Protein 9F2K (pdb70)

Secondary structure (DSSP, 8-state):
------TTB---SSB--EEEEEEEEEEEE-TTS-EEEEEEEEEEEEEEB-PPP-EEEEEETTTSHHHHHHHHHHHHHHHT-EEEETTEEEE---TT-HHHH-EEEEEE-TTT--EEEEEGGGSS----GGG-EEEEE-SS---HHHHHHHHT-S-HHHHHHHHHHHTS--PBPB---TTTS-GGGTTT--SB-S-SS--HHHHHHHHHHHHHHHHHHT-SEEEEEE-S---PPPP--TTTSSSHHHHHHHHHHT-S---HHHHHHHHHHHHT--EEE-SSS--S-TTHHHHHHHHT--B--BS---SHHHHHHHHHHHHHTTT-EEEEEEEEEEE-SHHHHHTTSHHHHHHHHHHHHTSSHHHHHH-TTTS-TT---EEEEEEEE-TTTTTEEEEEEEEEEEEGGGEEEEEEEEEEEEHHHHHHHHHHHHHHHHHHHTTEEEEE--TT--GGG-EEPPSB-GGGGGG-SB---STT------HHHHHHHHHHHHHHTTTPPPP-----TTT--

Sequence (513 aa):
IFKVNSPNVVYTDDEIRSKYVYRTTEVTTAEDGSLIATPRETVYDFKVDRKLPKLGVMLVGWGGNNGSTITAGIIANRRGLVWETRNGKQEANYYGSVIMGSTIKLGTDAKTHKDINIPFHSVLPMVHHPNDIVIGGWDISGLNLADAMDRAQVLEPSLKALVRKEMASMKPLPSIYYPDFIAANQEDRADNILPGNKKCWEHVEEIRKNIRDFKAANGLDKVIVLWTANTERYASIIEGVNDTADNLLNAIKNGHEEVSPSTVFAVSSILEGVPFINGSPQNTFVPGCIELAERHGAFIGGDDFKSGQTKMKSALVDFLINAGIKLTSIASYNHLGNNDGKNLSSQRQFRSKEISKSNVVDDMVEANTVLYKPGEHPDHIVVIKYVPAVGDSKRAMDEYHGEIFLGGHQTISIANVCEEDSLLASPLIIDLVIVAELMTRIQWRLHKEDATEADWKYFHSVLSILSYMLKAPMTPPGTPVVNALAKQRAAMANIFRACLGLDPENDMTLEHKLF

Radius of gyration: 23.85 Å; Cα contacts (8 Å, |Δi|>4): 1037; chains: 1; bounding box: 68×67×66 Å

Structure (mmCIF, N/CA/C/O backbone):
data_9F2K
#
_entry.id   9F2K
#
_cell.length_a   1.00
_cell.length_b   1.00
_cell.length_c   1.00
_cell.angle_alpha   90.00
_cell.angle_beta   90.00
_cell.angle_gamma   90.00
#
_symmetry.space_group_name_H-M   'P 1'
#
loop_
_entity.id
_entity.type
_entity.pdbx_description
1 polymer 'inositol-3-phosphate synthase'
2 non-polymer NICOTINAMIDE-ADENINE-DINUCLEOTIDE
#
loop_
_atom_site.group_PDB
_atom_site.id
_atom_site.type_symbol
_atom_site.label_atom_id
_atom_site.label_alt_id
_atom_site.label_comp_id
_atom_site.label_asym_id
_atom_site.label_entity_id
_atom_site.label_seq_id
_atom_site.pdbx_PDB_ins_code
_atom_site.Cartn_x
_atom_site.Cartn_y
_atom_site.Cartn_z
_atom_site.occupancy
_atom_site.B_iso_or_equiv
_atom_site.auth_seq_id
_atom_site.auth_comp_id
_atom_site.auth_asym_id
_atom_site.auth_atom_id
_atom_site.pdbx_PDB_model_num
ATOM 1 N N . ILE A 1 1 ? 143.643 114.371 173.848 1.00 57.37 40 ILE A N 1
ATOM 2 C CA . ILE A 1 1 ? 144.508 113.226 173.600 1.00 54.97 40 ILE A CA 1
ATOM 3 C C . ILE A 1 1 ? 143.875 112.301 172.567 1.00 54.74 40 ILE A C 1
ATOM 4 O O . ILE A 1 1 ? 142.668 112.347 172.330 1.00 58.77 40 ILE A O 1
ATOM 9 N N . PHE A 1 2 ? 144.707 111.466 171.948 1.00 45.16 41 PHE A N 1
ATOM 10 C CA . PHE A 1 2 ? 144.242 110.500 170.966 1.00 41.25 41 PHE A CA 1
ATOM 11 C C . PHE A 1 2 ? 145.221 109.338 170.924 1.00 42.37 41 PHE A C 1
ATOM 12 O O . PHE A 1 2 ? 146.365 109.446 171.373 1.00 46.50 41 PHE A O 1
ATOM 20 N N . LYS A 1 3 ? 144.757 108.219 170.376 1.00 43.89 42 LYS A N 1
ATOM 21 C CA . LYS A 1 3 ? 145.592 107.045 170.181 1.00 41.58 42 LYS A CA 1
ATOM 22 C C . LYS A 1 3 ? 145.357 106.489 168.785 1.00 37.13 42 LYS A C 1
ATOM 23 O O . LYS A 1 3 ? 144.318 106.726 168.163 1.00 42.93 42 LYS A O 1
ATOM 29 N N . VAL A 1 4 ? 146.344 105.747 168.296 1.00 39.92 43 VAL A N 1
ATOM 30 C CA . VAL A 1 4 ? 146.309 105.171 166.958 1.00 39.48 43 VAL A CA 1
ATOM 31 C C . VAL A 1 4 ? 145.976 103.692 167.081 1.00 39.55 43 VAL A C 1
ATOM 32 O O . VAL A 1 4 ? 146.659 102.949 167.797 1.00 42.64 43 VAL A O 1
ATOM 36 N N . ASN A 1 5 ? 144.926 103.262 166.385 1.00 42.11 44 ASN A N 1
ATOM 37 C CA . ASN A 1 5 ? 144.507 101.863 166.366 1.00 41.55 44 ASN A CA 1
ATOM 38 C C . ASN A 1 5 ? 145.066 101.227 165.099 1.00 41.75 44 ASN A C 1
ATOM 39 O O . ASN A 1 5 ? 144.473 101.334 164.023 1.00 46.00 44 ASN A O 1
ATOM 44 N N . SER A 1 6 ? 146.216 100.563 165.228 1.00 42.35 45 SER A N 1
ATOM 45 C CA . SER A 1 6 ? 146.853 99.944 164.077 1.00 40.78 45 SER A CA 1
ATOM 46 C C . SER A 1 6 ? 147.790 98.855 164.559 1.00 42.93 45 SER A C 1
ATOM 47 O O . SER A 1 6 ? 148.463 99.049 165.580 1.00 44.82 45 SER A O 1
ATOM 50 N N . PRO A 1 7 ? 147.864 97.715 163.868 1.00 45.53 46 PRO A N 1
ATOM 51 C CA . PRO A 1 7 ? 148.861 96.699 164.239 1.00 42.81 46 PRO A CA 1
ATOM 52 C C . PRO A 1 7 ? 150.291 97.196 164.126 1.00 45.19 46 PRO A C 1
ATOM 53 O O . PRO A 1 7 ? 151.177 96.659 164.804 1.00 43.59 46 PRO A O 1
ATOM 57 N N . ASN A 1 8 ? 150.543 98.203 163.287 1.00 43.95 47 ASN A N 1
ATOM 58 C CA . ASN A 1 8 ? 151.887 98.726 163.079 1.00 39.30 47 ASN A CA 1
ATOM 59 C C . ASN A 1 8 ? 152.363 99.618 164.218 1.00 37.68 47 ASN A C 1
ATOM 60 O O . ASN A 1 8 ? 153.573 99.832 164.353 1.00 45.61 47 ASN A O 1
ATOM 65 N N . VAL A 1 9 ? 151.453 100.143 165.033 1.00 36.25 48 VAL A N 1
ATOM 66 C CA . VAL A 1 9 ? 151.795 101.053 166.121 1.00 39.02 48 VAL A CA 1
ATOM 67 C C . VAL A 1 9 ? 151.608 100.310 167.435 1.00 40.67 48 VAL A C 1
ATOM 68 O O . VAL A 1 9 ? 150.514 99.809 167.727 1.00 43.95 48 VAL A O 1
ATOM 72 N N . VAL A 1 10 ? 152.675 100.239 168.226 1.00 32.67 49 VAL A N 1
ATOM 73 C CA . VAL A 1 10 ? 152.663 99.580 169.525 1.00 36.87 49 VAL A CA 1
ATOM 74 C C . VAL A 1 10 ? 152.956 100.633 170.579 1.00 36.70 49 VAL A C 1
ATOM 75 O O . VAL A 1 10 ? 153.994 101.306 170.522 1.00 37.67 49 VAL A O 1
ATOM 79 N N . TYR A 1 11 ? 152.046 100.777 171.535 1.00 38.83 50 TYR A N 1
ATOM 80 C CA . TYR A 1 11 ? 152.189 101.756 172.599 1.00 40.36 50 TYR A CA 1
ATOM 81 C C . TYR A 1 11 ? 152.687 101.082 173.864 1.00 42.49 50 TYR A C 1
ATOM 82 O O . TYR A 1 11 ? 152.088 100.112 174.343 1.00 42.39 50 TYR A O 1
ATOM 91 N N . THR A 1 12 ? 153.777 101.605 174.398 1.00 44.77 51 THR A N 1
ATOM 92 C CA . THR A 1 12 ? 154.267 101.234 175.707 1.00 43.87 51 THR A CA 1
ATOM 93 C C . THR A 1 12 ? 154.347 102.519 176.531 1.00 51.10 51 THR A C 1
ATOM 94 O O . THR A 1 12 ? 154.359 103.626 175.983 1.00 52.24 51 THR A O 1
ATOM 98 N N . ASP A 1 13 ? 154.331 102.381 177.861 1.00 53.91 52 ASP A N 1
ATOM 99 C CA . ASP A 1 13 ? 154.410 103.552 178.732 1.00 53.76 52 ASP A CA 1
ATOM 100 C C . ASP A 1 13 ? 155.715 104.334 178.567 1.00 55.89 52 ASP A C 1
ATOM 101 O O . ASP A 1 13 ? 155.770 105.503 178.964 1.00 58.47 52 ASP A O 1
ATOM 106 N N . ASP A 1 14 ? 156.770 103.729 178.003 1.00 54.06 53 ASP A N 1
ATOM 107 C CA . ASP A 1 14 ? 158.008 104.462 177.736 1.00 48.58 53 ASP A CA 1
ATOM 108 C C . ASP A 1 14 ? 158.302 104.704 176.262 1.00 50.46 53 ASP A C 1
ATOM 109 O O . ASP A 1 14 ? 159.154 105.546 175.961 1.00 54.81 53 ASP A O 1
ATOM 114 N N . GLU A 1 15 ? 157.657 103.987 175.343 1.00 46.50 54 GLU A N 1
ATOM 115 C CA . GLU A 1 15 ? 158.020 104.067 173.935 1.00 46.32 54 GLU A CA 1
ATOM 116 C C . GLU A 1 15 ? 156.775 103.966 173.062 1.00 46.68 54 GLU A C 1
ATOM 117 O O . GLU A 1 15 ? 155.739 103.440 173.474 1.00 48.51 54 GLU A O 1
ATOM 123 N N . ILE A 1 16 ? 156.898 104.488 171.840 1.00 42.25 55 ILE A N 1
ATOM 124 C CA . ILE A 1 16 ? 155.812 104.528 170.863 1.00 40.13 55 ILE A CA 1
ATOM 125 C C . ILE A 1 16 ? 156.268 103.798 169.599 1.00 41.96 55 ILE A C 1
ATOM 126 O O . ILE A 1 16 ? 156.013 104.255 168.479 1.00 54.11 55 ILE A O 1
ATOM 131 N N . ARG A 1 17 ? 157.015 102.706 169.773 1.00 39.77 56 ARG A N 1
ATOM 132 C CA . ARG A 1 17 ? 157.518 101.901 168.663 1.00 34.61 56 ARG A CA 1
ATOM 133 C C . ARG A 1 17 ? 156.474 101.739 167.566 1.00 33.13 56 ARG A C 1
ATOM 134 O O . ARG A 1 17 ? 155.372 101.238 167.808 1.00 35.77 56 ARG A O 1
ATOM 142 N N . SER A 1 18 ? 156.823 102.170 166.355 1.00 31.64 57 SER A N 1
ATOM 143 C CA . SER A 1 18 ? 155.883 102.189 165.246 1.00 29.27 57 SER A CA 1
ATOM 144 C C . SER A 1 18 ? 156.591 101.773 163.967 1.00 26.55 57 SER A C 1
ATOM 145 O O . SER A 1 18 ? 157.813 101.880 163.838 1.00 32.68 57 SER A O 1
ATOM 148 N N . LYS A 1 19 ? 155.794 101.292 163.017 1.00 32.53 58 LYS A N 1
ATOM 149 C CA . LYS A 1 19 ? 156.270 100.853 161.714 1.00 26.67 58 LYS A CA 1
ATOM 150 C C . LYS A 1 19 ? 155.659 101.749 160.649 1.00 30.09 58 LYS A C 1
ATOM 151 O O . LYS A 1 19 ? 154.448 101.996 160.662 1.00 40.96 58 LYS A O 1
ATOM 157 N N . TYR A 1 20 ? 156.494 102.234 159.734 1.00 21.00 59 TYR A N 1
ATOM 158 C CA . TYR A 1 20 ? 156.082 103.194 158.724 1.00 23.26 59 TYR A CA 1
ATOM 159 C C . TYR A 1 20 ? 156.621 102.769 157.366 1.00 18.53 59 TYR A C 1
ATOM 160 O O . TYR A 1 20 ? 157.696 102.172 157.267 1.00 21.57 59 TYR A O 1
ATOM 169 N N . VAL A 1 21 ? 155.859 103.071 156.318 1.00 28.21 60 VAL A N 1
ATOM 170 C CA . VAL A 1 21 ? 156.268 102.795 154.946 1.00 21.07 60 VAL A CA 1
ATOM 171 C C . VAL A 1 21 ? 156.440 104.132 154.240 1.00 20.38 60 VAL A C 1
ATOM 172 O O . VAL A 1 21 ? 155.456 104.806 153.908 1.00 27.12 60 VAL A O 1
ATOM 176 N N . TYR A 1 22 ? 157.693 104.513 154.009 1.00 23.68 61 TYR A N 1
ATOM 177 C CA . TYR A 1 22 ? 158.019 105.736 153.286 1.00 23.50 61 TYR A CA 1
ATOM 178 C C . TYR A 1 22 ? 157.867 105.470 151.793 1.00 28.83 61 TYR A C 1
ATOM 179 O O . TYR A 1 22 ? 158.636 104.696 151.213 1.00 30.85 61 TYR A O 1
ATOM 188 N N . ARG A 1 23 ? 156.876 106.102 151.170 1.00 29.15 62 ARG A N 1
ATOM 189 C CA . ARG A 1 23 ? 156.582 105.918 149.754 1.00 32.04 62 ARG A CA 1
ATOM 190 C C . ARG A 1 23 ? 157.002 107.169 148.995 1.00 30.45 62 ARG A C 1
ATOM 191 O O . ARG A 1 23 ? 156.526 108.270 149.294 1.00 35.01 62 ARG A O 1
ATOM 199 N N . THR A 1 24 ? 157.889 106.999 148.015 1.00 30.35 63 THR A N 1
ATOM 200 C CA . THR A 1 24 ? 158.386 108.107 147.214 1.00 31.96 63 THR A CA 1
ATOM 201 C C . THR A 1 24 ? 158.444 107.674 145.755 1.00 35.82 63 THR A C 1
ATOM 202 O O . THR A 1 24 ? 158.059 106.556 145.395 1.00 43.64 63 THR A O 1
ATOM 206 N N . THR A 1 25 ? 158.933 108.577 144.909 1.00 37.41 64 THR A N 1
ATOM 207 C CA . THR A 1 25 ? 159.115 108.324 143.486 1.00 37.94 64 THR A CA 1
ATOM 208 C C . THR A 1 25 ? 160.568 108.582 143.118 1.00 38.80 64 THR A C 1
ATOM 209 O O . THR A 1 25 ? 161.138 109.608 143.503 1.00 41.19 64 THR A O 1
ATOM 213 N N . GLU A 1 26 ? 161.160 107.650 142.378 1.00 38.82 65 GLU A N 1
ATOM 214 C CA . GLU A 1 26 ? 162.532 107.758 141.906 1.00 38.62 65 GLU A CA 1
ATOM 215 C C . GLU A 1 26 ? 162.533 107.949 140.397 1.00 43.63 65 GLU A C 1
ATOM 216 O O . GLU A 1 26 ? 161.806 107.259 139.674 1.00 45.09 65 GLU A O 1
ATOM 222 N N . VAL A 1 27 ? 163.346 108.888 139.923 1.00 38.91 66 VAL A N 1
ATOM 223 C CA . VAL A 1 27 ? 163.405 109.241 138.510 1.00 38.59 66 VAL A CA 1
ATOM 224 C C . VAL A 1 27 ? 164.763 108.836 137.956 1.00 35.32 66 VAL A C 1
ATOM 225 O O . VAL A 1 27 ? 165.806 109.237 138.488 1.00 38.45 66 VAL A O 1
ATOM 229 N N . THR A 1 28 ? 164.742 108.041 136.890 1.00 42.52 67 THR A N 1
ATOM 230 C CA . THR A 1 28 ? 165.936 107.649 136.159 1.00 44.51 67 THR A CA 1
ATOM 231 C C . THR A 1 28 ? 165.743 107.993 134.689 1.00 46.96 67 THR A C 1
ATOM 232 O O . THR A 1 28 ? 164.622 107.974 134.174 1.00 49.82 67 THR A O 1
ATOM 236 N N . THR A 1 29 ? 166.846 108.313 134.017 1.00 58.31 68 THR A N 1
ATOM 237 C CA . THR A 1 29 ? 166.804 108.716 132.618 1.00 63.02 68 THR A CA 1
ATOM 238 C C . THR A 1 29 ? 166.848 107.485 131.723 1.00 61.93 68 THR A C 1
ATOM 239 O O . THR A 1 29 ? 167.700 106.609 131.900 1.00 63.04 68 THR A O 1
ATOM 243 N N . ALA A 1 30 ? 165.928 107.425 130.764 1.00 67.63 69 ALA A N 1
ATOM 244 C CA . ALA A 1 30 ? 165.848 106.304 129.845 1.00 69.18 69 ALA A CA 1
ATOM 245 C C . ALA A 1 30 ? 166.935 106.417 128.778 1.00 70.99 69 ALA A C 1
ATOM 246 O O . ALA A 1 30 ? 167.698 107.386 128.726 1.00 73.01 69 ALA A O 1
ATOM 248 N N . GLU A 1 31 ? 167.010 105.401 127.916 1.00 81.51 70 GLU A N 1
ATOM 249 C CA . GLU A 1 31 ? 168.006 105.411 126.849 1.00 83.28 70 GLU A CA 1
ATOM 250 C C . GLU A 1 31 ? 167.749 106.541 125.860 1.00 83.57 70 GLU A C 1
ATOM 251 O O . GLU A 1 31 ? 168.689 107.208 125.410 1.00 83.21 70 GLU A O 1
ATOM 257 N N . ASP A 1 32 ? 166.484 106.775 125.510 1.00 79.77 71 ASP A N 1
ATOM 258 C CA . ASP A 1 32 ? 166.119 107.827 124.571 1.00 78.95 71 ASP A CA 1
ATOM 259 C C . ASP A 1 32 ? 166.001 109.202 125.225 1.00 78.69 71 ASP A C 1
ATOM 260 O O . ASP A 1 32 ? 165.435 110.117 124.615 1.00 79.08 71 ASP A O 1
ATOM 265 N N . GLY A 1 33 ? 166.505 109.362 126.449 1.00 71.84 72 GLY A N 1
ATOM 266 C CA . GLY A 1 33 ? 166.508 110.640 127.125 1.00 70.47 72 GLY A CA 1
ATOM 267 C C . GLY A 1 33 ? 165.262 110.967 127.922 1.00 71.79 72 GLY A C 1
ATOM 268 O O . GLY A 1 33 ? 165.236 112.005 128.596 1.00 71.84 72 GLY A O 1
ATOM 269 N N . SER A 1 34 ? 164.230 110.128 127.873 1.00 68.26 73 SER A N 1
ATOM 270 C CA . SER A 1 34 ? 163.017 110.393 128.629 1.00 64.75 73 SER A CA 1
ATOM 271 C C . SER A 1 34 ? 163.209 110.013 130.096 1.00 63.41 73 SER A C 1
ATOM 272 O O . SER A 1 34 ? 164.227 109.442 130.495 1.00 63.88 73 SER A O 1
ATOM 275 N N . LEU A 1 35 ? 162.210 110.344 130.908 1.00 50.10 74 LEU A N 1
ATOM 276 C CA . LEU A 1 35 ? 162.250 110.091 132.341 1.00 45.66 74 LEU A CA 1
ATOM 277 C C . LEU A 1 35 ? 161.398 108.877 132.686 1.00 44.61 74 LEU A C 1
ATOM 278 O O . LEU A 1 35 ? 160.330 108.667 132.104 1.00 48.96 74 LEU A O 1
ATOM 283 N N . ILE A 1 36 ? 161.881 108.079 133.634 1.00 39.94 75 ILE A N 1
ATOM 284 C CA . ILE A 1 36 ? 161.163 106.919 134.146 1.00 42.02 75 ILE A CA 1
ATOM 285 C C . ILE A 1 36 ? 160.907 107.141 135.628 1.00 37.90 75 ILE A C 1
ATOM 286 O O . ILE A 1 36 ? 161.845 107.388 136.394 1.00 38.25 75 ILE A O 1
ATOM 291 N N . ALA A 1 37 ? 159.642 107.054 136.029 1.00 39.03 76 ALA A N 1
ATOM 292 C CA . ALA A 1 37 ? 159.239 107.249 137.416 1.00 35.67 76 ALA A CA 1
ATOM 293 C C . ALA A 1 37 ? 158.887 105.897 138.018 1.00 36.02 76 ALA A C 1
ATOM 294 O O . ALA A 1 37 ? 157.984 105.210 137.528 1.00 35.97 76 ALA A O 1
ATOM 296 N N . THR A 1 38 ? 159.597 105.522 139.078 1.00 39.53 77 THR A N 1
ATOM 297 C CA . THR A 1 38 ? 159.391 104.253 139.741 1.00 36.17 77 THR A CA 1
ATOM 298 C C . THR A 1 38 ? 158.946 104.487 141.179 1.00 35.06 77 THR A C 1
ATOM 299 O O . THR A 1 38 ? 159.613 105.229 141.914 1.00 38.61 77 THR A O 1
ATOM 303 N N . PRO A 1 39 ? 157.824 103.909 141.609 1.00 38.70 78 PRO A N 1
ATOM 304 C CA . PRO A 1 39 ? 157.446 103.998 143.026 1.00 35.37 78 PRO A CA 1
ATOM 305 C C . PRO A 1 39 ? 158.413 103.209 143.897 1.00 37.68 78 PRO A C 1
ATOM 306 O O . PRO A 1 39 ? 158.733 102.056 143.603 1.00 38.62 78 PRO A O 1
ATOM 310 N N . ARG A 1 40 ? 158.869 103.834 144.978 1.00 40.31 79 ARG A N 1
ATOM 311 C CA . ARG A 1 40 ? 159.793 103.207 145.912 1.00 39.50 79 ARG A CA 1
ATOM 312 C C . ARG A 1 40 ? 159.185 103.194 147.307 1.00 40.27 79 ARG A C 1
ATOM 313 O O . ARG A 1 40 ? 158.499 104.141 147.707 1.00 40.28 79 ARG A O 1
ATOM 321 N N . GLU A 1 41 ? 159.428 102.106 148.032 1.00 42.11 80 GLU A N 1
ATOM 322 C CA . GLU A 1 41 ? 158.951 101.936 149.396 1.00 41.42 80 GLU A CA 1
ATOM 323 C C . GLU A 1 41 ? 160.123 101.555 150.283 1.00 41.82 80 GLU A C 1
ATOM 324 O O . GLU A 1 41 ? 160.849 100.601 149.983 1.00 42.47 80 GLU A O 1
ATOM 330 N N . THR A 1 42 ? 160.311 102.303 151.366 1.00 31.30 81 THR A N 1
ATOM 331 C CA . THR A 1 42 ? 161.306 101.989 152.382 1.00 27.18 81 THR A CA 1
ATOM 332 C C . THR A 1 42 ? 160.576 101.788 153.699 1.00 30.37 81 THR A C 1
ATOM 333 O O . THR A 1 42 ? 159.855 102.683 154.155 1.00 33.97 81 THR A O 1
ATOM 337 N N . VAL A 1 43 ? 160.755 100.621 154.305 1.00 30.62 82 VAL A N 1
ATOM 338 C CA . VAL A 1 43 ? 160.075 100.290 155.551 1.00 29.16 82 VAL A CA 1
ATOM 339 C C . VAL A 1 43 ? 160.970 100.708 156.710 1.00 29.55 82 VAL A C 1
ATOM 340 O O . VAL A 1 43 ? 162.112 100.250 156.824 1.00 30.88 82 VAL A O 1
ATOM 344 N N . TYR A 1 44 ? 160.444 101.575 157.568 1.00 26.59 83 TYR A N 1
ATOM 345 C CA . TYR A 1 44 ? 161.196 102.191 158.648 1.00 33.28 83 TYR A CA 1
ATOM 346 C C . TYR A 1 44 ? 160.558 101.838 159.983 1.00 29.81 83 TYR A C 1
ATOM 347 O O . TYR A 1 44 ? 159.333 101.727 160.087 1.00 35.11 83 TYR A O 1
ATOM 356 N N . ASP A 1 45 ? 161.395 101.662 160.999 1.00 30.96 84 ASP A N 1
ATOM 357 C CA . ASP A 1 45 ? 160.944 101.471 162.371 1.00 33.37 84 ASP A CA 1
ATOM 358 C C . ASP A 1 45 ? 161.333 102.706 163.172 1.00 34.86 84 ASP A C 1
ATOM 359 O O . ASP A 1 45 ? 162.513 103.070 163.222 1.00 39.57 84 ASP A O 1
ATOM 364 N N . PHE A 1 46 ? 160.346 103.347 163.789 1.00 29.14 85 PHE A N 1
ATOM 365 C CA . PHE A 1 46 ? 160.563 104.560 164.563 1.00 21.42 85 PHE A CA 1
ATOM 366 C C . PHE A 1 46 ? 160.315 104.286 166.038 1.00 24.88 85 PHE A C 1
ATOM 367 O O . PHE A 1 46 ? 159.373 103.573 166.399 1.00 32.35 85 PHE A O 1
ATOM 375 N N . LYS A 1 47 ? 161.170 104.852 166.886 1.00 28.25 86 LYS A N 1
ATOM 376 C CA . LYS A 1 47 ? 161.049 104.725 168.332 1.00 25.44 86 LYS A CA 1
ATOM 377 C C . LYS A 1 47 ? 161.046 106.118 168.939 1.00 30.03 86 LYS A C 1
ATOM 378 O O . LYS A 1 47 ? 161.993 106.886 168.740 1.00 31.76 86 LYS A O 1
ATOM 384 N N . VAL A 1 48 ? 159.987 106.442 169.676 1.00 40.18 87 VAL A N 1
ATOM 385 C CA . VAL A 1 48 ? 159.825 107.751 170.299 1.00 36.72 87 VAL A CA 1
ATOM 386 C C . VAL A 1 48 ? 159.809 107.555 171.808 1.00 35.83 87 VAL A C 1
ATOM 387 O O . VAL A 1 48 ? 159.000 106.776 172.329 1.00 40.14 87 VAL A O 1
ATOM 391 N N . ASP A 1 49 ? 160.695 108.261 172.507 1.00 43.29 88 ASP A N 1
ATOM 392 C CA . ASP A 1 49 ? 160.769 108.180 173.960 1.00 43.05 88 ASP A CA 1
ATOM 393 C C . ASP A 1 49 ? 159.685 109.065 174.568 1.00 45.61 88 ASP A C 1
ATOM 394 O O . ASP A 1 49 ? 159.667 110.280 174.343 1.00 47.05 88 ASP A O 1
ATOM 399 N N . ARG A 1 50 ? 158.779 108.453 175.335 1.00 42.43 89 ARG A N 1
ATOM 400 C CA . ARG A 1 50 ? 157.630 109.179 175.870 1.00 41.13 89 ARG A CA 1
ATOM 401 C C . ARG A 1 50 ? 157.995 110.080 177.042 1.00 45.62 89 ARG A C 1
ATOM 402 O O . ARG A 1 50 ? 157.304 111.075 177.286 1.00 50.73 89 ARG A O 1
ATOM 410 N N . LYS A 1 51 ? 159.051 109.749 177.781 1.00 42.96 90 LYS A N 1
ATOM 411 C CA . LYS A 1 51 ? 159.387 110.511 178.977 1.00 44.07 90 LYS A CA 1
ATOM 412 C C . LYS A 1 51 ? 159.819 111.924 178.608 1.00 45.55 90 LYS A C 1
ATOM 413 O O . LYS A 1 51 ? 160.646 112.121 177.712 1.00 51.01 90 LYS A O 1
ATOM 419 N N . LEU A 1 52 ? 159.250 112.907 179.298 1.00 43.48 91 LEU A N 1
ATOM 420 C CA . LEU A 1 52 ? 159.591 114.307 179.074 1.00 40.05 91 LEU A CA 1
ATOM 421 C C . LEU A 1 52 ? 160.695 114.729 180.035 1.00 39.95 91 LEU A C 1
ATOM 422 O O . LEU A 1 52 ? 160.579 114.490 181.243 1.00 43.51 91 LEU A O 1
ATOM 427 N N . PRO A 1 53 ? 161.771 115.334 179.549 1.00 40.49 92 PRO A N 1
ATOM 428 C CA . PRO A 1 53 ? 162.862 115.752 180.429 1.00 39.06 92 PRO A CA 1
ATOM 429 C C . PRO A 1 53 ? 162.653 117.166 180.961 1.00 39.28 92 PRO A C 1
ATOM 430 O O . PRO A 1 53 ? 161.815 117.929 180.476 1.00 43.28 92 PRO A O 1
ATOM 434 N N . LYS A 1 54 ? 163.442 117.498 181.978 1.00 40.25 93 LYS A N 1
ATOM 435 C CA . LYS A 1 54 ? 163.534 118.870 182.462 1.00 35.54 93 LYS A CA 1
ATOM 436 C C . LYS A 1 54 ? 164.525 119.605 181.569 1.00 36.77 93 LYS A C 1
ATOM 437 O O . LYS A 1 54 ? 165.731 119.338 181.616 1.00 40.02 93 LYS A O 1
ATOM 443 N N . LEU A 1 55 ? 164.019 120.524 180.756 1.00 37.52 94 LEU A N 1
ATOM 444 C CA . LEU A 1 55 ? 164.788 121.128 179.681 1.00 33.64 94 LEU A CA 1
ATOM 445 C C . LEU A 1 55 ? 165.254 122.525 180.070 1.00 33.42 94 LEU A C 1
ATOM 446 O O . LEU A 1 55 ? 164.496 123.314 180.637 1.00 34.49 94 LEU A O 1
ATOM 451 N N . GLY A 1 56 ? 166.511 122.811 179.775 1.00 26.77 95 GLY A N 1
ATOM 452 C CA . GLY A 1 56 ? 167.084 124.130 179.998 1.00 16.64 95 GLY A CA 1
ATOM 453 C C . GLY A 1 56 ? 167.672 124.666 178.708 1.00 25.77 95 GLY A C 1
ATOM 454 O O . GLY A 1 56 ? 168.284 123.921 177.942 1.00 34.44 95 GLY A O 1
ATOM 455 N N . VAL A 1 57 ? 167.465 125.957 178.470 1.00 20.66 96 VAL A N 1
ATOM 456 C CA . VAL A 1 57 ? 168.006 126.643 177.306 1.00 25.55 96 VAL A CA 1
ATOM 457 C C . VAL A 1 57 ? 169.021 127.666 177.786 1.00 23.44 96 VAL A C 1
ATOM 458 O O . VAL A 1 57 ? 168.735 128.460 178.691 1.00 27.79 96 VAL A O 1
ATOM 462 N N . MET A 1 58 ? 170.206 127.637 177.187 1.00 23.13 97 MET A N 1
ATOM 463 C CA . MET A 1 58 ? 171.274 128.583 177.479 1.00 9.93 97 MET A CA 1
ATOM 464 C C . MET A 1 58 ? 171.373 129.554 176.311 1.00 21.16 97 MET A C 1
ATOM 465 O O . MET A 1 58 ? 171.648 129.141 175.179 1.00 22.55 97 MET A O 1
ATOM 470 N N . LEU A 1 59 ? 171.141 130.833 176.587 1.00 16.95 98 LEU A N 1
ATOM 471 C CA . LEU A 1 59 ? 171.092 131.863 175.559 1.00 9.53 98 LEU A CA 1
ATOM 472 C C . LEU A 1 59 ? 172.396 132.649 175.548 1.00 15.10 98 LEU A C 1
ATOM 473 O O . LEU A 1 59 ? 172.839 133.141 176.591 1.00 19.77 98 LEU A O 1
ATOM 478 N N . VAL A 1 60 ? 173.006 132.759 174.373 1.00 18.11 99 VAL A N 1
ATOM 479 C CA . VAL A 1 60 ? 174.168 133.612 174.160 1.00 18.45 99 VAL A CA 1
ATOM 480 C C . VAL A 1 60 ? 173.631 134.931 173.620 1.00 21.32 99 VAL A C 1
ATOM 481 O O . VAL A 1 60 ? 173.299 135.045 172.438 1.00 27.79 99 VAL A O 1
ATOM 485 N N . GLY A 1 61 ? 173.558 135.938 174.484 1.00 20.58 100 GLY A N 1
ATOM 486 C CA . GLY A 1 61 ? 172.828 137.148 174.166 1.00 12.06 100 GLY A CA 1
ATOM 487 C C . GLY A 1 61 ? 171.565 137.229 174.996 1.00 21.50 100 GLY A C 1
ATOM 488 O O . GLY A 1 61 ? 170.511 137.658 174.517 1.00 28.09 100 GLY A O 1
ATOM 489 N N . TRP A 1 62 ? 171.676 136.798 176.254 1.00 18.23 101 TRP A N 1
ATOM 490 C CA . TRP A 1 62 ? 170.521 136.743 177.144 1.00 11.75 101 TRP A CA 1
ATOM 491 C C . TRP A 1 62 ? 169.933 138.127 177.388 1.00 22.64 101 TRP A C 1
ATOM 492 O O . TRP A 1 62 ? 168.707 138.291 177.427 1.00 28.22 101 TRP A O 1
ATOM 503 N N . GLY A 1 63 ? 170.788 139.134 177.557 1.00 20.72 102 GLY A N 1
ATOM 504 C CA . GLY A 1 63 ? 170.359 140.489 177.824 1.00 22.20 102 GLY A CA 1
ATOM 505 C C . GLY A 1 63 ? 169.974 141.286 176.602 1.00 18.15 102 GLY A C 1
ATOM 506 O O . GLY A 1 63 ? 169.812 142.506 176.689 1.00 30.62 102 GLY A O 1
ATOM 507 N N . GLY A 1 64 ? 169.824 140.626 175.459 1.00 3.30 103 GLY A N 1
ATOM 508 C CA . GLY A 1 64 ? 169.414 141.284 174.243 1.00 6.06 103 GLY A CA 1
ATOM 509 C C . GLY A 1 64 ? 167.921 141.549 174.205 1.00 15.46 103 GLY A C 1
ATOM 510 O O . GLY A 1 64 ? 167.200 141.416 175.194 1.00 27.25 103 GLY A O 1
ATOM 511 N N . ASN A 1 65 ? 167.456 141.956 173.022 1.00 23.23 104 ASN A N 1
ATOM 512 C CA . ASN A 1 65 ? 166.032 142.227 172.861 1.00 21.08 104 ASN A CA 1
ATOM 513 C C . ASN A 1 65 ? 165.227 140.926 172.913 1.00 19.77 104 ASN A C 1
ATOM 514 O O . ASN A 1 65 ? 164.288 140.789 173.719 1.00 24.90 104 ASN A O 1
ATOM 519 N N . ASN A 1 66 ? 165.649 139.925 172.133 1.00 22.37 105 ASN A N 1
ATOM 520 C CA . ASN A 1 66 ? 164.917 138.667 172.036 1.00 20.15 105 ASN A CA 1
ATOM 521 C C . ASN A 1 66 ? 165.002 137.855 173.326 1.00 25.06 105 ASN A C 1
ATOM 522 O O . ASN A 1 66 ? 163.999 137.281 173.765 1.00 30.96 105 ASN A O 1
ATOM 527 N N . GLY A 1 67 ? 166.183 137.796 173.947 1.00 19.26 106 GLY A N 1
ATOM 528 C CA . GLY A 1 67 ? 166.336 136.976 175.139 1.00 20.22 106 GLY A CA 1
ATOM 529 C C . GLY A 1 67 ? 165.519 137.482 176.313 1.00 26.70 106 GLY A C 1
ATOM 530 O O . GLY A 1 67 ? 164.845 136.701 176.999 1.00 26.40 106 GLY A O 1
ATOM 531 N N . SER A 1 68 ? 165.564 138.794 176.559 1.00 21.51 107 SER A N 1
ATOM 532 C CA . SER A 1 68 ? 164.744 139.368 177.618 1.00 13.77 107 SER A CA 1
ATOM 533 C C . SER A 1 68 ? 163.265 139.184 177.310 1.00 15.87 107 SER A C 1
ATOM 534 O O . SER A 1 68 ? 162.470 138.862 178.208 1.00 24.27 107 SER A O 1
ATOM 537 N N . THR A 1 69 ? 162.875 139.351 176.040 1.00 16.17 108 THR A N 1
ATOM 538 C CA . THR A 1 69 ? 161.469 139.136 175.718 1.00 20.39 108 THR A CA 1
ATOM 539 C C . THR A 1 69 ? 161.043 137.698 176.016 1.00 22.68 108 THR A C 1
ATOM 540 O O . THR A 1 69 ? 159.946 137.469 176.534 1.00 27.13 108 THR A O 1
ATOM 544 N N . ILE A 1 70 ? 161.911 136.740 175.684 1.00 21.81 109 ILE A N 1
ATOM 545 C CA . ILE A 1 70 ? 161.578 135.302 175.912 1.00 19.21 109 ILE A CA 1
ATOM 546 C C . ILE A 1 70 ? 161.411 135.055 177.414 1.00 20.82 109 ILE A C 1
ATOM 547 O O . ILE A 1 70 ? 160.351 134.523 177.810 1.00 28.37 109 ILE A O 1
ATOM 552 N N . THR A 1 71 ? 162.407 135.439 178.217 1.00 20.10 110 THR A N 1
ATOM 553 C CA . THR A 1 71 ? 162.345 135.089 179.627 1.00 29.17 110 THR A CA 1
ATOM 554 C C . THR A 1 71 ? 161.128 135.744 180.279 1.00 22.83 110 THR A C 1
ATOM 555 O O . THR A 1 71 ? 160.396 135.083 181.043 1.00 28.44 110 THR A O 1
ATOM 559 N N . ALA A 1 72 ? 160.812 136.986 179.880 1.00 24.55 111 ALA A N 1
ATOM 560 C CA . ALA A 1 72 ? 159.600 137.629 180.379 1.00 22.94 111 ALA A CA 1
ATOM 561 C C . ALA A 1 72 ? 158.341 136.891 179.932 1.00 25.03 111 ALA A C 1
ATOM 562 O O . ALA A 1 72 ? 157.420 136.696 180.733 1.00 24.34 111 ALA A O 1
ATOM 564 N N . GLY A 1 73 ? 158.273 136.480 178.663 1.00 23.68 112 GLY A N 1
ATOM 565 C CA . GLY A 1 73 ? 157.072 135.821 178.174 1.00 12.85 112 GLY A CA 1
ATOM 566 C C . GLY A 1 73 ? 156.850 134.456 178.796 1.00 20.55 112 GLY A C 1
ATOM 567 O O . GLY A 1 73 ? 155.710 134.061 179.061 1.00 26.44 112 GLY A O 1
ATOM 568 N N . ILE A 1 74 ? 157.931 133.707 179.024 1.00 24.99 113 ILE A N 1
ATOM 569 C CA . ILE A 1 74 ? 157.792 132.424 179.701 1.00 21.79 113 ILE A CA 1
ATOM 570 C C . ILE A 1 74 ? 157.287 132.636 181.120 1.00 20.51 113 ILE A C 1
ATOM 571 O O . ILE A 1 74 ? 156.401 131.908 181.587 1.00 29.21 113 ILE A O 1
ATOM 576 N N . ILE A 1 75 ? 157.807 133.653 181.823 1.00 23.81 114 ILE A N 1
ATOM 577 C CA . ILE A 1 75 ? 157.259 133.918 183.153 1.00 26.78 114 ILE A CA 1
ATOM 578 C C . ILE A 1 75 ? 155.780 134.289 183.067 1.00 21.94 114 ILE A C 1
ATOM 579 O O . ILE A 1 75 ? 154.959 133.816 183.867 1.00 21.47 114 ILE A O 1
ATOM 584 N N . ALA A 1 76 ? 155.414 135.126 182.090 1.00 22.30 115 ALA A N 1
ATOM 585 C CA . ALA A 1 76 ? 154.030 135.584 181.979 1.00 17.47 115 ALA A CA 1
ATOM 586 C C . ALA A 1 76 ? 153.074 134.428 181.713 1.00 25.66 115 ALA A C 1
ATOM 587 O O . ALA A 1 76 ? 151.993 134.355 182.310 1.00 32.30 115 ALA A O 1
ATOM 589 N N . ASN A 1 77 ?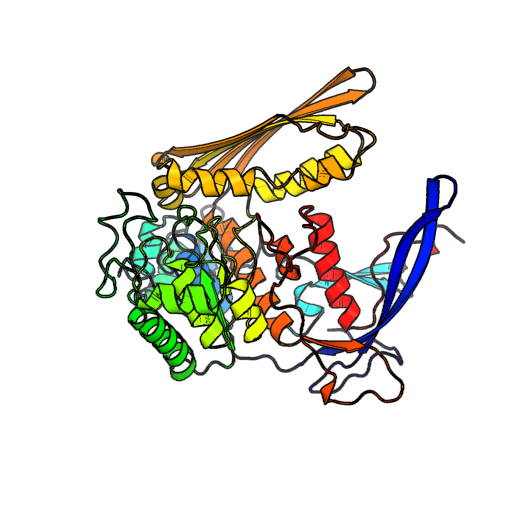 153.448 133.521 180.808 1.00 24.97 116 ASN A N 1
ATOM 590 C CA . ASN A 1 77 ? 152.591 132.378 180.510 1.00 18.23 116 ASN A CA 1
ATOM 591 C C . ASN A 1 77 ? 152.558 131.393 181.671 1.00 26.55 116 ASN A C 1
ATOM 592 O O . ASN A 1 77 ? 151.515 130.789 181.949 1.00 33.70 116 ASN A O 1
ATOM 597 N N . ARG A 1 78 ? 153.690 131.214 182.358 1.00 25.69 117 ARG A N 1
ATOM 598 C CA . ARG A 1 78 ? 153.748 130.279 183.476 1.00 24.84 117 ARG A CA 1
ATOM 599 C C . ARG A 1 78 ? 152.862 130.732 184.629 1.00 32.65 117 ARG A C 1
ATOM 600 O O . ARG A 1 78 ? 152.181 129.913 185.257 1.00 37.62 117 ARG A O 1
ATOM 608 N N . ARG A 1 79 ? 152.865 132.029 184.930 1.00 34.76 118 ARG A N 1
ATOM 609 C CA . ARG A 1 79 ? 152.054 132.549 186.022 1.00 25.95 118 ARG A CA 1
ATOM 610 C C . ARG A 1 79 ? 150.635 132.908 185.600 1.00 28.82 118 ARG A C 1
ATOM 611 O O . ARG A 1 79 ? 149.802 133.187 186.469 1.00 32.91 118 ARG A O 1
ATOM 619 N N . GLY A 1 80 ? 150.335 132.894 184.305 1.00 22.72 119 GLY A N 1
ATOM 620 C CA . GLY A 1 80 ? 149.018 133.315 183.847 1.00 20.40 119 GLY A CA 1
ATOM 621 C C . GLY A 1 80 ? 148.718 134.767 184.149 1.00 23.04 119 GLY A C 1
ATOM 622 O O . GLY A 1 80 ? 147.610 135.092 184.594 1.00 30.59 119 GLY A O 1
ATOM 623 N N . LEU A 1 81 ? 149.684 135.650 183.912 1.00 26.25 120 LEU A N 1
ATOM 624 C CA . LEU A 1 81 ? 149.541 137.046 184.297 1.00 27.82 120 LEU A CA 1
ATOM 625 C C . LEU A 1 81 ? 148.573 137.781 183.376 1.00 32.78 120 LEU A C 1
ATOM 626 O O . LEU A 1 81 ? 148.565 137.574 182.159 1.00 32.97 120 LEU A O 1
ATOM 631 N N . VAL A 1 82 ? 147.756 138.646 183.971 1.00 35.04 121 VAL A N 1
ATOM 632 C CA . VAL A 1 82 ? 146.867 139.542 183.242 1.00 34.40 121 VAL A CA 1
ATOM 633 C C . VAL A 1 82 ? 147.316 140.968 183.527 1.00 34.44 121 VAL A C 1
ATOM 634 O O . VAL A 1 82 ? 147.480 141.348 184.692 1.00 37.08 121 VAL A O 1
ATOM 638 N N . TRP A 1 83 ? 147.526 141.753 182.470 1.00 26.06 122 TRP A N 1
ATOM 639 C CA . TRP A 1 83 ? 147.974 143.134 182.613 1.00 29.16 122 TRP A CA 1
ATOM 640 C C . TRP A 1 83 ? 147.014 144.070 181.882 1.00 30.04 122 TRP A C 1
ATOM 641 O O . TRP A 1 83 ? 146.062 143.629 181.229 1.00 35.38 122 TRP A O 1
ATOM 652 N N . GLU A 1 84 ? 147.280 145.378 181.998 1.00 38.01 123 GLU A N 1
ATOM 653 C CA . GLU A 1 84 ? 146.425 146.437 181.462 1.00 33.89 123 GLU A CA 1
ATOM 654 C C . GLU A 1 84 ? 147.038 147.039 180.210 1.00 31.96 123 GLU A C 1
ATOM 655 O O . GLU A 1 84 ? 148.207 147.438 180.213 1.00 35.30 123 GLU A O 1
ATOM 661 N N . THR A 1 85 ? 146.233 147.128 179.163 1.00 38.54 124 THR A N 1
ATOM 662 C CA . THR A 1 85 ? 146.521 147.873 177.949 1.00 42.67 124 THR A CA 1
ATOM 663 C C . THR A 1 85 ? 145.468 148.980 177.838 1.00 42.97 124 THR A C 1
ATOM 664 O O . THR A 1 85 ? 144.552 149.074 178.660 1.00 42.22 124 THR A O 1
ATOM 668 N N . ARG A 1 86 ? 145.619 149.849 176.837 1.00 36.49 125 ARG A N 1
ATOM 669 C CA . ARG A 1 86 ? 144.598 150.857 176.580 1.00 41.19 125 ARG A CA 1
ATOM 670 C C . ARG A 1 86 ? 143.268 150.205 176.207 1.00 42.07 125 ARG A C 1
ATOM 671 O O . ARG A 1 86 ? 142.200 150.693 176.596 1.00 43.88 125 ARG A O 1
ATOM 679 N N . ASN A 1 87 ? 143.311 149.084 175.479 1.00 39.73 126 ASN A N 1
ATOM 680 C CA . ASN A 1 87 ? 142.092 148.390 175.075 1.00 38.26 126 ASN A CA 1
ATOM 681 C C . ASN A 1 87 ? 141.428 147.643 176.223 1.00 42.77 126 ASN A C 1
ATOM 682 O O . ASN A 1 87 ? 140.264 147.250 176.091 1.00 51.36 126 ASN A O 1
ATOM 687 N N . GLY A 1 88 ? 142.132 147.435 177.334 1.00 41.62 127 GLY A N 1
ATOM 688 C CA . GLY A 1 88 ? 141.551 146.764 178.479 1.00 38.06 127 GLY A CA 1
ATOM 689 C C . GLY A 1 88 ? 142.484 145.768 179.135 1.00 40.37 127 GLY A C 1
ATOM 690 O O . GLY A 1 88 ? 143.597 146.117 179.537 1.00 42.03 127 GLY A O 1
ATOM 691 N N . LYS A 1 89 ? 142.036 144.520 179.246 1.00 39.37 128 LYS A N 1
ATOM 692 C CA . LYS A 1 89 ? 142.792 143.461 179.900 1.00 36.01 128 LYS A CA 1
ATOM 693 C C . LYS A 1 89 ? 143.447 142.561 178.864 1.00 38.38 128 LYS A C 1
ATOM 694 O O . LYS A 1 89 ? 142.839 142.227 177.843 1.00 43.56 128 LYS A O 1
ATOM 700 N N . GLN A 1 90 ? 144.691 142.172 179.132 1.00 32.10 129 GLN A N 1
ATOM 701 C CA . GLN A 1 90 ? 145.447 141.311 178.237 1.00 30.87 129 GLN A CA 1
ATOM 702 C C . GLN A 1 90 ? 145.988 140.120 179.013 1.00 31.38 129 GLN A C 1
ATOM 703 O O . GLN A 1 90 ? 146.618 140.290 180.062 1.00 35.43 129 GLN A O 1
ATOM 709 N N . GLU A 1 91 ? 145.739 138.924 178.494 1.00 31.47 130 GLU A N 1
ATOM 710 C CA . GLU A 1 91 ? 146.245 137.689 179.070 1.00 34.41 130 GLU A CA 1
ATOM 711 C C . GLU A 1 91 ? 147.442 137.189 178.271 1.00 35.38 130 GLU A C 1
ATOM 712 O O . GLU A 1 91 ? 147.633 137.540 177.104 1.00 32.69 130 GLU A O 1
ATOM 718 N N . ALA A 1 92 ? 148.255 136.364 178.922 1.00 34.17 131 ALA A N 1
ATOM 719 C CA . ALA A 1 92 ? 149.430 135.795 178.279 1.00 26.61 131 ALA A CA 1
ATOM 720 C C . ALA A 1 92 ? 149.029 134.675 177.328 1.00 24.95 131 ALA A C 1
ATOM 721 O O . ALA A 1 92 ? 148.102 133.908 177.603 1.00 33.38 131 ALA A O 1
ATOM 723 N N . ASN A 1 93 ? 149.736 134.587 176.204 1.00 28.83 132 ASN A N 1
ATOM 724 C CA . ASN A 1 93 ? 149.470 133.569 175.200 1.00 20.26 132 ASN A CA 1
ATOM 725 C C . ASN A 1 93 ? 150.780 133.206 174.514 1.00 24.00 132 ASN A C 1
ATOM 726 O O . ASN A 1 93 ? 151.835 133.783 174.794 1.00 30.47 132 ASN A O 1
ATOM 731 N N . TYR A 1 94 ? 150.706 132.235 173.608 1.00 26.79 133 TYR A N 1
ATOM 732 C CA . TYR A 1 94 ? 151.830 131.839 172.769 1.00 18.01 133 TYR A CA 1
ATOM 733 C C . TYR A 1 94 ? 151.493 132.033 171.296 1.00 24.98 133 TYR A C 1
ATOM 734 O O . TYR A 1 94 ? 151.773 131.174 170.457 1.00 29.65 133 TYR A O 1
ATOM 743 N N . TYR A 1 95 ? 150.872 133.163 170.968 1.00 25.24 134 TYR A N 1
ATOM 744 C CA . TYR A 1 95 ? 150.585 133.470 169.575 1.00 26.02 134 TYR A CA 1
ATOM 745 C C . TYR A 1 95 ? 151.880 133.767 168.828 1.00 27.22 134 TYR A C 1
ATOM 746 O O . TYR A 1 95 ? 152.868 134.229 169.407 1.00 43.08 134 TYR A O 1
ATOM 755 N N . GLY A 1 96 ? 151.871 133.497 167.527 1.00 27.08 135 GLY A N 1
ATOM 756 C CA . GLY A 1 96 ? 153.075 133.588 166.730 1.00 19.61 135 GLY A CA 1
ATOM 757 C C . GLY A 1 96 ? 153.940 132.350 166.747 1.00 28.41 135 GLY A C 1
ATOM 758 O O . GLY A 1 96 ? 155.039 132.374 166.181 1.00 40.60 135 GLY A O 1
ATOM 759 N N . SER A 1 97 ? 153.483 131.274 167.381 1.00 26.32 136 SER A N 1
ATOM 760 C CA . SER A 1 97 ? 154.201 130.011 167.451 1.00 23.66 136 SER A CA 1
ATOM 761 C C . SER A 1 97 ? 153.430 128.960 166.665 1.00 25.94 136 SER A C 1
ATOM 762 O O . SER A 1 97 ? 152.229 128.775 166.886 1.00 40.80 136 SER A O 1
ATOM 765 N N . VAL A 1 98 ? 154.115 128.283 165.740 1.00 24.69 137 VAL A N 1
ATOM 766 C CA . VAL A 1 98 ? 153.438 127.276 164.929 1.00 26.95 137 VAL A CA 1
ATOM 767 C C . VAL A 1 98 ? 153.115 126.038 165.759 1.00 24.83 137 VAL A C 1
ATOM 768 O O . VAL A 1 98 ? 152.093 125.379 165.532 1.00 31.75 137 VAL A O 1
ATOM 772 N N . ILE A 1 99 ? 153.969 125.695 166.724 1.00 24.91 138 ILE A N 1
ATOM 773 C CA . ILE A 1 99 ? 153.711 124.525 167.556 1.00 30.55 138 ILE A CA 1
ATOM 774 C C . ILE A 1 99 ? 152.628 124.817 168.587 1.00 25.21 138 ILE A C 1
ATOM 775 O O . ILE A 1 99 ? 151.728 123.999 168.806 1.00 33.65 138 ILE A O 1
ATOM 780 N N . MET A 1 100 ? 152.693 125.978 169.234 1.00 29.21 139 MET A N 1
ATOM 781 C CA . MET A 1 100 ? 151.790 126.310 170.328 1.00 34.28 139 MET A CA 1
ATOM 782 C C . MET A 1 100 ? 150.555 127.083 169.884 1.00 34.23 139 MET A C 1
ATOM 783 O O . MET A 1 100 ? 149.685 127.356 170.718 1.00 38.58 139 MET A O 1
ATOM 788 N N . GLY A 1 101 ? 150.446 127.438 168.607 1.00 24.40 140 GLY A N 1
ATOM 789 C CA . GLY A 1 101 ? 149.328 128.252 168.168 1.00 22.11 140 GLY A CA 1
ATOM 790 C C . GLY A 1 101 ? 148.664 127.795 166.886 1.00 25.40 140 GLY A C 1
ATOM 791 O O . GLY A 1 101 ? 147.887 128.545 166.289 1.00 30.95 140 GLY A O 1
ATOM 792 N N . SER A 1 102 ? 148.951 126.570 166.450 1.00 29.27 141 SER A N 1
ATOM 793 C CA . SER A 1 102 ? 148.392 126.053 165.210 1.00 22.12 141 SER A CA 1
ATOM 794 C C . SER A 1 102 ? 147.940 124.614 165.408 1.00 27.13 141 SER A C 1
ATOM 795 O O . SER A 1 102 ? 148.358 123.929 166.345 1.00 30.77 141 SER A O 1
ATOM 798 N N . THR A 1 103 ? 147.070 124.166 164.507 1.00 32.48 142 THR A N 1
ATOM 799 C CA . THR A 1 103 ? 146.532 122.816 164.520 1.00 30.99 142 THR A CA 1
ATOM 800 C C . THR A 1 103 ? 146.896 122.095 163.229 1.00 29.59 142 THR A C 1
ATOM 801 O O . THR A 1 103 ? 147.217 122.716 162.211 1.00 33.55 142 THR A O 1
ATOM 805 N N . ILE A 1 104 ? 146.853 120.764 163.291 1.00 24.54 143 ILE A N 1
ATOM 806 C CA . ILE A 1 104 ? 147.045 119.909 162.129 1.00 28.34 143 ILE A CA 1
ATOM 807 C C . ILE A 1 104 ? 145.886 118.921 162.073 1.00 24.56 143 ILE A C 1
ATOM 808 O O . ILE A 1 104 ? 145.225 118.641 163.076 1.00 29.13 143 ILE A O 1
ATOM 813 N N . LYS A 1 105 ? 145.639 118.397 160.876 1.00 27.90 144 LYS A N 1
ATOM 814 C CA . LYS A 1 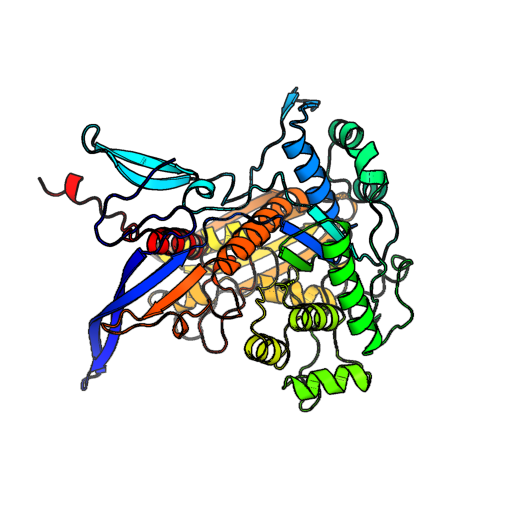105 ? 144.508 117.509 160.638 1.00 31.04 144 LYS A CA 1
ATOM 815 C C . LYS A 1 105 ? 144.901 116.079 160.988 1.00 32.69 144 LYS A C 1
ATOM 816 O O . LYS A 1 105 ? 145.878 115.548 160.452 1.00 29.77 144 LYS A O 1
ATOM 822 N N . LEU A 1 106 ? 144.136 115.463 161.888 1.00 27.72 145 LEU A N 1
ATOM 823 C CA . LEU A 1 106 ? 144.362 114.079 162.286 1.00 28.75 145 LEU A CA 1
ATOM 824 C C . LEU A 1 106 ? 143.651 113.107 161.353 1.00 29.22 145 LEU A C 1
ATOM 825 O O . LEU A 1 106 ? 144.253 112.138 160.881 1.00 35.14 145 LEU A O 1
ATOM 830 N N . GLY A 1 107 ? 142.378 113.357 161.079 1.00 32.97 146 GLY A N 1
ATOM 831 C CA . GLY A 1 107 ? 141.629 112.505 160.181 1.00 28.27 146 GLY A CA 1
ATOM 832 C C . GLY A 1 107 ? 140.237 113.050 159.962 1.00 33.75 146 GLY A C 1
ATOM 833 O O . GLY A 1 107 ? 139.915 114.168 160.368 1.00 35.63 146 GLY A O 1
ATOM 834 N N . THR A 1 108 ? 139.412 112.239 159.310 1.00 51.27 147 THR A N 1
ATOM 835 C CA . THR A 1 108 ? 138.029 112.590 159.027 1.00 44.27 147 THR A CA 1
ATOM 836 C C . THR A 1 108 ? 137.100 111.822 159.958 1.00 48.59 147 THR A C 1
ATOM 837 O O . THR A 1 108 ? 137.364 110.665 160.299 1.00 52.69 147 THR A O 1
ATOM 841 N N . ASP A 1 109 ? 136.018 112.475 160.372 1.00 66.49 148 ASP A N 1
ATOM 842 C CA . ASP A 1 109 ? 135.046 111.830 161.243 1.00 67.00 148 ASP A CA 1
ATOM 843 C C . ASP A 1 109 ? 134.263 110.772 160.476 1.00 68.76 148 ASP A C 1
ATOM 844 O O . ASP A 1 109 ? 133.849 110.986 159.332 1.00 69.09 148 ASP A O 1
ATOM 849 N N . ALA A 1 110 ? 134.069 109.617 161.116 1.00 73.11 149 ALA A N 1
ATOM 850 C CA . ALA A 1 110 ? 133.317 108.534 160.492 1.00 74.05 149 ALA A CA 1
ATOM 851 C C . ALA A 1 110 ? 131.863 108.924 160.267 1.00 75.25 149 ALA A C 1
ATOM 852 O O . ALA A 1 110 ? 131.286 108.615 159.218 1.00 75.22 149 ALA A O 1
ATOM 854 N N . LYS A 1 111 ? 131.251 109.593 161.243 1.00 76.57 150 LYS A N 1
ATOM 855 C CA . LYS A 1 111 ? 129.827 109.899 161.168 1.00 75.72 150 LYS A CA 1
ATOM 856 C C . LYS A 1 111 ? 129.569 111.264 160.537 1.00 77.73 150 LYS A C 1
ATOM 857 O O . LYS A 1 111 ? 128.813 111.376 159.567 1.00 79.24 150 LYS A O 1
ATOM 863 N N . THR A 1 112 ? 130.187 112.311 161.086 1.00 74.63 151 THR A N 1
ATOM 864 C CA . THR A 1 112 ? 129.896 113.671 160.649 1.00 73.86 151 THR A CA 1
ATOM 865 C C . THR A 1 112 ? 130.445 113.974 159.260 1.00 73.17 151 THR A C 1
ATOM 866 O O . THR A 1 112 ? 129.939 114.888 158.598 1.00 73.27 151 THR A O 1
ATOM 870 N N . HIS A 1 113 ? 131.454 113.226 158.807 1.00 73.20 152 HIS A N 1
ATOM 871 C CA . HIS A 1 113 ? 132.172 113.465 157.555 1.00 71.78 152 HIS A CA 1
ATOM 872 C C . HIS A 1 113 ? 132.951 114.773 157.567 1.00 73.31 152 HIS A C 1
ATOM 873 O O . HIS A 1 113 ? 133.310 115.293 156.506 1.00 73.53 152 HIS A O 1
ATOM 880 N N . LYS A 1 114 ? 133.227 115.317 158.747 1.00 63.82 153 LYS A N 1
ATOM 881 C CA . LYS A 1 114 ? 133.975 116.555 158.887 1.00 60.25 153 LYS A CA 1
ATOM 882 C C . LYS A 1 114 ? 135.380 116.265 159.395 1.00 61.66 153 LYS A C 1
ATOM 883 O O . LYS A 1 114 ? 135.671 115.181 159.907 1.00 64.36 153 LYS A O 1
ATOM 889 N N . ASP A 1 115 ? 136.253 117.256 159.245 1.00 53.49 154 ASP A N 1
ATOM 890 C CA . ASP A 1 115 ? 137.660 117.083 159.573 1.00 47.85 154 ASP A CA 1
ATOM 891 C C . ASP A 1 115 ? 137.895 117.209 161.072 1.00 49.18 154 ASP A C 1
ATOM 892 O O . ASP A 1 115 ? 137.277 118.038 161.748 1.00 54.31 154 ASP A O 1
ATOM 897 N N . ILE A 1 116 ? 138.796 116.379 161.588 1.00 38.91 155 ILE A N 1
ATOM 898 C CA . ILE A 1 116 ? 139.238 116.456 162.974 1.00 35.59 155 ILE A CA 1
ATOM 899 C C . ILE A 1 116 ? 140.593 117.148 162.992 1.00 39.30 155 ILE A C 1
ATOM 900 O O . ILE A 1 116 ? 141.547 116.683 162.355 1.00 42.51 155 ILE A O 1
ATOM 905 N N . ASN A 1 117 ? 140.681 118.260 163.715 1.00 38.69 156 ASN A N 1
ATOM 906 C CA . ASN A 1 117 ? 141.911 119.029 163.832 1.00 30.71 156 ASN A CA 1
ATOM 907 C C . ASN A 1 117 ? 142.373 119.005 165.280 1.00 33.90 156 ASN A C 1
ATOM 908 O O . ASN A 1 117 ? 141.591 119.295 166.191 1.00 38.56 156 ASN A O 1
ATOM 913 N N . ILE A 1 118 ? 143.640 118.664 165.488 1.00 35.32 157 ILE A N 1
ATOM 914 C CA . ILE A 1 118 ? 144.202 118.582 166.833 1.00 34.55 157 ILE A CA 1
ATOM 915 C C . ILE A 1 118 ? 145.386 119.537 166.923 1.00 32.16 157 ILE A C 1
ATOM 916 O O . ILE A 1 118 ? 146.018 119.834 165.898 1.00 34.98 157 ILE A O 1
ATOM 921 N N . PRO A 1 119 ? 145.712 120.050 168.110 1.00 28.28 158 PRO A N 1
ATOM 922 C CA . PRO A 1 119 ? 146.832 120.991 168.219 1.00 18.51 158 PRO A CA 1
ATOM 923 C C . PRO A 1 119 ? 148.145 120.358 167.781 1.00 23.65 158 PRO A C 1
ATOM 924 O O . PRO A 1 119 ? 148.380 119.162 167.968 1.00 28.24 158 PRO A O 1
ATOM 928 N N . PHE A 1 120 ? 149.002 121.188 167.180 1.00 31.99 159 PHE A N 1
ATOM 929 C CA . PHE A 1 120 ? 150.315 120.725 166.739 1.00 26.93 159 PHE A CA 1
ATOM 930 C C . PHE A 1 120 ? 151.150 120.225 167.911 1.00 30.34 159 PHE A C 1
ATOM 931 O O . PHE A 1 120 ? 151.935 119.282 167.761 1.00 30.21 159 PHE A O 1
ATOM 939 N N . HIS A 1 121 ? 150.984 120.837 169.084 1.00 30.86 160 HIS A N 1
ATOM 940 C CA . HIS A 1 121 ? 151.743 120.451 170.268 1.00 24.37 160 HIS A CA 1
ATOM 941 C C . HIS A 1 121 ? 151.344 119.078 170.801 1.00 30.93 160 HIS A C 1
ATOM 942 O O . HIS A 1 121 ? 152.124 118.463 171.536 1.00 32.62 160 HIS A O 1
ATOM 949 N N . SER A 1 122 ? 150.159 118.583 170.447 1.00 32.49 161 SER A N 1
ATOM 950 C CA . SER A 1 122 ? 149.634 117.337 170.991 1.00 33.60 161 SER A CA 1
ATOM 951 C C . SER A 1 122 ? 149.864 116.133 170.087 1.00 36.47 161 SER A C 1
ATOM 952 O O . SER A 1 122 ? 149.425 115.030 170.427 1.00 36.04 161 SER A O 1
ATOM 955 N N . VAL A 1 123 ? 150.537 116.309 168.948 1.00 31.08 162 VAL A N 1
ATOM 956 C CA . VAL A 1 123 ? 150.738 115.193 168.027 1.00 28.78 162 VAL A CA 1
ATOM 957 C C . VAL A 1 123 ? 151.685 114.162 168.630 1.00 34.29 162 VAL A C 1
ATOM 958 O O . VAL A 1 123 ? 151.421 112.955 168.594 1.00 37.60 162 VAL A O 1
ATOM 962 N N . LEU A 1 124 ? 152.795 114.619 169.189 1.00 34.56 163 LEU A N 1
ATOM 963 C CA . LEU A 1 124 ? 153.823 113.767 169.763 1.00 30.56 163 LEU A CA 1
ATOM 964 C C . LEU A 1 124 ? 154.132 114.244 171.172 1.00 31.69 163 LEU A C 1
ATOM 965 O O . LEU A 1 124 ? 153.898 115.411 171.502 1.00 38.51 163 LEU A O 1
ATOM 970 N N . PRO A 1 125 ? 154.647 113.356 172.039 1.00 37.18 164 PRO A N 1
ATOM 971 C CA . PRO A 1 125 ? 155.040 113.795 173.385 1.00 37.11 164 PRO A CA 1
ATOM 972 C C . PRO A 1 125 ? 156.105 114.879 173.331 1.00 35.49 164 PRO A C 1
ATOM 973 O O . PRO A 1 125 ? 157.243 114.626 172.924 1.00 42.12 164 PRO A O 1
ATOM 977 N N . MET A 1 126 ? 155.741 116.087 173.754 1.00 34.29 165 MET A N 1
ATOM 978 C CA . MET A 1 126 ? 156.584 117.262 173.605 1.00 35.07 165 MET A CA 1
ATOM 979 C C . MET A 1 126 ? 156.645 118.019 174.923 1.00 34.82 165 MET A C 1
ATOM 980 O O . MET A 1 126 ? 155.718 117.962 175.736 1.00 39.84 165 MET A O 1
ATOM 985 N N . VAL A 1 127 ? 157.749 118.728 175.127 1.00 33.46 166 VAL A N 1
ATOM 986 C CA . VAL A 1 127 ? 157.956 119.487 176.355 1.00 29.51 166 VAL A CA 1
ATOM 987 C C . VAL A 1 127 ? 157.134 120.766 176.306 1.00 32.65 166 VAL A C 1
ATOM 988 O O . VAL A 1 127 ? 157.104 121.470 175.288 1.00 36.94 166 VAL A O 1
ATOM 992 N N A HIS A 1 128 ? 156.452 121.062 177.407 0.75 36.49 167 HIS A N 1
ATOM 993 N N B HIS A 1 128 ? 156.450 121.061 177.403 0.25 36.49 167 HIS A N 1
ATOM 994 C CA A HIS A 1 128 ? 155.634 122.266 177.504 0.75 37.02 167 HIS A CA 1
ATOM 995 C CA B HIS A 1 128 ? 155.632 122.264 177.481 0.25 37.06 167 HIS A CA 1
ATOM 996 C C A HIS A 1 128 ? 156.519 123.486 177.735 0.75 36.75 167 HIS A C 1
ATOM 997 C C B HIS A 1 128 ? 156.512 123.484 177.732 0.25 36.75 167 HIS A C 1
ATOM 998 O O A HIS A 1 128 ? 157.386 123.456 178.613 0.75 35.95 167 HIS A O 1
ATOM 999 O O B HIS A 1 128 ? 157.366 123.453 178.623 0.25 35.98 167 HIS A O 1
ATOM 1012 N N . PRO A 1 129 ? 156.326 124.573 176.981 1.00 24.33 168 PRO A N 1
ATOM 1013 C CA . PRO A 1 129 ? 157.204 125.749 177.144 1.00 22.78 168 PRO A CA 1
ATOM 1014 C C . PRO A 1 129 ? 157.132 126.408 178.513 1.00 20.07 168 PRO A C 1
ATOM 1015 O O . PRO A 1 129 ? 158.050 127.158 178.865 1.00 26.31 168 PRO A O 1
ATOM 1019 N N . ASN A 1 130 ? 156.071 126.172 179.288 1.00 26.42 169 ASN A N 1
ATOM 1020 C CA . ASN A 1 130 ? 155.965 126.786 180.607 1.00 28.41 169 ASN A CA 1
ATOM 1021 C C . ASN A 1 130 ? 157.049 126.309 181.566 1.00 31.94 169 ASN A C 1
ATOM 1022 O O . ASN A 1 130 ? 157.317 126.988 182.562 1.00 35.73 169 ASN A O 1
ATOM 1027 N N . ASP A 1 131 ? 157.682 125.167 181.288 1.00 33.25 170 ASP A N 1
ATOM 1028 C CA . ASP A 1 131 ? 158.634 124.547 182.202 1.00 36.27 170 ASP A CA 1
ATOM 1029 C C . ASP A 1 131 ? 160.079 124.688 181.732 1.00 39.83 170 ASP A C 1
ATOM 1030 O O . ASP A 1 131 ? 160.948 123.930 182.177 1.00 41.96 170 ASP A O 1
ATOM 1035 N N . ILE A 1 132 ? 160.357 125.642 180.849 1.00 32.01 171 ILE A N 1
ATOM 1036 C CA . ILE A 1 132 ? 161.687 125.812 180.274 1.00 28.69 171 ILE A CA 1
ATOM 1037 C C . ILE A 1 132 ? 162.499 126.757 181.152 1.00 30.98 171 ILE A C 1
ATOM 1038 O O . ILE A 1 132 ? 162.030 127.845 181.508 1.00 40.83 171 ILE A O 1
ATOM 1043 N N . VAL A 1 133 ? 163.715 126.341 181.502 1.00 27.08 172 VAL A N 1
ATOM 1044 C CA . VAL A 1 133 ? 164.631 127.152 182.296 1.00 24.18 172 VAL A CA 1
ATOM 1045 C C . VAL A 1 133 ? 165.550 127.919 181.355 1.00 17.88 172 VAL A C 1
ATOM 1046 O O . VAL A 1 133 ? 165.995 127.388 180.330 1.00 31.51 172 VAL A O 1
ATOM 1050 N N . ILE A 1 134 ? 165.833 129.176 181.696 1.00 18.65 173 ILE A N 1
ATOM 1051 C CA . ILE A 1 134 ? 166.618 130.065 180.850 1.00 22.64 173 ILE A CA 1
ATOM 1052 C C . ILE A 1 134 ? 167.872 130.505 181.594 1.00 25.02 173 ILE A C 1
ATOM 1053 O O . ILE A 1 134 ? 167.878 130.651 182.821 1.00 25.92 173 ILE A O 1
ATOM 1058 N N . GLY A 1 135 ? 168.940 130.714 180.829 1.00 18.99 174 GLY A N 1
ATOM 1059 C CA . GLY A 1 135 ? 170.198 131.224 181.344 1.00 18.00 174 GLY A CA 1
ATOM 1060 C C . GLY A 1 135 ? 171.130 131.480 180.181 1.00 12.94 174 GLY A C 1
ATOM 1061 O O . GLY A 1 135 ? 170.752 131.340 179.014 1.00 27.74 174 GLY A O 1
ATOM 1062 N N . GLY A 1 136 ? 172.358 131.873 180.502 1.00 13.83 175 GLY A N 1
ATOM 1063 C CA . GLY A 1 136 ? 173.369 131.967 179.476 1.00 15.01 175 GLY A CA 1
ATOM 1064 C C . GLY A 1 136 ? 174.314 133.123 179.714 1.00 21.13 175 GLY A C 1
ATOM 1065 O O . GLY A 1 136 ? 174.453 133.620 180.830 1.00 34.36 175 GLY A O 1
ATOM 1066 N N . TRP A 1 137 ? 174.953 133.547 178.625 1.00 25.20 176 TRP A N 1
ATOM 1067 C CA . TRP A 1 137 ? 176.048 134.505 178.640 1.00 23.62 176 TRP A CA 1
ATOM 1068 C C . TRP A 1 137 ? 175.641 135.812 177.971 1.00 22.08 176 TRP A C 1
ATOM 1069 O O . TRP A 1 137 ? 174.743 135.855 177.125 1.00 25.37 176 TRP A O 1
ATOM 1080 N N . ASP A 1 138 ? 176.330 136.883 178.361 1.00 29.14 177 ASP A N 1
ATOM 1081 C CA . ASP A 1 138 ? 176.216 138.165 177.680 1.00 22.87 177 ASP A CA 1
ATOM 1082 C C . ASP A 1 138 ? 177.437 139.010 178.014 1.00 18.77 177 ASP A C 1
ATOM 1083 O O . ASP A 1 138 ? 177.980 138.929 179.119 1.00 26.52 177 ASP A O 1
ATOM 1088 N N . ILE A 1 139 ? 177.867 139.816 177.039 1.00 26.44 178 ILE A N 1
ATOM 1089 C CA . ILE A 1 139 ? 178.982 140.729 177.259 1.00 29.51 178 ILE A CA 1
ATOM 1090 C C . ILE A 1 139 ? 178.592 141.922 178.112 1.00 34.45 178 ILE A C 1
ATOM 1091 O O . ILE A 1 139 ? 179.473 142.640 178.598 1.00 35.31 178 ILE A O 1
ATOM 1096 N N . SER A 1 140 ? 177.297 142.152 178.305 1.00 34.54 179 SER A N 1
ATOM 1097 C CA . SER A 1 140 ? 176.799 143.209 179.172 1.00 29.85 179 SER A CA 1
ATOM 1098 C C . SER A 1 140 ? 176.239 142.582 180.441 1.00 26.44 179 SER A C 1
ATOM 1099 O O . SER A 1 140 ? 175.404 141.674 180.374 1.00 29.14 179 SER A O 1
ATOM 1102 N N . GLY A 1 141 ? 176.695 143.074 181.588 1.00 42.12 180 GLY A N 1
ATOM 1103 C CA . GLY A 1 141 ? 176.312 142.541 182.873 1.00 38.91 180 GLY A CA 1
ATOM 1104 C C . GLY A 1 141 ? 175.002 143.039 183.429 1.00 40.80 180 GLY A C 1
ATOM 1105 O O . GLY A 1 141 ? 174.670 142.741 184.578 1.00 44.04 180 GLY A O 1
ATOM 1106 N N . LEU A 1 142 ? 174.245 143.810 182.657 1.00 39.02 181 LEU A N 1
ATOM 1107 C CA . LEU A 1 142 ? 172.979 144.332 183.148 1.00 36.23 181 LEU A CA 1
ATOM 1108 C C . LEU A 1 142 ? 172.002 143.193 183.417 1.00 36.61 181 LEU A C 1
ATOM 1109 O O . LEU A 1 142 ? 171.873 142.261 182.618 1.00 38.80 181 LEU A O 1
ATOM 1114 N N . ASN A 1 143 ? 171.311 143.271 184.553 1.00 33.82 182 ASN A N 1
ATOM 1115 C CA . ASN A 1 143 ? 170.285 142.287 184.854 1.00 27.13 182 ASN A CA 1
ATOM 1116 C C . ASN A 1 143 ? 169.139 142.409 183.852 1.00 30.73 182 ASN A C 1
ATOM 1117 O O . ASN A 1 143 ? 169.008 143.401 183.128 1.00 38.85 182 ASN A O 1
ATOM 1122 N N . LEU A 1 144 ? 168.295 141.382 183.815 1.00 25.56 183 LEU A N 1
ATOM 1123 C CA . LEU A 1 144 ? 167.325 141.279 182.736 1.00 28.19 183 LEU A CA 1
ATOM 1124 C C . LEU A 1 144 ? 166.091 142.151 182.937 1.00 26.47 183 LEU A C 1
ATOM 1125 O O . LEU A 1 144 ? 165.346 142.352 181.974 1.00 30.38 183 LEU A O 1
ATOM 1130 N N . ALA A 1 145 ? 165.857 142.686 184.138 1.00 32.94 184 ALA A N 1
ATOM 1131 C CA . ALA A 1 145 ? 164.846 143.730 184.288 1.00 30.47 184 ALA A CA 1
ATOM 1132 C C . ALA A 1 145 ? 165.327 145.041 183.675 1.00 26.81 184 ALA A C 1
ATOM 1133 O O . ALA A 1 145 ? 164.604 145.693 182.907 1.00 32.15 184 ALA A O 1
ATOM 1135 N N . ASP A 1 146 ? 166.564 145.434 183.988 1.00 21.68 185 ASP A N 1
ATOM 1136 C CA . ASP A 1 146 ? 167.145 146.605 183.347 1.00 27.50 185 ASP A CA 1
ATOM 1137 C C . ASP A 1 146 ? 167.373 146.366 181.859 1.00 31.74 185 ASP A C 1
ATOM 1138 O O . ASP A 1 146 ? 167.240 147.295 181.058 1.00 35.72 185 ASP A O 1
ATOM 1143 N N . ALA A 1 147 ? 167.700 145.130 181.471 1.00 31.36 186 ALA A N 1
ATOM 1144 C CA . ALA A 1 147 ? 167.775 144.799 180.051 1.00 19.57 186 ALA A CA 1
ATOM 1145 C C . ALA A 1 147 ? 166.408 144.906 179.386 1.00 25.84 186 ALA A C 1
ATOM 1146 O O . ALA A 1 147 ? 166.303 145.331 178.230 1.00 27.13 186 ALA A O 1
ATOM 1148 N N . MET A 1 148 ? 165.350 144.514 180.100 1.00 25.26 187 MET A N 1
ATOM 1149 C CA . MET A 1 148 ? 163.993 144.677 179.590 1.00 22.61 187 MET A CA 1
ATOM 1150 C C . MET A 1 148 ? 163.670 146.146 179.360 1.00 26.82 187 MET A C 1
ATOM 1151 O O . MET A 1 148 ? 163.067 146.508 178.342 1.00 23.34 187 MET A O 1
ATOM 1156 N N . ASP A 1 149 ? 164.059 147.007 180.302 1.00 28.27 188 ASP A N 1
ATOM 1157 C CA . ASP A 1 149 ? 163.848 148.440 180.114 1.00 18.95 188 ASP A CA 1
ATOM 1158 C C . ASP A 1 149 ? 164.710 148.996 178.985 1.00 27.98 188 ASP A C 1
ATOM 1159 O O . ASP A 1 149 ? 164.298 149.937 178.297 1.00 30.71 188 ASP A O 1
ATOM 1164 N N . ARG A 1 150 ? 165.903 148.432 178.782 1.00 28.88 189 ARG A N 1
ATOM 1165 C CA . ARG A 1 150 ? 166.749 148.843 177.666 1.00 22.32 189 ARG A CA 1
ATOM 1166 C C . ARG A 1 150 ? 166.152 148.429 176.323 1.00 23.28 189 ARG A C 1
ATOM 1167 O O . ARG A 1 150 ? 166.321 149.141 175.326 1.00 26.23 189 ARG A O 1
ATOM 1175 N N . ALA A 1 151 ? 165.444 147.297 176.283 1.00 23.67 190 ALA A N 1
ATOM 1176 C CA . ALA A 1 151 ? 164.952 146.761 175.015 1.00 17.71 190 ALA A CA 1
ATOM 1177 C C . ALA A 1 151 ? 163.792 147.581 174.456 1.00 24.80 190 ALA A C 1
ATOM 1178 O O . ALA A 1 151 ? 163.683 147.750 173.236 1.00 31.28 190 ALA A O 1
ATOM 1180 N N . GLN A 1 152 ? 162.913 148.083 175.329 1.00 17.92 191 GLN A N 1
ATOM 1181 C CA . GLN A 1 152 ? 161.732 148.862 174.929 1.00 17.01 191 GLN A CA 1
ATOM 1182 C C . GLN A 1 152 ? 160.785 148.039 174.055 1.00 26.70 191 GLN A C 1
ATOM 1183 O O . GLN A 1 152 ? 160.387 148.459 172.967 1.00 29.93 191 GLN A O 1
ATOM 1189 N N . VAL A 1 153 ? 160.416 146.853 174.542 1.00 25.64 192 VAL A N 1
ATOM 1190 C CA . VAL A 1 153 ? 159.522 145.958 173.823 1.00 23.27 192 VAL A CA 1
ATOM 1191 C C . VAL A 1 153 ? 158.205 145.744 174.559 1.00 25.46 192 VAL A C 1
ATOM 1192 O O . VAL A 1 153 ? 157.143 145.688 173.928 1.00 27.76 192 VAL A O 1
ATOM 1196 N N . LEU A 1 154 ? 158.239 145.632 175.883 1.00 25.92 193 LEU A N 1
ATOM 1197 C CA . LEU A 1 154 ? 157.075 145.225 176.657 1.00 19.63 193 LEU A CA 1
ATOM 1198 C C . LEU A 1 154 ? 156.387 146.413 177.326 1.00 23.95 193 LEU A C 1
ATOM 1199 O O . LEU A 1 154 ? 157.007 147.444 177.597 1.00 31.54 193 LEU A O 1
ATOM 1204 N N . GLU A 1 155 ? 155.091 146.248 177.593 1.00 31.26 194 GLU A N 1
ATOM 1205 C CA . GLU A 1 155 ? 154.304 147.296 178.223 1.00 29.86 194 GLU A CA 1
ATOM 1206 C C . GLU A 1 155 ? 154.722 147.470 179.684 1.00 29.17 194 GLU A C 1
ATOM 1207 O O . GLU A 1 155 ? 155.172 146.518 180.328 1.00 35.09 194 GLU A O 1
ATOM 1213 N N . PRO A 1 156 ? 154.591 148.685 180.227 1.00 26.52 195 PRO A N 1
ATOM 1214 C CA . PRO A 1 156 ? 154.968 148.900 181.637 1.00 26.83 195 PRO A CA 1
ATOM 1215 C C . PRO A 1 156 ? 154.210 148.022 182.621 1.00 32.62 195 PRO A C 1
ATOM 1216 O O . PRO A 1 156 ? 154.785 147.600 183.632 1.00 35.37 195 PRO A O 1
ATOM 1220 N N . SER A 1 157 ? 152.931 147.738 182.358 1.00 29.68 196 SER A N 1
ATOM 1221 C CA . SER A 1 157 ? 152.137 146.947 183.296 1.00 25.99 196 SER A CA 1
ATOM 1222 C C . SER A 1 157 ? 152.654 145.516 183.405 1.00 30.31 196 SER A C 1
ATOM 1223 O O . SER A 1 157 ? 152.674 144.940 184.499 1.00 35.51 196 SER A O 1
ATOM 1226 N N . LEU A 1 158 ? 153.062 144.921 182.282 1.00 25.52 197 LEU A N 1
ATOM 1227 C CA . LEU A 1 158 ? 153.650 143.585 182.318 1.00 30.14 197 LEU A CA 1
ATOM 1228 C C . LEU A 1 158 ? 155.033 143.606 182.961 1.00 30.56 197 LEU A C 1
ATOM 1229 O O . LEU A 1 158 ? 155.377 142.714 183.756 1.00 31.83 197 LEU A O 1
ATOM 1234 N N . LYS A 1 159 ? 155.840 144.615 182.618 1.00 25.50 198 LYS A N 1
ATOM 1235 C CA . LYS A 1 159 ? 157.179 144.731 183.182 1.00 18.77 198 LYS A CA 1
ATOM 1236 C C . LYS A 1 159 ? 157.126 144.864 184.697 1.00 30.17 198 LYS A C 1
ATOM 1237 O O . LYS A 1 159 ? 157.992 144.338 185.402 1.00 35.35 198 LYS A O 1
ATOM 1243 N N . ALA A 1 160 ? 156.113 145.562 185.216 1.00 31.65 199 ALA A N 1
ATOM 1244 C CA . ALA A 1 160 ? 155.976 145.691 186.663 1.00 30.91 199 ALA A CA 1
ATOM 1245 C C . ALA A 1 160 ? 155.795 144.329 187.321 1.00 34.54 199 ALA A C 1
ATOM 1246 O O . ALA A 1 160 ? 156.358 144.068 188.390 1.00 37.99 199 ALA A O 1
ATOM 1248 N N . LEU A 1 161 ? 155.017 143.446 186.693 1.00 32.74 200 LEU A N 1
ATOM 1249 C CA . LEU A 1 161 ? 154.791 142.123 187.267 1.00 28.81 200 LEU A CA 1
ATOM 1250 C C . LEU A 1 161 ? 156.033 141.239 187.163 1.00 30.40 200 LEU A C 1
ATOM 1251 O O . LEU A 1 161 ? 156.325 140.469 188.086 1.00 42.67 200 LEU A O 1
ATOM 1256 N N . VAL A 1 162 ? 156.779 141.325 186.051 1.00 35.15 201 VAL A N 1
ATOM 1257 C CA . VAL A 1 162 ? 157.899 140.398 185.838 1.00 32.22 201 VAL A CA 1
ATOM 1258 C C . VAL A 1 162 ? 159.240 140.937 186.348 1.00 31.25 201 VAL A C 1
ATOM 1259 O O . VAL A 1 162 ? 160.242 140.198 186.353 1.00 36.44 201 VAL A O 1
ATOM 1263 N N . ARG A 1 163 ? 159.281 142.189 186.815 1.00 33.80 202 ARG A N 1
ATOM 1264 C CA . ARG A 1 163 ? 160.550 142.826 187.153 1.00 34.85 202 ARG A CA 1
ATOM 1265 C C . ARG A 1 163 ? 161.200 142.199 188.381 1.00 36.61 202 ARG A C 1
ATOM 1266 O O . ARG A 1 163 ? 162.430 142.080 188.441 1.00 38.76 202 ARG A O 1
ATOM 1274 N N . LYS A 1 164 ? 160.400 141.801 189.375 1.00 47.65 203 LYS A N 1
ATOM 1275 C CA . LYS A 1 164 ? 160.973 141.291 190.618 1.00 46.09 203 LYS A CA 1
ATOM 1276 C C . LYS A 1 164 ? 161.795 140.033 190.375 1.00 49.82 203 LYS A C 1
ATOM 1277 O O . LYS A 1 164 ? 162.912 139.901 190.891 1.00 52.12 203 LYS A O 1
ATOM 1283 N N . GLU A 1 165 ? 161.262 139.100 189.585 1.00 46.76 204 GLU A N 1
ATOM 1284 C CA . GLU A 1 165 ? 161.960 137.854 189.304 1.00 41.91 204 GLU A CA 1
ATOM 1285 C C . GLU A 1 165 ? 163.001 138.010 188.203 1.00 43.85 204 GLU A C 1
ATOM 1286 O O . GLU A 1 165 ? 163.991 137.267 188.196 1.00 46.94 204 GLU A O 1
ATOM 1292 N N . MET A 1 166 ? 162.840 138.984 187.305 1.00 37.71 205 MET A N 1
ATOM 1293 C CA . MET A 1 166 ? 163.846 139.160 186.268 1.00 32.04 205 MET A CA 1
ATOM 1294 C C . MET A 1 166 ? 165.031 140.018 186.702 1.00 36.71 205 MET A C 1
ATOM 1295 O O . MET A 1 166 ? 165.988 140.149 185.929 1.00 38.18 205 MET A O 1
ATOM 1300 N N . ALA A 1 167 ? 165.001 140.602 187.905 1.00 46.37 206 ALA A N 1
ATOM 1301 C CA . ALA A 1 167 ? 166.133 141.360 188.430 1.00 41.58 206 ALA A CA 1
ATOM 1302 C C . ALA A 1 167 ? 167.153 140.490 189.153 1.00 43.60 206 ALA A C 1
ATOM 1303 O O . ALA A 1 167 ? 168.244 140.974 189.475 1.00 42.32 206 ALA A O 1
ATOM 1305 N N . SER A 1 168 ? 166.825 139.229 189.417 1.00 45.79 207 SER A N 1
ATOM 1306 C CA . SER A 1 168 ? 167.746 138.288 190.037 1.00 43.09 207 SER A CA 1
ATOM 1307 C C . SER A 1 168 ? 168.545 137.490 189.017 1.00 47.02 207 SER A C 1
ATOM 1308 O O . SER A 1 168 ? 169.394 136.685 189.410 1.00 50.64 207 SER A O 1
ATOM 1311 N N . MET A 1 169 ? 168.295 137.694 187.727 1.00 42.05 208 MET A N 1
ATOM 1312 C CA . MET A 1 169 ? 168.968 136.960 186.664 1.00 35.48 208 MET A CA 1
ATOM 1313 C C . MET A 1 169 ? 170.083 137.824 186.091 1.00 36.34 208 MET A C 1
ATOM 1314 O O . MET A 1 169 ? 169.828 138.930 185.601 1.00 45.20 208 MET A O 1
ATOM 1319 N N . LYS A 1 170 ? 171.313 137.320 186.156 1.00 29.93 209 LYS A N 1
ATOM 1320 C CA . LYS A 1 170 ? 172.477 138.020 185.637 1.00 34.31 209 LYS A CA 1
ATOM 1321 C C . LYS A 1 170 ? 173.240 137.090 184.701 1.00 35.36 209 LYS A C 1
ATOM 1322 O O . LYS A 1 170 ? 173.613 135.974 185.105 1.00 41.39 209 LYS A O 1
ATOM 1328 N N . PRO A 1 171 ? 173.481 137.494 183.456 1.00 27.59 210 PRO A N 1
ATOM 1329 C CA . PRO A 1 171 ? 174.182 136.613 182.515 1.00 32.52 210 PRO A CA 1
ATOM 1330 C C . PRO A 1 171 ? 175.637 136.394 182.901 1.00 30.30 210 PRO A C 1
ATOM 1331 O O . PRO A 1 171 ? 176.290 137.258 183.492 1.00 33.52 210 PRO A O 1
ATOM 1335 N N . LEU A 1 172 ? 176.141 135.214 182.549 1.00 25.59 211 LEU A N 1
ATOM 1336 C CA . LEU A 1 172 ? 177.537 134.886 182.771 1.00 24.40 211 LEU A CA 1
ATOM 1337 C C . LEU A 1 172 ? 178.428 135.667 181.807 1.00 29.58 211 LEU A C 1
ATOM 1338 O O . LEU A 1 172 ? 177.982 136.090 180.737 1.00 31.19 211 LEU A O 1
ATOM 1343 N N . PRO A 1 173 ? 179.694 135.880 182.171 1.00 31.98 212 PRO A N 1
ATOM 1344 C CA . PRO A 1 173 ? 180.621 136.539 181.245 1.00 26.86 212 PRO A CA 1
ATOM 1345 C C . PRO A 1 173 ? 180.785 135.740 179.964 1.00 33.87 212 PRO A C 1
ATOM 1346 O O . PRO A 1 173 ? 180.763 134.507 179.966 1.00 43.97 212 PRO A O 1
ATOM 1350 N N . SER A 1 174 ? 180.956 136.457 178.864 1.00 23.96 213 SER A N 1
ATOM 1351 C CA . SER A 1 174 ? 181.123 135.838 177.562 1.00 23.44 213 SER A CA 1
ATOM 1352 C C . SER A 1 174 ? 182.484 136.212 176.981 1.00 31.80 213 SER A C 1
ATOM 1353 O O . SER A 1 174 ? 183.322 136.823 177.648 1.00 38.33 213 SER A O 1
ATOM 1356 N N . ILE A 1 175 ? 182.702 135.835 175.725 1.00 34.25 214 ILE A N 1
ATOM 1357 C CA . ILE A 1 175 ? 183.960 136.089 175.032 1.00 35.55 214 ILE A CA 1
ATOM 1358 C C . ILE A 1 175 ? 183.720 137.139 173.955 1.00 32.19 214 ILE A C 1
ATOM 1359 O O . ILE A 1 175 ? 182.738 137.064 173.204 1.00 36.31 214 ILE A O 1
ATOM 1364 N N . TYR A 1 176 ? 184.604 138.131 173.899 1.00 33.82 215 TYR A N 1
ATOM 1365 C CA . TYR A 1 176 ? 184.487 139.249 172.968 1.00 34.01 215 TYR A CA 1
ATOM 1366 C C . TYR A 1 176 ? 185.732 139.282 172.093 1.00 40.25 215 TYR A C 1
ATOM 1367 O O . TYR A 1 176 ? 186.823 139.615 172.569 1.00 45.23 215 TYR A O 1
ATOM 1376 N N . TYR A 1 177 ? 185.569 138.934 170.818 1.00 34.79 216 TYR A N 1
ATOM 1377 C CA . TYR A 1 177 ? 186.642 139.096 169.852 1.00 28.07 216 TYR A CA 1
ATOM 1378 C C . TYR A 1 177 ? 186.355 140.357 169.053 1.00 31.08 216 TYR A C 1
ATOM 1379 O O . TYR A 1 177 ? 185.372 140.387 168.297 1.00 38.68 216 TYR A O 1
ATOM 1388 N N . PRO A 1 178 ? 187.159 141.415 169.193 1.00 42.46 217 PRO A N 1
ATOM 1389 C CA . PRO A 1 178 ? 186.771 142.719 168.624 1.00 42.41 217 PRO A CA 1
ATOM 1390 C C . PRO A 1 178 ? 186.596 142.719 167.115 1.00 44.78 217 PRO A C 1
ATOM 1391 O O . PRO A 1 178 ? 185.829 143.538 166.591 1.00 46.14 217 PRO A O 1
ATOM 1395 N N . ASP A 1 179 ? 187.283 141.830 166.397 1.00 50.56 218 ASP A N 1
ATOM 1396 C CA . ASP A 1 179 ? 187.276 141.872 164.940 1.00 53.45 218 ASP A CA 1
ATOM 1397 C C . ASP A 1 179 ? 185.923 141.511 164.335 1.00 54.88 218 ASP A C 1
ATOM 1398 O O . ASP A 1 179 ? 185.636 141.928 163.208 1.00 52.96 218 ASP A O 1
ATOM 1403 N N . PHE A 1 180 ? 185.087 140.759 165.050 1.00 45.44 219 PHE A N 1
ATOM 1404 C CA . PHE A 1 180 ? 183.944 140.114 164.415 1.00 42.58 219 PHE A CA 1
ATOM 1405 C C . PHE A 1 180 ? 182.653 140.920 164.492 1.00 46.10 219 PHE A C 1
ATOM 1406 O O . PHE A 1 180 ? 181.823 140.820 163.581 1.00 46.63 219 PHE A O 1
ATOM 1414 N N . ILE A 1 181 ? 182.451 141.713 165.540 1.00 48.71 220 ILE A N 1
ATOM 1415 C CA . ILE A 1 181 ? 181.280 142.569 165.638 1.00 48.32 220 ILE A CA 1
ATOM 1416 C C . ILE A 1 181 ? 181.713 144.023 165.457 1.00 45.02 220 ILE A C 1
ATOM 1417 O O . ILE A 1 181 ? 182.900 144.348 165.445 1.00 46.72 220 ILE A O 1
ATOM 1422 N N . ALA A 1 182 ? 180.724 144.902 165.312 1.00 48.14 221 ALA A N 1
ATOM 1423 C CA . ALA A 1 182 ? 180.972 146.268 164.876 1.00 46.74 221 ALA A CA 1
ATOM 1424 C C . ALA A 1 182 ? 181.770 147.050 165.916 1.00 48.03 221 ALA A C 1
ATOM 1425 O O . ALA A 1 182 ? 181.806 146.712 167.103 1.00 47.56 221 ALA A O 1
ATOM 1427 N N . ALA A 1 183 ? 182.418 148.118 165.444 1.00 51.64 222 ALA A N 1
ATOM 1428 C CA . ALA A 1 183 ? 183.265 148.935 166.303 1.00 51.95 222 ALA A CA 1
ATOM 1429 C C . ALA A 1 183 ? 182.470 149.745 167.319 1.00 50.59 222 ALA A C 1
ATOM 1430 O O . ALA A 1 183 ? 183.051 150.217 168.302 1.00 55.06 222 ALA A O 1
ATOM 1432 N N . ASN A 1 184 ? 181.166 149.917 167.110 1.00 44.65 223 ASN A N 1
ATOM 1433 C CA . ASN A 1 184 ? 180.328 150.669 168.034 1.00 49.44 223 ASN A CA 1
ATOM 1434 C C . ASN A 1 184 ? 179.806 149.817 169.182 1.00 52.34 223 ASN A C 1
ATOM 1435 O O . ASN A 1 184 ? 179.045 150.320 170.015 1.00 49.09 223 ASN A O 1
ATOM 1440 N N . GLN A 1 185 ? 180.201 148.546 169.249 1.00 52.17 224 GLN A N 1
ATOM 1441 C CA . GLN A 1 185 ? 179.842 147.660 170.347 1.00 47.19 224 GLN A CA 1
ATOM 1442 C C . GLN A 1 185 ? 180.974 147.513 171.361 1.00 52.74 224 GLN A C 1
ATOM 1443 O O . GLN A 1 185 ? 180.981 146.557 172.142 1.00 56.15 224 GLN A O 1
ATOM 1449 N N . GLU A 1 186 ? 181.931 148.444 171.353 1.00 54.79 225 GLU A N 1
ATOM 1450 C CA . GLU A 1 186 ? 183.051 148.395 172.289 1.00 53.98 225 GLU A CA 1
ATOM 1451 C C . GLU A 1 186 ? 182.591 148.711 173.708 1.00 53.35 225 GLU A C 1
ATOM 1452 O O . GLU A 1 186 ? 182.927 147.994 174.659 1.00 53.13 225 GLU A O 1
ATOM 1458 N N . ASP A 1 187 ? 181.803 149.774 173.868 1.00 54.54 226 ASP A N 1
ATOM 1459 C CA . ASP A 1 187 ? 181.381 150.214 175.191 1.00 57.17 226 ASP A CA 1
ATOM 1460 C C . ASP A 1 187 ? 180.351 149.290 175.825 1.00 54.69 226 ASP A C 1
ATOM 1461 O O . ASP A 1 187 ? 180.082 149.425 177.023 1.00 53.76 226 ASP A O 1
ATOM 1466 N N . ARG A 1 188 ? 179.764 148.370 175.058 1.00 44.85 227 ARG A N 1
ATOM 1467 C CA . ARG A 1 188 ? 178.781 147.452 175.620 1.00 42.30 227 ARG A CA 1
ATOM 1468 C C . ARG A 1 188 ? 179.430 146.345 176.439 1.00 43.57 227 ARG A C 1
ATOM 1469 O O . ARG A 1 188 ? 178.814 145.837 177.383 1.00 44.03 227 ARG A O 1
ATOM 1477 N N . ALA A 1 189 ? 180.660 145.966 176.101 1.00 42.97 228 ALA A N 1
ATOM 1478 C CA . ALA A 1 189 ? 181.310 144.802 176.691 1.00 42.31 228 ALA A CA 1
ATOM 1479 C C . ALA A 1 189 ? 181.965 145.197 178.010 1.00 44.93 228 ALA A C 1
ATOM 1480 O O . ALA A 1 189 ? 183.029 145.826 178.021 1.00 53.15 228 ALA A O 1
ATOM 1482 N N . ASP A 1 190 ? 181.331 144.823 179.116 1.00 39.30 229 ASP A N 1
ATOM 1483 C CA . ASP A 1 190 ? 181.933 144.917 180.437 1.00 40.48 229 ASP A CA 1
ATOM 1484 C C . ASP A 1 190 ? 182.026 143.577 181.145 1.00 45.01 229 ASP A C 1
ATOM 1485 O O . ASP A 1 190 ? 182.873 143.415 182.025 1.00 47.76 229 ASP A O 1
ATOM 1490 N N . ASN A 1 191 ? 181.176 142.619 180.782 1.00 42.38 230 ASN A N 1
ATOM 1491 C CA . ASN A 1 191 ? 181.221 141.265 181.322 1.00 39.20 230 ASN A CA 1
ATOM 1492 C C . ASN A 1 191 ? 181.839 140.350 180.270 1.00 37.61 230 ASN A C 1
ATOM 1493 O O . ASN A 1 191 ? 181.148 139.684 179.500 1.00 46.45 230 ASN A O 1
ATOM 1498 N N . ILE A 1 192 ? 183.167 1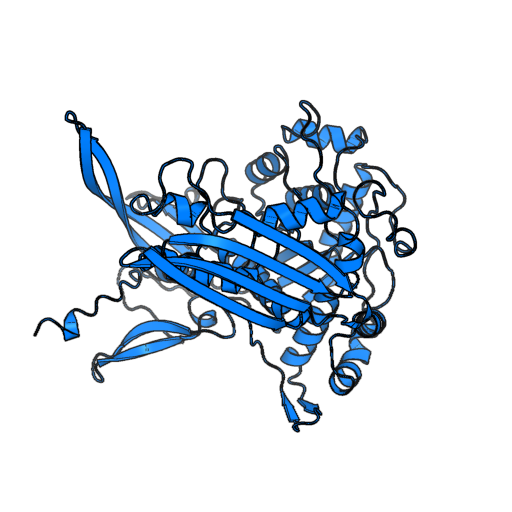40.321 180.244 1.00 33.49 231 ILE A N 1
ATOM 1499 C CA . ILE A 1 192 ? 183.910 139.551 179.256 1.00 32.77 231 ILE A CA 1
ATOM 1500 C C . ILE A 1 192 ? 184.984 138.739 179.963 1.00 30.41 231 ILE A C 1
ATOM 1501 O O . ILE A 1 192 ? 185.573 139.193 180.951 1.00 41.85 231 ILE A O 1
ATOM 1506 N N . LEU A 1 193 ? 185.227 137.533 179.461 1.00 34.14 232 LEU A N 1
ATOM 1507 C CA . LEU A 1 193 ? 186.309 136.715 179.976 1.00 37.70 232 LEU A CA 1
ATOM 1508 C C . LEU A 1 193 ? 187.655 137.322 179.582 1.00 37.38 232 LEU A C 1
ATOM 1509 O O . LEU A 1 193 ? 187.750 138.043 178.585 1.00 46.69 232 LEU A O 1
ATOM 1514 N N . PRO A 1 194 ? 188.713 137.051 180.353 1.00 40.14 233 PRO A N 1
ATOM 1515 C CA . PRO A 1 194 ? 190.038 137.559 179.976 1.00 40.43 233 PRO A CA 1
ATOM 1516 C C . PRO A 1 194 ? 190.518 136.988 178.650 1.00 43.02 233 PRO A C 1
ATOM 1517 O O . PRO A 1 194 ? 190.785 135.788 178.538 1.00 47.16 233 PRO A O 1
ATOM 1521 N N . GLY A 1 195 ? 190.624 137.846 177.639 1.00 48.44 234 GLY A N 1
ATOM 1522 C CA . GLY A 1 195 ? 191.100 137.429 176.336 1.00 44.94 234 GLY A CA 1
ATOM 1523 C C . GLY A 1 195 ? 190.295 137.999 175.187 1.00 49.41 234 GLY A C 1
ATOM 1524 O O . GLY A 1 195 ? 189.073 137.831 175.127 1.00 56.28 234 GLY A O 1
ATOM 1525 N N . ASN A 1 196 ? 190.975 138.682 174.268 1.00 50.70 235 ASN A N 1
ATOM 1526 C CA . ASN A 1 196 ? 190.366 139.174 173.043 1.00 45.19 235 ASN A CA 1
ATOM 1527 C C . ASN A 1 196 ? 190.631 138.261 171.857 1.00 46.11 235 ASN A C 1
ATOM 1528 O O . ASN A 1 196 ? 190.226 138.585 170.736 1.00 48.85 235 ASN A O 1
ATOM 1533 N N . LYS A 1 197 ? 191.301 137.138 172.078 1.00 46.30 236 LYS A N 1
ATOM 1534 C CA . LYS A 1 197 ? 191.673 136.203 171.030 1.00 46.68 236 LYS A CA 1
ATOM 1535 C C . LYS A 1 197 ? 191.099 134.826 171.343 1.00 47.76 236 LYS A C 1
ATOM 1536 O O . LYS A 1 197 ? 190.443 134.610 172.364 1.00 50.66 236 LYS A O 1
ATOM 1542 N N . LYS A 1 198 ? 191.367 133.890 170.442 1.00 49.24 237 LYS A N 1
ATOM 1543 C CA . LYS A 1 198 ? 190.800 132.553 170.500 1.00 43.26 237 LYS A CA 1
ATOM 1544 C C . LYS A 1 198 ? 191.761 131.649 171.262 1.00 47.32 237 LYS A C 1
ATOM 1545 O O . LYS A 1 198 ? 192.955 131.600 170.949 1.00 51.54 237 LYS A O 1
ATOM 1551 N N . CYS A 1 199 ? 191.243 130.953 172.271 1.00 46.81 238 CYS A N 1
ATOM 1552 C CA . CYS A 1 199 ? 192.070 130.129 173.141 1.00 50.38 238 CYS A CA 1
ATOM 1553 C C . CYS A 1 199 ? 191.268 128.914 173.579 1.00 51.15 238 CYS A C 1
ATOM 1554 O O . CYS A 1 199 ? 190.039 128.886 173.475 1.00 58.48 238 CYS A O 1
ATOM 1557 N N . TRP A 1 200 ? 191.980 127.895 174.063 1.00 49.67 239 TRP A N 1
ATOM 1558 C CA . TRP A 1 200 ? 191.318 126.693 174.556 1.00 49.01 239 TRP A CA 1
ATOM 1559 C C . TRP A 1 200 ? 190.722 126.890 175.948 1.00 48.84 239 TRP A C 1
ATOM 1560 O O . TRP A 1 200 ? 189.793 126.160 176.333 1.00 50.55 239 TRP A O 1
ATOM 1571 N N . GLU A 1 201 ? 191.202 127.894 176.687 1.00 46.41 240 GLU A N 1
ATOM 1572 C CA . GLU A 1 201 ? 190.617 128.209 177.985 1.00 48.42 240 GLU A CA 1
ATOM 1573 C C . GLU A 1 201 ? 189.172 128.664 177.849 1.00 51.32 240 GLU A C 1
ATOM 1574 O O . GLU A 1 201 ? 188.355 128.399 178.737 1.00 53.04 240 GLU A O 1
ATOM 1580 N N . HIS A 1 202 ? 188.841 129.351 176.753 1.00 38.73 241 HIS A N 1
ATOM 1581 C CA . HIS A 1 202 ? 187.459 129.759 176.528 1.00 38.44 241 HIS A CA 1
ATOM 1582 C C . HIS A 1 202 ? 186.550 128.548 176.383 1.00 40.39 241 HIS A C 1
ATOM 1583 O O . HIS A 1 202 ? 185.440 128.524 176.928 1.00 43.81 241 HIS A O 1
ATOM 1590 N N . VAL A 1 203 ? 187.005 127.531 175.645 1.00 40.53 242 VAL A N 1
ATOM 1591 C CA . VAL A 1 203 ? 186.229 126.304 175.518 1.00 37.78 242 VAL A CA 1
ATOM 1592 C C . VAL A 1 203 ? 186.057 125.651 176.880 1.00 34.27 242 VAL A C 1
ATOM 1593 O O . VAL A 1 203 ? 184.961 125.188 177.228 1.00 35.97 242 VAL A O 1
ATOM 1597 N N . GLU A 1 204 ? 187.128 125.611 177.682 1.00 41.98 243 GLU A N 1
ATOM 1598 C CA . GLU A 1 204 ? 186.984 125.023 179.012 1.00 42.46 243 GLU A CA 1
ATOM 1599 C C . GLU A 1 204 ? 185.964 125.779 179.851 1.00 42.19 243 GLU A C 1
ATOM 1600 O O . GLU A 1 204 ? 185.130 125.166 180.526 1.00 46.33 243 GLU A O 1
ATOM 1606 N N . GLU A 1 205 ? 186.003 127.110 179.807 1.00 39.50 244 GLU A N 1
ATOM 1607 C CA . GLU A 1 205 ? 185.084 127.897 180.620 1.00 38.93 244 GLU A CA 1
ATOM 1608 C C . GLU A 1 205 ? 183.641 127.726 180.158 1.00 40.72 244 GLU A C 1
ATOM 1609 O O . GLU A 1 205 ? 182.731 127.599 180.985 1.00 43.69 244 GLU A O 1
ATOM 1615 N N . ILE A 1 206 ? 183.409 127.705 178.843 1.00 31.25 245 ILE A N 1
ATOM 1616 C CA . ILE A 1 206 ? 182.048 127.546 178.338 1.00 28.71 245 ILE A CA 1
ATOM 1617 C C . ILE A 1 206 ? 181.504 126.163 178.688 1.00 35.03 245 ILE A C 1
ATOM 1618 O O . ILE A 1 206 ? 180.335 126.019 179.080 1.00 40.48 245 ILE A O 1
ATOM 1623 N N . ARG A 1 207 ? 182.341 125.127 178.567 1.00 36.94 246 ARG A N 1
ATOM 1624 C CA . ARG A 1 207 ? 181.920 123.789 178.974 1.00 31.31 246 ARG A CA 1
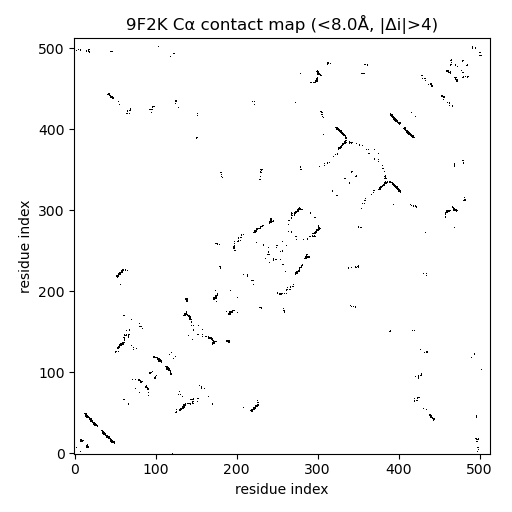ATOM 1625 C C . ARG A 1 207 ? 181.601 123.744 180.462 1.00 32.39 246 ARG A C 1
ATOM 1626 O O . ARG A 1 207 ? 180.625 123.106 180.880 1.00 36.03 246 ARG A O 1
ATOM 1634 N N . LYS A 1 208 ? 182.421 124.412 181.278 1.00 39.71 247 LYS A N 1
ATOM 1635 C CA . LYS A 1 208 ? 182.153 124.481 182.709 1.00 39.21 247 LYS A CA 1
ATOM 1636 C C . LYS A 1 208 ? 180.813 125.149 182.980 1.00 42.42 247 LYS A C 1
ATOM 1637 O O . LYS A 1 208 ? 180.059 124.714 183.857 1.00 44.95 247 LYS A O 1
ATOM 1643 N N . ASN A 1 209 ? 180.505 126.213 182.239 1.00 32.60 248 ASN A N 1
ATOM 1644 C CA . ASN A 1 209 ? 179.239 126.911 182.442 1.00 33.00 248 ASN A CA 1
ATOM 1645 C C . ASN A 1 209 ? 178.053 126.020 182.082 1.00 34.11 248 ASN A C 1
ATOM 1646 O O . ASN A 1 209 ? 177.043 125.999 182.796 1.00 41.15 248 ASN A O 1
ATOM 1651 N N . ILE A 1 210 ? 178.153 125.278 180.976 1.00 32.79 249 ILE A N 1
ATOM 1652 C CA . ILE A 1 210 ? 177.065 124.375 180.594 1.00 30.95 249 ILE A CA 1
ATOM 1653 C C . ILE A 1 210 ? 176.877 123.296 181.664 1.00 30.74 249 ILE A C 1
ATOM 1654 O O . ILE A 1 210 ? 175.746 123.023 182.118 1.00 37.16 249 ILE A O 1
ATOM 1659 N N . ARG A 1 211 ? 177.991 122.712 182.126 1.00 34.59 250 ARG A N 1
ATOM 1660 C CA . ARG A 1 211 ? 177.937 121.709 183.186 1.00 36.21 250 ARG A CA 1
ATOM 1661 C C . ARG A 1 211 ? 177.250 122.264 184.427 1.00 37.66 250 ARG A C 1
ATOM 1662 O O . ARG A 1 211 ? 176.359 121.624 184.996 1.00 39.83 250 ARG A O 1
ATOM 1670 N N . ASP A 1 212 ? 177.660 123.458 184.862 1.00 39.51 251 ASP A N 1
ATOM 1671 C CA . ASP A 1 212 ? 177.141 124.016 186.105 1.00 37.28 251 ASP A CA 1
ATOM 1672 C C . ASP A 1 212 ? 175.674 124.394 185.971 1.00 41.76 251 ASP A C 1
ATOM 1673 O O . ASP A 1 212 ? 174.906 124.245 186.926 1.00 44.45 251 ASP A O 1
ATOM 1678 N N . PHE A 1 213 ? 175.266 124.895 184.802 1.00 31.01 252 PHE A N 1
ATOM 1679 C CA . PHE A 1 213 ? 173.850 125.150 184.568 1.00 31.57 252 PHE A CA 1
ATOM 1680 C C . PHE A 1 213 ? 173.040 123.883 184.800 1.00 38.31 252 PHE A C 1
ATOM 1681 O O . PHE A 1 213 ? 172.097 123.867 185.610 1.00 36.44 252 PHE A O 1
ATOM 1689 N N . LYS A 1 214 ? 173.436 122.791 184.139 1.00 41.13 253 LYS A N 1
ATOM 1690 C CA . LYS A 1 214 ? 172.681 121.550 184.289 1.00 33.69 253 LYS A CA 1
ATOM 1691 C C . LYS A 1 214 ? 172.712 121.046 185.730 1.00 36.61 253 LYS A C 1
ATOM 1692 O O . LYS A 1 214 ? 171.687 120.596 186.257 1.00 42.77 253 LYS A O 1
ATOM 1698 N N . ALA A 1 215 ? 173.873 121.121 186.386 1.00 36.42 254 ALA A N 1
ATOM 1699 C CA . ALA A 1 215 ? 174.007 120.575 187.735 1.00 44.67 254 ALA A CA 1
ATOM 1700 C C . ALA A 1 215 ? 173.189 121.369 188.748 1.00 45.66 254 ALA A C 1
ATOM 1701 O O . ALA A 1 215 ? 172.440 120.792 189.545 1.00 43.12 254 ALA A O 1
ATOM 1703 N N . ALA A 1 216 ? 173.332 122.696 188.742 1.00 45.36 255 ALA A N 1
ATOM 1704 C CA . ALA A 1 216 ? 172.641 123.528 189.720 1.00 41.51 255 ALA A CA 1
ATOM 1705 C C . ALA A 1 216 ? 171.134 123.503 189.511 1.00 40.72 255 ALA A C 1
ATOM 1706 O O . ALA A 1 216 ? 170.372 123.423 190.482 1.00 47.25 255 ALA A O 1
ATOM 1708 N N . ASN A 1 217 ? 170.678 123.574 188.256 1.00 42.99 256 ASN A N 1
ATOM 1709 C CA . ASN A 1 217 ? 169.239 123.665 188.028 1.00 40.15 256 ASN A CA 1
ATOM 1710 C C . ASN A 1 217 ? 168.531 122.329 188.229 1.00 44.15 256 ASN A C 1
ATOM 1711 O O . ASN A 1 217 ? 167.354 122.310 188.609 1.00 47.35 256 ASN A O 1
ATOM 1716 N N . GLY A 1 218 ? 169.218 121.216 187.988 1.00 42.58 257 GLY A N 1
ATOM 1717 C CA . GLY A 1 218 ? 168.603 119.909 188.101 1.00 42.74 257 GLY A CA 1
ATOM 1718 C C . GLY A 1 218 ? 167.927 119.475 186.818 1.00 46.75 257 GLY A C 1
ATOM 1719 O O . GLY A 1 218 ? 166.858 118.858 186.848 1.00 46.87 257 GLY A O 1
ATOM 1720 N N . LEU A 1 219 ? 168.544 119.788 185.683 1.00 41.74 258 LEU A N 1
ATOM 1721 C CA . LEU A 1 219 ? 167.961 119.551 184.372 1.00 35.99 258 LEU A CA 1
ATOM 1722 C C . LEU A 1 219 ? 168.458 118.237 183.784 1.00 38.26 258 LEU A C 1
ATOM 1723 O O . LEU A 1 219 ? 169.545 117.756 184.115 1.00 41.04 258 LEU A O 1
ATOM 1728 N N . ASP A 1 220 ? 167.644 117.661 182.900 1.00 40.93 259 ASP A N 1
ATOM 1729 C CA . ASP A 1 220 ? 168.004 116.432 182.206 1.00 40.94 259 ASP A CA 1
ATOM 1730 C C . ASP A 1 220 ? 168.614 116.687 180.835 1.00 39.35 259 ASP A C 1
ATOM 1731 O O . ASP A 1 220 ? 169.435 115.886 180.372 1.00 41.81 259 ASP A O 1
ATOM 1736 N N . LYS A 1 221 ? 168.235 117.780 180.174 1.00 36.56 260 LYS A N 1
ATOM 1737 C CA . LYS A 1 221 ? 168.771 118.115 178.863 1.00 33.29 260 LYS A CA 1
ATOM 1738 C C . LYS A 1 221 ? 168.997 119.617 178.775 1.00 29.32 260 LYS A C 1
ATOM 1739 O O . LYS A 1 221 ? 168.270 120.409 179.381 1.00 30.74 260 LYS A O 1
ATOM 1745 N N . VAL A 1 222 ? 170.015 120.001 178.008 1.00 29.10 261 VAL A N 1
ATOM 1746 C CA . VAL A 1 222 ? 170.408 121.395 177.841 1.00 22.12 261 VAL A CA 1
ATOM 1747 C C . VAL A 1 222 ? 170.537 121.691 176.354 1.00 24.94 261 VAL A C 1
ATOM 1748 O O . VAL A 1 222 ? 171.019 120.852 175.585 1.00 19.39 261 VAL A O 1
ATOM 1752 N N . ILE A 1 223 ? 170.095 122.879 175.949 1.00 26.08 262 ILE A N 1
ATOM 1753 C CA . ILE A 1 223 ? 170.206 123.345 174.572 1.00 21.59 262 ILE A CA 1
ATOM 1754 C C . ILE A 1 223 ? 170.776 124.757 174.584 1.00 23.17 262 ILE A C 1
ATOM 1755 O O . ILE A 1 223 ? 170.370 125.593 175.399 1.00 24.76 262 ILE A O 1
ATOM 1760 N N . VAL A 1 224 ? 171.723 125.021 173.684 1.00 22.61 263 VAL A N 1
ATOM 1761 C CA . VAL A 1 224 ? 172.382 126.318 173.573 1.00 24.95 263 VAL A CA 1
ATOM 1762 C C . VAL A 1 224 ? 171.897 126.998 172.300 1.00 25.02 263 VAL A C 1
ATOM 1763 O O . VAL A 1 224 ? 171.920 126.396 171.220 1.00 20.15 263 VAL A O 1
ATOM 1767 N N . LEU A 1 225 ? 171.454 128.249 172.427 1.00 21.89 264 LEU A N 1
ATOM 1768 C CA . LEU A 1 225 ? 170.936 129.017 171.301 1.00 20.72 264 LEU A CA 1
ATOM 1769 C C . LEU A 1 225 ? 171.698 130.329 171.196 1.00 24.90 264 LEU A C 1
ATOM 1770 O O . LEU A 1 225 ? 171.775 131.084 172.171 1.00 24.88 264 LEU A O 1
ATOM 1775 N N . TRP A 1 226 ? 172.255 130.595 170.017 1.00 25.94 265 TRP A N 1
ATOM 1776 C CA . TRP A 1 226 ? 172.992 131.828 169.761 1.00 24.38 265 TRP A CA 1
ATOM 1777 C C . TRP A 1 226 ? 172.005 132.927 169.385 1.00 28.90 265 TRP A C 1
ATOM 1778 O O . TRP A 1 226 ? 171.435 132.911 168.289 1.00 32.24 265 TRP A O 1
ATOM 1789 N N . THR A 1 227 ? 171.798 133.879 170.289 1.00 23.64 266 THR A N 1
ATOM 1790 C CA . THR A 1 227 ? 170.946 135.035 170.043 1.00 18.17 266 THR A CA 1
ATOM 1791 C C . THR A 1 227 ? 171.727 136.329 170.242 1.00 20.52 266 THR A C 1
ATOM 1792 O O . THR A 1 227 ? 171.220 137.313 170.784 1.00 31.26 266 THR A O 1
ATOM 1796 N N . ALA A 1 228 ? 172.979 136.336 169.795 1.00 27.41 267 ALA A N 1
ATOM 1797 C CA . ALA A 1 228 ? 173.873 137.467 169.965 1.00 22.48 267 ALA A CA 1
ATOM 1798 C C . ALA A 1 228 ? 173.937 138.285 168.676 1.00 26.96 267 ALA A C 1
ATOM 1799 O O . ALA A 1 228 ? 173.182 138.054 167.726 1.00 33.05 267 ALA A O 1
ATOM 1801 N N . ASN A 1 229 ? 174.844 139.258 168.643 1.00 27.82 268 ASN A N 1
ATOM 1802 C CA . ASN A 1 229 ? 174.972 140.144 167.496 1.00 29.73 268 ASN A CA 1
ATOM 1803 C C . ASN A 1 229 ? 175.421 139.374 166.258 1.00 30.04 268 ASN A C 1
ATOM 1804 O O . ASN A 1 229 ? 176.129 138.367 166.345 1.00 33.63 268 ASN A O 1
ATOM 1809 N N . THR A 1 230 ? 174.992 139.859 165.096 1.00 32.33 269 THR A N 1
ATOM 1810 C CA . THR A 1 230 ? 175.426 139.272 163.836 1.00 33.79 269 THR A CA 1
ATOM 1811 C C . THR A 1 230 ? 176.917 139.511 163.640 1.00 38.87 269 THR A C 1
ATOM 1812 O O . THR A 1 230 ? 177.426 140.608 163.883 1.00 37.71 269 THR A O 1
ATOM 1816 N N . GLU A 1 231 ? 177.617 138.473 163.202 1.00 37.11 270 GLU A N 1
ATOM 1817 C CA . GLU A 1 231 ? 179.064 138.494 163.074 1.00 33.36 270 GLU A CA 1
ATOM 1818 C C . GLU A 1 231 ? 179.462 138.546 161.607 1.00 43.70 270 GLU A C 1
ATOM 1819 O O . GLU A 1 231 ? 178.642 138.359 160.704 1.00 46.49 270 GLU A O 1
ATOM 1825 N N . ARG A 1 232 ? 180.741 138.807 161.375 1.00 47.27 271 ARG A N 1
ATOM 1826 C CA . ARG A 1 232 ? 181.269 138.791 160.023 1.00 47.38 271 ARG A CA 1
ATOM 1827 C C . ARG A 1 232 ? 181.707 137.379 159.653 1.00 48.41 271 ARG A C 1
ATOM 1828 O O . ARG A 1 232 ? 181.953 136.531 160.515 1.00 46.65 271 ARG A O 1
ATOM 1836 N N . TYR A 1 233 ? 181.793 137.131 158.350 1.00 50.78 272 TYR A N 1
ATOM 1837 C CA . TYR A 1 233 ? 182.133 135.800 157.872 1.00 43.32 272 TYR A CA 1
ATOM 1838 C C . TYR A 1 233 ? 183.589 135.480 158.183 1.00 45.84 272 TYR A C 1
ATOM 1839 O O . TYR A 1 233 ? 184.494 136.250 157.846 1.00 50.25 272 TYR A O 1
ATOM 1848 N N . ALA A 1 234 ? 183.814 134.339 158.828 1.00 53.46 273 ALA A N 1
ATOM 1849 C CA . ALA A 1 234 ? 185.166 133.888 159.131 1.00 53.65 273 ALA A CA 1
ATOM 1850 C C . ALA A 1 234 ? 185.745 133.192 157.906 1.00 55.55 273 ALA A C 1
ATOM 1851 O O . ALA A 1 234 ? 185.153 132.237 157.392 1.00 58.18 273 ALA A O 1
ATOM 1853 N N . SER A 1 235 ? 186.896 133.671 157.436 1.00 61.09 274 SER A N 1
ATOM 1854 C CA . SER A 1 235 ? 187.474 133.149 156.205 1.00 59.25 274 SER A CA 1
ATOM 1855 C C . SER A 1 235 ? 187.831 131.677 156.356 1.00 60.42 274 SER A C 1
ATOM 1856 O O . SER A 1 235 ? 188.366 131.248 157.382 1.00 62.04 274 SER A O 1
ATOM 1859 N N . ILE A 1 236 ? 187.529 130.904 155.318 1.00 58.43 275 ILE A N 1
ATOM 1860 C CA . ILE A 1 236 ? 187.842 129.482 155.284 1.00 60.02 275 ILE A CA 1
ATOM 1861 C C . ILE A 1 236 ? 189.269 129.339 154.767 1.00 60.57 275 ILE A C 1
ATOM 1862 O O . ILE A 1 236 ? 189.557 129.657 153.610 1.00 62.16 275 ILE A O 1
ATOM 1867 N N . ILE A 1 237 ? 190.163 128.861 155.628 1.00 60.08 276 ILE A N 1
ATOM 1868 C CA . ILE A 1 237 ? 191.580 128.733 155.317 1.00 59.58 276 ILE A CA 1
ATOM 1869 C C . ILE A 1 237 ? 191.987 127.280 155.506 1.00 61.53 276 ILE A C 1
ATOM 1870 O O . ILE A 1 237 ? 191.618 126.647 156.501 1.00 60.18 276 ILE A O 1
ATOM 1875 N N . GLU A 1 238 ? 192.736 126.750 154.542 1.00 71.66 277 GLU A N 1
ATOM 1876 C CA . GLU A 1 238 ? 193.186 125.366 154.608 1.00 70.08 277 GLU A CA 1
ATOM 1877 C C . GLU A 1 238 ? 194.216 125.211 155.721 1.00 71.93 277 GLU A C 1
ATOM 1878 O O . GLU A 1 238 ? 195.225 125.924 155.748 1.00 72.64 277 GLU A O 1
ATOM 1884 N N . GLY A 1 239 ? 193.964 124.275 156.633 1.00 65.48 278 GLY A N 1
ATOM 1885 C CA . GLY A 1 239 ? 194.803 124.077 157.794 1.00 64.51 278 GLY A CA 1
ATOM 1886 C C . GLY A 1 239 ? 194.321 124.774 159.048 1.00 64.46 278 GLY A C 1
ATOM 1887 O O . GLY A 1 239 ? 194.845 124.490 160.133 1.00 64.85 278 GLY A O 1
ATOM 1888 N N . VAL A 1 240 ? 193.342 125.671 158.937 1.00 63.00 279 VAL A N 1
ATOM 1889 C CA . VAL A 1 240 ? 192.771 126.369 160.087 1.00 64.15 279 VAL A CA 1
ATOM 1890 C C . VAL A 1 240 ? 191.336 125.920 160.346 1.00 63.94 279 VAL A C 1
ATOM 1891 O O . VAL A 1 240 ? 191.035 125.355 161.400 1.00 65.40 279 VAL A O 1
ATOM 1895 N N . ASN A 1 241 ? 190.432 126.161 159.392 1.00 61.08 280 ASN A N 1
ATOM 1896 C CA . ASN A 1 241 ? 189.050 125.684 159.486 1.00 60.13 280 ASN A CA 1
ATOM 1897 C C . ASN A 1 241 ? 188.705 124.968 158.181 1.00 61.92 280 ASN A C 1
ATOM 1898 O O . ASN A 1 241 ? 188.060 125.527 157.292 1.00 64.87 280 ASN A O 1
ATOM 1903 N N . ASP A 1 242 ? 189.136 123.712 158.083 1.00 63.84 281 ASP A N 1
ATOM 1904 C CA . ASP A 1 242 ? 188.658 122.801 157.055 1.00 62.87 281 ASP A CA 1
ATOM 1905 C C . ASP A 1 242 ? 188.523 121.376 157.569 1.00 63.19 281 ASP A C 1
ATOM 1906 O O . ASP A 1 242 ? 188.173 120.484 156.789 1.00 62.47 281 ASP A O 1
ATOM 1911 N N . THR A 1 243 ? 188.783 121.140 158.853 1.00 61.60 282 THR A N 1
ATOM 1912 C CA . THR A 1 243 ? 188.850 119.806 159.426 1.00 60.64 282 THR A CA 1
ATOM 1913 C C . THR A 1 243 ? 188.721 119.947 160.935 1.00 60.12 282 THR A C 1
ATOM 1914 O O . THR A 1 243 ? 189.092 120.976 161.507 1.00 61.14 282 THR A O 1
ATOM 1918 N N . ALA A 1 244 ? 188.154 118.920 161.569 1.00 56.06 283 ALA A N 1
ATOM 1919 C CA . ALA A 1 244 ? 187.886 118.989 163.000 1.00 55.03 283 ALA A CA 1
ATOM 1920 C C . ALA A 1 244 ? 189.177 119.131 163.803 1.00 57.97 283 ALA A C 1
ATOM 1921 O O . ALA A 1 244 ? 189.273 119.979 164.698 1.00 60.88 283 ALA A O 1
ATOM 1923 N N . ASP A 1 245 ? 190.194 118.323 163.485 1.00 58.21 284 ASP A N 1
ATOM 1924 C CA . ASP A 1 245 ? 191.464 118.435 164.200 1.00 55.23 284 ASP A CA 1
ATOM 1925 C C . ASP A 1 245 ? 192.192 119.727 163.853 1.00 55.42 284 ASP A C 1
ATOM 1926 O O . ASP A 1 245 ? 192.845 120.320 164.720 1.00 56.52 284 ASP A O 1
ATOM 1931 N N . ASN A 1 246 ? 192.084 120.182 162.602 1.00 57.80 285 ASN A N 1
ATOM 1932 C CA . ASN A 1 246 ? 192.672 121.464 162.229 1.00 57.68 285 ASN A CA 1
ATOM 1933 C C . ASN A 1 246 ? 192.059 122.601 163.035 1.00 60.93 285 ASN A C 1
ATOM 1934 O O . ASN A 1 246 ? 192.775 123.479 163.526 1.00 61.75 285 ASN A O 1
ATOM 1939 N N . LEU A 1 247 ? 190.735 122.594 163.197 1.00 59.89 286 LEU A N 1
ATOM 1940 C CA . LEU A 1 247 ? 190.085 123.637 163.985 1.00 53.61 286 LEU A CA 1
ATOM 1941 C C . LEU A 1 247 ? 190.438 123.516 165.463 1.00 51.46 286 LEU A C 1
ATOM 1942 O O . LEU A 1 247 ? 190.646 124.529 166.141 1.00 57.63 286 LEU A O 1
ATOM 1947 N N . LEU A 1 248 ? 190.500 122.287 165.984 1.00 51.14 287 LEU A N 1
ATOM 1948 C CA . LEU A 1 248 ? 190.867 122.104 167.385 1.00 55.27 287 LEU A CA 1
ATOM 1949 C C . LEU A 1 248 ? 192.286 122.585 167.650 1.00 56.39 287 LEU A C 1
ATOM 1950 O O . LEU A 1 248 ? 192.582 123.083 168.742 1.00 59.15 287 LEU A O 1
ATOM 1955 N N . ASN A 1 249 ? 193.179 122.437 166.669 1.00 59.01 288 ASN A N 1
ATOM 1956 C CA . ASN A 1 249 ? 194.517 123.001 166.801 1.00 60.18 288 ASN A CA 1
ATOM 1957 C C . ASN A 1 249 ? 194.509 124.513 166.629 1.00 58.81 288 ASN A C 1
ATOM 1958 O O . ASN A 1 249 ? 195.318 125.205 167.252 1.00 61.37 288 ASN A O 1
ATOM 1963 N N . ALA A 1 250 ? 193.627 125.038 165.775 1.00 56.75 289 ALA A N 1
ATOM 1964 C CA . ALA A 1 250 ? 193.563 126.479 165.563 1.00 57.70 289 ALA A CA 1
ATOM 1965 C C . ALA A 1 250 ? 193.067 127.208 166.803 1.00 58.83 289 ALA A C 1
ATOM 1966 O O . ALA A 1 250 ? 193.469 128.352 167.048 1.00 60.40 289 ALA A O 1
ATOM 1968 N N . ILE A 1 251 ? 192.181 126.578 167.579 1.00 55.45 290 ILE A N 1
ATOM 1969 C CA . ILE A 1 251 ? 191.754 127.182 168.841 1.00 52.53 290 ILE A CA 1
ATOM 1970 C C . ILE A 1 251 ? 192.938 127.317 169.791 1.00 55.22 290 ILE A C 1
ATOM 1971 O O . ILE A 1 251 ? 193.099 128.341 170.465 1.00 60.51 290 ILE A O 1
ATOM 1976 N N . LYS A 1 252 ? 193.782 126.285 169.863 1.00 54.51 291 LYS A N 1
ATOM 1977 C CA . LYS A 1 252 ? 194.910 126.313 170.790 1.00 56.56 291 LYS A CA 1
ATOM 1978 C C . LYS A 1 252 ? 196.012 127.248 170.304 1.00 56.37 291 LYS A C 1
ATOM 1979 O O . LYS A 1 252 ? 196.621 127.966 171.106 1.00 59.05 291 LYS A O 1
ATOM 1985 N N . ASN A 1 253 ? 196.285 127.251 168.998 1.00 61.36 292 ASN A N 1
ATOM 1986 C CA . ASN A 1 253 ? 197.295 128.131 168.422 1.00 62.02 292 ASN A CA 1
ATOM 1987 C C . ASN A 1 253 ? 196.856 129.588 168.390 1.00 62.21 292 ASN A C 1
ATOM 1988 O O . ASN A 1 253 ? 197.685 130.460 168.109 1.00 65.35 292 ASN A O 1
ATOM 1993 N N . GLY A 1 254 ? 195.586 129.869 168.670 1.00 59.44 293 GLY A N 1
ATOM 1994 C CA . GLY A 1 254 ? 195.101 131.231 168.705 1.00 59.13 293 GLY A CA 1
ATOM 1995 C C . GLY A 1 254 ? 195.071 131.924 167.360 1.00 60.41 293 GLY A C 1
ATOM 1996 O O . GLY A 1 254 ? 195.531 133.063 167.238 1.00 62.08 293 GLY A O 1
ATOM 1997 N N . HIS A 1 255 ? 194.544 131.250 166.341 1.00 59.87 294 HIS A N 1
ATOM 1998 C CA . HIS A 1 255 ? 194.393 131.881 165.039 1.00 61.76 294 HIS A CA 1
ATOM 1999 C C . HIS A 1 255 ? 193.386 133.021 165.120 1.00 61.75 294 HIS A C 1
ATOM 2000 O O . HIS A 1 255 ? 192.460 133.004 165.933 1.00 63.17 294 HIS A O 1
ATOM 2007 N N . GLU A 1 256 ? 193.571 134.018 164.259 1.00 62.78 295 GLU A N 1
ATOM 2008 C CA . GLU A 1 256 ? 192.792 135.247 164.318 1.00 60.51 295 GLU A CA 1
ATOM 2009 C C . GLU A 1 256 ? 191.547 135.215 163.438 1.00 61.11 295 GLU A C 1
ATOM 2010 O O . GLU A 1 256 ? 190.945 136.269 163.205 1.00 62.84 295 GLU A O 1
ATOM 2016 N N . GLU A 1 257 ? 191.142 134.044 162.949 1.00 56.89 296 GLU A N 1
ATOM 2017 C CA . GLU A 1 257 ? 189.958 133.919 162.101 1.00 58.89 296 GLU A CA 1
ATOM 2018 C C . GLU A 1 257 ? 189.043 132.814 162.620 1.00 59.65 296 GLU A C 1
ATOM 2019 O O . GLU A 1 257 ? 188.555 131.962 161.874 1.00 60.60 296 GLU A O 1
ATOM 2025 N N . VAL A 1 258 ? 188.794 132.818 163.926 1.00 47.73 297 VAL A N 1
ATOM 2026 C CA . VAL A 1 258 ? 187.847 131.899 164.546 1.00 44.99 297 VAL A CA 1
ATOM 2027 C C . VAL A 1 258 ? 186.821 132.729 165.305 1.00 43.76 297 VAL A C 1
ATOM 2028 O O . VAL A 1 258 ? 187.174 133.465 166.234 1.00 46.88 297 VAL A O 1
ATOM 2032 N N . SER A 1 259 ? 185.555 132.604 164.917 1.00 39.57 298 SER A N 1
ATOM 2033 C CA . SER A 1 259 ? 184.504 133.416 165.503 1.00 35.13 298 SER A CA 1
ATOM 2034 C C . SER A 1 259 ? 184.249 133.017 166.957 1.00 33.08 298 SER A C 1
ATOM 2035 O O . SER A 1 259 ? 184.545 131.890 167.364 1.00 33.08 298 SER A O 1
ATOM 2038 N N . PRO A 1 260 ? 183.730 133.943 167.771 1.00 33.40 299 PRO A N 1
ATOM 2039 C CA . PRO A 1 260 ? 183.253 133.553 169.113 1.00 31.87 299 PRO A CA 1
ATOM 2040 C C . PRO A 1 260 ? 182.158 132.497 169.065 1.00 34.92 299 PRO A C 1
ATOM 2041 O O . PRO A 1 260 ? 182.113 131.588 169.917 1.00 39.05 299 PRO A O 1
ATOM 2045 N N . SER A 1 261 ? 181.282 132.582 168.060 1.00 28.77 300 SER A N 1
ATOM 2046 C CA . SER A 1 261 ? 180.222 131.594 167.907 1.00 25.05 300 SER A CA 1
ATOM 2047 C C . SER A 1 261 ? 180.787 130.207 167.647 1.00 28.11 300 SER A C 1
ATOM 2048 O O . SER A 1 261 ? 180.211 129.212 168.099 1.00 35.58 300 SER A O 1
ATOM 2051 N N . THR A 1 262 ? 181.905 130.119 166.924 1.00 34.25 301 THR A N 1
ATOM 2052 C CA . THR A 1 262 ? 182.541 128.826 166.703 1.00 27.61 301 THR A CA 1
ATOM 2053 C C . THR A 1 262 ? 183.040 128.232 168.014 1.00 21.17 301 THR A C 1
ATOM 2054 O O . THR A 1 262 ? 182.956 127.018 168.224 1.00 24.57 301 THR A O 1
ATOM 2058 N N . VAL A 1 263 ? 183.562 129.072 168.911 1.00 26.29 302 VAL A N 1
ATOM 2059 C CA . VAL A 1 263 ? 183.992 128.580 170.217 1.00 30.33 302 VAL A CA 1
ATOM 2060 C C . VAL A 1 263 ? 182.800 128.037 170.996 1.00 25.61 302 VAL A C 1
ATOM 2061 O O . VAL A 1 263 ? 182.875 126.959 171.607 1.00 23.31 302 VAL A O 1
ATOM 2065 N N . PHE A 1 264 ? 181.674 128.760 170.975 1.00 25.69 303 PHE A N 1
ATOM 2066 C CA . PHE A 1 264 ? 180.488 128.248 171.661 1.00 22.96 303 PHE A CA 1
ATOM 2067 C C . PHE A 1 264 ? 180.019 126.926 171.056 1.00 25.81 303 PHE A C 1
ATOM 2068 O O . PHE A 1 264 ? 179.676 125.985 171.785 1.00 26.42 303 PHE A O 1
ATOM 2076 N N . ALA A 1 265 ? 180.002 126.836 169.723 1.00 33.68 304 ALA A N 1
ATOM 2077 C CA . ALA A 1 265 ? 179.542 125.616 169.066 1.00 26.79 304 ALA A CA 1
ATOM 2078 C C . ALA A 1 265 ? 180.460 124.439 169.374 1.00 30.98 304 ALA A C 1
ATOM 2079 O O . ALA A 1 265 ? 179.989 123.320 169.606 1.00 37.19 304 ALA A O 1
ATOM 2081 N N . VAL A 1 266 ? 181.773 124.674 169.373 1.00 26.23 305 VAL A N 1
ATOM 2082 C CA . VAL A 1 266 ? 182.734 123.618 169.680 1.00 30.23 305 VAL A CA 1
ATOM 2083 C C . VAL A 1 266 ? 182.549 123.127 171.111 1.00 33.46 305 VAL A C 1
ATOM 2084 O O . VAL A 1 266 ? 182.557 121.915 171.375 1.00 34.76 305 VAL A O 1
ATOM 2088 N N . SER A 1 267 ? 182.372 124.057 172.055 1.00 30.62 306 SER A N 1
ATOM 2089 C CA . SER A 1 267 ? 182.128 123.660 173.439 1.00 29.66 306 SER A CA 1
ATOM 2090 C C . SER A 1 267 ? 180.852 122.827 173.550 1.00 32.26 306 SER A C 1
ATOM 2091 O O . SER A 1 267 ? 180.819 121.805 174.254 1.00 40.46 306 SER A O 1
ATOM 2094 N N . SER A 1 268 ? 179.800 123.236 172.834 1.00 31.32 307 SER A N 1
ATOM 2095 C CA . SER A 1 268 ? 178.550 122.481 172.849 1.00 28.63 307 SER A CA 1
ATOM 2096 C C . SER A 1 268 ? 178.741 121.074 172.293 1.00 26.54 307 SER A C 1
ATOM 2097 O O . SER A 1 268 ? 178.200 120.104 172.838 1.00 32.31 307 SER A O 1
ATOM 2100 N N . ILE A 1 269 ? 179.503 120.944 171.204 1.00 33.38 308 ILE A N 1
ATOM 2101 C CA . ILE A 1 269 ? 179.715 119.630 170.602 1.00 29.37 308 ILE A CA 1
ATOM 2102 C C . ILE A 1 269 ? 180.532 118.740 171.526 1.00 32.88 308 ILE A C 1
ATOM 2103 O O . ILE A 1 269 ? 180.286 117.529 171.611 1.00 37.31 308 ILE A O 1
ATOM 2108 N N . LEU A 1 270 ? 181.502 119.310 172.242 1.00 35.09 309 LEU A N 1
ATOM 2109 C CA . LEU A 1 270 ? 182.276 118.503 173.177 1.00 35.29 309 LEU A CA 1
ATOM 2110 C C . LEU A 1 270 ? 181.506 118.157 174.444 1.00 34.98 309 LEU A C 1
ATOM 2111 O O . LEU A 1 270 ? 181.894 117.212 175.140 1.00 34.93 309 LEU A O 1
ATOM 2116 N N . GLU A 1 271 ? 180.437 118.891 174.772 1.00 35.02 310 GLU A N 1
ATOM 2117 C CA . GLU A 1 271 ? 179.617 118.525 175.925 1.00 31.18 310 GLU A CA 1
ATOM 2118 C C . GLU A 1 271 ? 178.356 117.745 175.566 1.00 39.91 310 GLU A C 1
ATOM 2119 O O . GLU A 1 271 ? 177.650 117.296 176.475 1.00 39.74 310 GLU A O 1
ATOM 2125 N N . GLY A 1 272 ? 178.058 117.564 174.282 1.00 30.55 311 GLY A N 1
ATOM 2126 C CA . GLY A 1 272 ? 176.899 116.779 173.900 1.00 24.00 311 GLY A CA 1
ATOM 2127 C C . GLY A 1 272 ? 175.564 117.479 174.029 1.00 31.92 311 GLY A C 1
ATOM 2128 O O . GLY A 1 272 ? 174.547 116.815 174.253 1.00 39.29 311 GLY A O 1
ATOM 2129 N N . VAL A 1 273 ? 175.534 118.801 173.894 1.00 20.33 312 VAL A N 1
ATOM 2130 C CA . VAL A 1 273 ? 174.278 119.546 173.911 1.00 18.01 312 VAL A CA 1
ATOM 2131 C C . VAL A 1 273 ? 174.006 120.070 172.505 1.00 20.48 312 VAL A C 1
ATOM 2132 O O . VAL A 1 273 ? 174.954 120.373 171.764 1.00 23.09 312 VAL A O 1
ATOM 2136 N N . PRO A 1 274 ? 172.748 120.156 172.077 1.00 22.97 313 PRO A N 1
ATOM 2137 C CA . PRO A 1 274 ? 172.460 120.759 170.772 1.00 21.80 313 PRO A CA 1
ATOM 2138 C C . PRO A 1 274 ? 172.748 122.252 170.767 1.00 21.61 313 PRO A C 1
ATOM 2139 O O . PRO A 1 274 ? 172.564 122.951 171.767 1.00 20.75 313 PRO A O 1
ATOM 2143 N N . PHE A 1 275 ? 173.196 122.740 169.613 1.00 23.57 314 PHE A N 1
ATOM 2144 C CA . PHE A 1 275 ? 173.482 124.153 169.405 1.00 20.32 314 PHE A CA 1
ATOM 2145 C C . PHE A 1 275 ? 172.697 124.641 168.198 1.00 21.19 314 PHE A C 1
ATOM 2146 O O . PHE A 1 275 ? 172.782 124.050 167.116 1.00 25.69 314 PHE A O 1
ATOM 2154 N N . ILE A 1 276 ? 171.939 125.719 168.382 1.00 15.06 315 ILE A N 1
ATOM 2155 C CA . ILE A 1 276 ? 171.179 126.344 167.308 1.00 14.83 315 ILE A CA 1
ATOM 2156 C C . ILE A 1 276 ? 171.665 127.777 167.153 1.00 20.72 315 ILE A C 1
ATOM 2157 O O . ILE A 1 276 ? 171.699 128.537 168.129 1.00 28.18 315 ILE A O 1
ATOM 2162 N N . ASN A 1 277 ? 172.035 128.144 165.930 1.00 26.71 316 ASN A N 1
ATOM 2163 C CA . ASN A 1 277 ? 172.528 129.478 165.622 1.00 24.71 316 ASN A CA 1
ATOM 2164 C C . ASN A 1 277 ? 171.371 130.329 165.111 1.00 30.04 316 ASN A C 1
ATOM 2165 O O . ASN A 1 277 ? 170.749 129.995 164.098 1.00 32.49 316 ASN A O 1
ATOM 2170 N N . GLY A 1 278 ? 171.088 131.424 165.812 1.00 31.10 317 GLY A N 1
ATOM 2171 C CA . GLY A 1 278 ? 170.014 132.316 165.425 1.00 21.71 317 GLY A CA 1
ATOM 2172 C C . GLY A 1 278 ? 170.498 133.565 164.718 1.00 29.27 317 GLY A C 1
ATOM 2173 O O . GLY A 1 278 ? 169.812 134.592 164.719 1.00 41.98 317 GLY A O 1
ATOM 2174 N N . SER A 1 279 ? 171.679 133.492 164.113 1.00 32.20 318 SER A N 1
ATOM 2175 C CA . SER A 1 279 ? 172.279 134.622 163.425 1.00 30.23 318 SER A CA 1
ATOM 2176 C C . SER A 1 279 ? 172.772 134.197 162.050 1.00 33.06 318 SER A C 1
ATOM 2177 O O . SER A 1 279 ? 173.076 133.020 161.830 1.00 33.99 318 SER A O 1
ATOM 2180 N N . PRO A 1 280 ? 172.854 135.135 161.099 1.00 37.14 319 PRO A N 1
ATOM 2181 C CA . PRO A 1 280 ? 173.244 134.767 159.727 1.00 37.82 319 PRO A CA 1
ATOM 2182 C C . PRO A 1 280 ? 174.710 134.385 159.561 1.00 38.54 319 PRO A C 1
ATOM 2183 O O . PRO A 1 280 ? 175.074 133.894 158.485 1.00 40.00 319 PRO A O 1
ATOM 2187 N N . GLN A 1 281 ? 175.558 134.590 160.566 1.00 37.19 320 GLN A N 1
ATOM 2188 C CA . GLN A 1 281 ? 176.980 134.330 160.388 1.00 39.36 320 GLN A CA 1
ATOM 2189 C C . GLN A 1 281 ? 177.257 132.829 160.321 1.00 38.29 320 GLN A C 1
ATOM 2190 O O . GLN A 1 281 ? 176.483 131.999 160.808 1.00 38.71 320 GLN A O 1
ATOM 2196 N N . ASN A 1 282 ? 178.387 132.487 159.700 1.00 43.72 321 ASN A N 1
ATOM 2197 C CA . ASN A 1 282 ? 178.765 131.093 159.462 1.00 42.44 321 ASN A CA 1
ATOM 2198 C C . ASN A 1 282 ? 179.453 130.543 160.709 1.00 44.33 321 ASN A C 1
ATOM 2199 O O . ASN A 1 282 ? 180.677 130.408 160.783 1.00 49.05 321 ASN A O 1
ATOM 2204 N N . THR A 1 283 ? 178.636 130.217 161.712 1.00 38.64 322 THR A N 1
ATOM 2205 C CA . THR A 1 283 ? 179.169 129.626 162.936 1.00 33.31 322 THR A CA 1
ATOM 2206 C C . THR A 1 283 ? 179.825 128.279 162.652 1.00 40.22 322 THR A C 1
ATOM 2207 O O . THR A 1 283 ? 180.945 128.013 163.104 1.00 42.12 322 THR A O 1
ATOM 2211 N N . PHE A 1 284 ? 179.150 127.422 161.889 1.00 39.80 323 PHE A N 1
ATOM 2212 C CA . PHE A 1 284 ? 179.653 126.082 161.591 1.00 39.12 323 PHE A CA 1
ATOM 2213 C C . PHE A 1 284 ? 180.471 126.140 160.308 1.00 43.23 323 PHE A C 1
ATOM 2214 O O . PHE A 1 284 ? 179.921 126.200 159.206 1.00 45.65 323 PHE A O 1
ATOM 2222 N N . VAL A 1 285 ? 181.791 126.123 160.455 1.00 49.89 324 VAL A N 1
ATOM 2223 C CA . VAL A 1 285 ? 182.706 126.028 159.322 1.00 49.54 324 VAL A CA 1
ATOM 2224 C C . VAL A 1 285 ? 182.960 124.552 159.041 1.00 52.30 324 VAL A C 1
ATOM 2225 O O . VAL A 1 285 ? 182.668 123.705 159.899 1.00 50.19 324 VAL A O 1
ATOM 2229 N N . PRO A 1 286 ? 183.471 124.192 157.857 1.00 57.36 325 PRO A N 1
ATOM 2230 C CA . PRO A 1 286 ? 183.969 122.824 157.660 1.00 54.39 325 PRO A CA 1
ATOM 2231 C C . PRO A 1 286 ? 184.987 122.453 158.726 1.00 56.26 325 PRO A C 1
ATOM 2232 O O . PRO A 1 286 ? 186.055 123.066 158.820 1.00 60.53 325 PRO A O 1
ATOM 2236 N N . GLY A 1 287 ? 184.658 121.458 159.542 1.00 51.20 326 GLY A N 1
ATOM 2237 C CA . GLY A 1 287 ? 185.459 121.131 160.705 1.00 54.37 326 GLY A CA 1
ATOM 2238 C C . GLY A 1 287 ? 184.624 121.181 161.966 1.00 51.63 326 GLY A C 1
ATOM 2239 O O . GLY A 1 287 ? 184.774 120.338 162.855 1.00 53.31 326 GLY A O 1
ATOM 2240 N N . CYS A 1 288 ? 183.738 122.176 162.057 1.00 53.18 327 CYS A N 1
ATOM 2241 C CA . CYS A 1 288 ? 182.718 122.155 163.100 1.00 52.59 327 CYS A CA 1
ATOM 2242 C C . CYS A 1 288 ? 181.633 121.139 162.768 1.00 51.19 327 CYS A C 1
ATOM 2243 O O . CYS A 1 288 ? 181.170 120.402 163.647 1.00 55.36 327 CYS A O 1
ATOM 2246 N N . ILE A 1 289 ? 181.223 121.083 161.499 1.00 45.81 328 ILE A N 1
ATOM 2247 C CA . ILE A 1 289 ? 180.261 120.076 161.062 1.00 50.74 328 ILE A CA 1
ATOM 2248 C C . ILE A 1 289 ? 180.852 118.681 161.205 1.00 53.19 328 ILE A C 1
ATOM 2249 O O . ILE A 1 289 ? 180.183 117.750 161.667 1.00 57.10 328 ILE A O 1
ATOM 2254 N N . GLU A 1 290 ? 182.111 118.509 160.794 1.00 54.89 329 GLU A N 1
ATOM 2255 C CA . GLU A 1 290 ? 182.737 117.195 160.883 1.00 53.79 329 GLU A CA 1
ATOM 2256 C C . GLU A 1 290 ? 182.934 116.781 162.335 1.00 53.21 329 GLU A C 1
ATOM 2257 O O . GLU A 1 290 ? 182.786 115.605 162.674 1.00 55.15 329 GLU A O 1
ATOM 2263 N N . LEU A 1 291 ? 183.248 117.737 163.213 1.00 49.06 330 LEU A N 1
ATOM 2264 C CA . LEU A 1 291 ? 183.332 117.427 164.637 1.00 46.97 330 LEU A CA 1
ATOM 2265 C C . LEU A 1 291 ? 181.966 117.037 165.193 1.00 47.26 330 LEU A C 1
ATOM 2266 O O . LEU A 1 291 ? 181.861 116.129 166.030 1.00 42.89 330 LEU A O 1
ATOM 2271 N N . ALA A 1 292 ? 180.907 117.709 164.731 1.00 47.50 331 ALA A N 1
ATOM 2272 C CA . ALA A 1 292 ? 179.556 117.351 165.152 1.00 44.49 331 ALA A CA 1
ATOM 2273 C C . ALA A 1 292 ? 179.194 115.937 164.713 1.00 45.49 331 ALA A C 1
ATOM 2274 O O . ALA A 1 292 ? 178.585 115.178 165.475 1.00 44.75 331 ALA A O 1
ATOM 2276 N N . GLU A 1 293 ? 179.557 115.567 163.483 1.00 54.80 332 GLU A N 1
ATOM 2277 C CA . GLU A 1 293 ? 179.266 114.217 163.004 1.00 53.95 332 GLU A CA 1
ATOM 2278 C C . GLU A 1 293 ? 180.152 113.177 163.677 1.00 53.66 332 GLU A C 1
ATOM 2279 O O . GLU A 1 293 ? 179.745 112.019 163.825 1.00 57.80 332 GLU A O 1
ATOM 2285 N N . ARG A 1 294 ? 181.361 113.567 164.081 1.00 54.80 333 ARG A N 1
ATOM 2286 C CA . ARG A 1 294 ? 182.277 112.652 164.749 1.00 54.19 333 ARG A CA 1
ATOM 2287 C C . ARG A 1 294 ? 181.883 112.417 166.202 1.00 56.73 333 ARG A C 1
ATOM 2288 O O . ARG A 1 294 ? 182.165 111.345 166.752 1.00 58.10 333 ARG A O 1
ATOM 2296 N N . HIS A 1 295 ? 181.212 113.380 166.830 1.00 58.06 334 HIS A N 1
ATOM 2297 C CA . HIS A 1 295 ? 180.787 113.210 168.213 1.00 53.31 334 HIS A CA 1
ATOM 2298 C C . HIS A 1 295 ? 179.319 112.835 168.361 1.00 53.30 334 HIS A C 1
ATOM 2299 O O . HIS A 1 295 ? 178.945 112.262 169.388 1.00 53.95 334 HIS A O 1
ATOM 2306 N N . GLY A 1 296 ? 178.481 113.136 167.371 1.00 52.53 335 GLY A N 1
ATOM 2307 C CA . GLY A 1 296 ? 177.056 112.894 167.491 1.00 45.98 335 GLY A CA 1
ATOM 2308 C C . GLY A 1 296 ? 176.254 114.041 168.063 1.00 49.94 335 GLY A C 1
ATOM 2309 O O . GLY A 1 296 ? 175.149 113.813 168.570 1.00 53.57 335 GLY A O 1
ATOM 2310 N N . ALA A 1 297 ? 176.773 115.266 168.003 1.00 45.10 336 ALA A N 1
ATOM 2311 C CA . ALA A 1 297 ? 176.096 116.430 168.555 1.00 35.61 336 ALA A CA 1
ATOM 2312 C C . ALA A 1 297 ? 175.204 117.073 167.503 1.00 39.46 336 ALA A C 1
ATOM 2313 O O . ALA A 1 297 ? 175.566 117.155 166.326 1.00 43.77 336 ALA A O 1
ATOM 2315 N N . PHE A 1 298 ? 174.035 117.531 167.939 1.00 32.37 337 PHE A N 1
ATOM 2316 C CA . PHE A 1 298 ? 173.048 118.116 167.043 1.00 29.69 337 PHE A CA 1
ATOM 2317 C C . PHE A 1 298 ? 173.326 119.603 166.860 1.00 30.24 337 PHE A C 1
ATOM 2318 O O . PHE A 1 298 ? 173.591 120.315 167.833 1.00 32.92 337 PHE A O 1
ATOM 2326 N N . ILE A 1 299 ? 173.273 120.066 165.613 1.00 34.02 338 ILE A N 1
ATOM 2327 C CA . ILE A 1 299 ? 173.478 121.471 165.283 1.00 29.24 338 ILE A CA 1
ATOM 2328 C C . ILE A 1 299 ? 172.362 121.918 164.350 1.00 30.57 338 ILE A C 1
ATOM 2329 O O . ILE A 1 299 ? 171.928 121.160 163.475 1.00 39.07 338 ILE A O 1
ATOM 2334 N N . GLY A 1 300 ? 171.884 123.147 164.548 1.00 33.20 339 GLY A N 1
ATOM 2335 C CA . GLY A 1 300 ? 170.782 123.691 163.791 1.00 35.79 339 GLY A CA 1
ATOM 2336 C C . GLY A 1 300 ? 171.220 124.696 162.737 1.00 40.44 339 GLY A C 1
ATOM 2337 O O . GLY A 1 300 ? 172.397 124.999 162.560 1.00 50.27 339 GLY A O 1
ATOM 2338 N N . GLY A 1 301 ? 170.220 125.220 162.032 1.00 39.75 340 GLY A N 1
ATOM 2339 C CA . GLY A 1 301 ? 170.459 126.164 160.956 1.00 28.36 340 GLY A CA 1
ATOM 2340 C C . GLY A 1 301 ? 17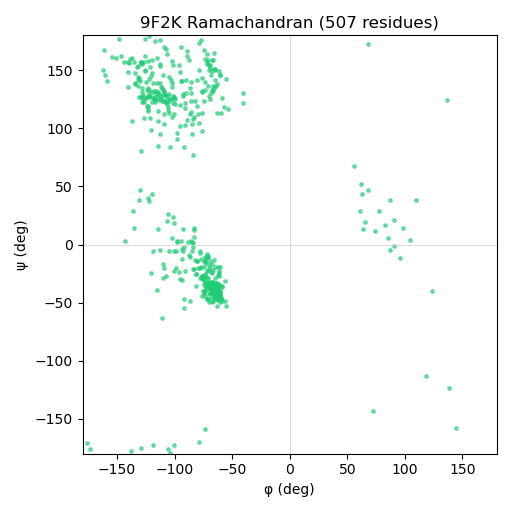0.852 127.547 161.433 1.00 35.76 340 GLY A C 1
ATOM 2341 O O . GLY A 1 301 ? 171.320 127.712 162.563 1.00 46.56 340 GLY A O 1
ATOM 2342 N N . ASP A 1 302 ? 170.662 128.549 160.580 1.00 35.07 341 ASP A N 1
ATOM 2343 C CA . ASP A 1 302 ? 171.080 129.912 160.866 1.00 32.26 341 ASP A CA 1
ATOM 2344 C C . ASP A 1 302 ? 169.906 130.872 160.722 1.00 34.89 341 ASP A C 1
ATOM 2345 O O . ASP A 1 302 ? 168.978 130.634 159.942 1.00 36.72 341 ASP A O 1
ATOM 2350 N N . ASP A 1 303 ? 169.952 131.951 161.509 1.00 39.74 342 ASP A N 1
ATOM 2351 C CA . ASP A 1 303 ? 169.021 133.074 161.423 1.00 34.82 342 ASP A CA 1
ATOM 2352 C C . ASP A 1 303 ? 167.605 132.700 161.855 1.00 32.19 342 ASP A C 1
ATOM 2353 O O . ASP A 1 303 ? 167.311 131.526 162.103 1.00 41.85 342 ASP A O 1
ATOM 2358 N N . PHE A 1 304 ? 166.725 133.696 161.947 1.00 34.61 343 PHE A N 1
ATOM 2359 C CA . PHE A 1 304 ? 165.343 133.510 162.374 1.00 30.56 343 PHE A CA 1
ATOM 2360 C C . PHE A 1 304 ? 164.411 134.017 161.284 1.00 37.42 343 PHE A C 1
ATOM 2361 O O . PHE A 1 304 ? 164.537 135.162 160.840 1.00 43.47 343 PHE A O 1
ATOM 2369 N N . LYS A 1 305 ? 163.467 133.173 160.869 1.00 32.35 344 LYS A N 1
ATOM 2370 C CA . LYS A 1 305 ? 162.490 133.541 159.844 1.00 29.65 344 LYS A CA 1
ATOM 2371 C C . LYS A 1 305 ? 161.265 134.119 160.538 1.00 38.41 344 LYS A C 1
ATOM 2372 O O . LYS A 1 305 ? 160.279 133.425 160.788 1.00 42.30 344 LYS A O 1
ATOM 2378 N N . SER A 1 306 ? 161.321 135.415 160.847 1.00 36.17 345 SER A N 1
ATOM 2379 C CA . SER A 1 306 ? 160.256 136.084 161.595 1.00 37.43 345 SER A CA 1
ATOM 2380 C C . SER A 1 306 ? 159.987 137.442 160.954 1.00 41.67 345 SER A C 1
ATOM 2381 O O . SER A 1 306 ? 160.786 138.372 161.103 1.00 50.41 345 SER A O 1
ATOM 2384 N N . GLY A 1 307 ? 158.864 137.555 160.246 1.00 31.08 346 GLY A N 1
ATOM 2385 C CA . GLY A 1 307 ? 158.436 138.840 159.727 1.00 34.01 346 GLY A CA 1
ATOM 2386 C C . GLY A 1 307 ? 158.347 138.935 158.217 1.00 32.45 346 GLY A C 1
ATOM 2387 O O . GLY A 1 307 ? 157.497 138.293 157.591 1.00 35.66 346 GLY A O 1
ATOM 2388 N N . GLN A 1 308 ? 159.221 139.752 157.623 1.00 29.20 347 GLN A N 1
ATOM 2389 C CA . GLN A 1 308 ? 159.173 139.982 156.183 1.00 30.34 347 GLN A CA 1
ATOM 2390 C C . GLN A 1 308 ? 159.630 138.758 155.398 1.00 34.30 347 GLN A C 1
ATOM 2391 O O . GLN A 1 308 ? 159.110 138.494 154.309 1.00 42.01 347 GLN A O 1
ATOM 2397 N N . THR A 1 309 ? 160.584 137.991 155.934 1.00 27.28 348 THR A N 1
ATOM 2398 C CA . THR A 1 309 ? 161.086 136.822 155.216 1.00 24.60 348 THR A CA 1
ATOM 2399 C C . THR A 1 309 ? 160.072 135.681 155.224 1.00 28.14 348 THR A C 1
ATOM 2400 O O . THR A 1 309 ? 159.955 134.942 154.241 1.00 35.34 348 THR A O 1
ATOM 2404 N N . LYS A 1 310 ? 159.329 135.523 156.320 1.00 34.37 349 LYS A N 1
ATOM 2405 C CA . LYS A 1 310 ? 158.283 134.505 156.375 1.00 36.00 349 LYS A CA 1
ATOM 2406 C C . LYS A 1 310 ? 157.191 134.789 155.347 1.00 31.94 349 LYS A C 1
ATOM 2407 O O . LYS A 1 310 ? 156.774 133.901 154.585 1.00 42.23 349 LYS A O 1
ATOM 2413 N N . MET A 1 311 ? 156.728 136.040 155.300 1.00 21.37 350 MET A N 1
ATOM 2414 C CA . MET A 1 311 ? 155.747 136.432 154.297 1.00 28.74 350 MET A CA 1
ATOM 2415 C C . MET A 1 311 ? 156.323 136.342 152.891 1.00 27.51 350 MET A C 1
ATOM 2416 O O . MET A 1 311 ? 155.595 136.025 151.948 1.00 37.50 350 MET A O 1
ATOM 2421 N N . LYS A 1 312 ? 157.620 136.614 152.729 1.00 25.60 351 LYS A N 1
ATOM 2422 C CA . LYS A 1 312 ? 158.252 136.438 151.425 1.00 26.80 351 LYS A CA 1
ATOM 2423 C C . LYS A 1 312 ? 158.227 134.977 150.998 1.00 30.51 351 LYS A C 1
ATOM 2424 O O . LYS A 1 312 ? 157.953 134.665 149.835 1.00 30.78 351 LYS A O 1
ATOM 2430 N N . SER A 1 313 ? 158.514 134.066 151.930 1.00 27.74 352 SER A N 1
ATOM 2431 C CA . SER A 1 313 ? 158.476 132.642 151.617 1.00 31.39 352 SER A CA 1
ATOM 2432 C C . SER A 1 313 ? 157.070 132.208 151.230 1.00 30.95 352 SER A C 1
ATOM 2433 O O . SER A 1 313 ? 156.892 131.369 150.340 1.00 38.38 352 SER A O 1
ATOM 2436 N N . ALA A 1 314 ? 156.056 132.760 151.898 1.00 28.61 353 ALA A N 1
ATOM 2437 C CA . ALA A 1 314 ? 154.683 132.448 151.508 1.00 23.42 353 ALA A CA 1
ATOM 2438 C C . ALA A 1 314 ? 154.364 133.012 150.124 1.00 30.68 353 ALA A C 1
ATOM 2439 O O . ALA A 1 314 ? 153.844 132.303 149.252 1.00 37.47 353 ALA A O 1
ATOM 2441 N N . LEU A 1 315 ? 154.692 134.286 149.900 1.00 23.63 354 LEU A N 1
ATOM 2442 C CA . LEU A 1 315 ? 154.218 134.991 148.714 1.00 19.51 354 LEU A CA 1
ATOM 2443 C C . LEU A 1 315 ? 154.942 134.542 147.455 1.00 29.32 354 LEU A C 1
ATOM 2444 O O . LEU A 1 315 ? 154.318 134.383 146.403 1.00 26.90 354 LEU A O 1
ATOM 2449 N N . VAL A 1 316 ? 156.267 134.392 147.519 1.00 35.18 355 VAL A N 1
ATOM 2450 C CA . VAL A 1 316 ? 157.010 133.975 146.336 1.00 30.54 355 VAL A CA 1
ATOM 2451 C C . VAL A 1 316 ? 156.567 132.583 145.911 1.00 34.56 355 VAL A C 1
ATOM 2452 O O . VAL A 1 316 ? 156.371 132.310 144.719 1.00 38.16 355 VAL A O 1
ATOM 2456 N N . ASP A 1 317 ? 156.377 131.689 146.884 1.00 30.79 356 ASP A N 1
ATOM 2457 C CA . ASP A 1 317 ? 155.843 130.365 146.593 1.00 34.99 356 ASP A CA 1
ATOM 2458 C C . ASP A 1 317 ? 154.471 130.460 145.936 1.00 35.11 356 ASP A C 1
ATOM 2459 O O . ASP A 1 317 ? 154.222 129.832 144.902 1.00 37.74 356 ASP A O 1
ATOM 2464 N N . PHE A 1 318 ? 153.571 131.263 146.513 1.00 32.16 357 PHE A N 1
ATOM 2465 C CA . PHE A 1 318 ? 152.220 131.376 145.967 1.00 23.37 357 PHE A CA 1
ATOM 2466 C C . PHE A 1 318 ? 152.236 131.942 144.550 1.00 26.16 357 PHE A C 1
ATOM 2467 O O . PHE A 1 318 ? 151.512 131.457 143.672 1.00 37.94 357 PHE A O 1
ATOM 2475 N N . LEU A 1 319 ? 153.063 132.958 144.304 1.00 21.94 358 LEU A N 1
ATOM 2476 C CA . LEU A 1 319 ? 153.047 133.643 143.016 1.00 25.33 358 LEU A CA 1
ATOM 2477 C C . LEU A 1 319 ? 153.706 132.808 141.926 1.00 25.05 358 LEU A C 1
ATOM 2478 O O . LEU A 1 319 ? 153.226 132.778 140.787 1.00 26.70 358 LEU A O 1
ATOM 2483 N N . ILE A 1 320 ? 154.811 132.132 142.246 1.00 26.97 359 ILE A N 1
ATOM 2484 C CA . ILE A 1 320 ? 155.491 131.344 141.225 1.00 25.54 359 ILE A CA 1
ATOM 2485 C C . ILE A 1 320 ? 154.764 130.024 140.984 1.00 28.55 359 ILE A C 1
ATOM 2486 O O . ILE A 1 320 ? 154.791 129.488 139.870 1.00 29.56 359 ILE A O 1
ATOM 2491 N N . ASN A 1 321 ? 154.074 129.497 141.996 1.00 30.86 360 ASN A N 1
ATOM 2492 C CA . ASN A 1 321 ? 153.282 128.288 141.810 1.00 27.00 360 ASN A CA 1
ATOM 2493 C C . ASN A 1 321 ? 151.955 128.552 141.110 1.00 31.33 360 ASN A C 1
ATOM 2494 O O . ASN A 1 321 ? 151.235 127.595 140.807 1.00 34.49 360 ASN A O 1
ATOM 2499 N N . ALA A 1 322 ? 151.607 129.815 140.861 1.00 30.58 361 ALA A N 1
ATOM 2500 C CA . ALA A 1 322 ? 150.368 130.176 140.185 1.00 25.54 361 ALA A CA 1
ATOM 2501 C C . ALA A 1 322 ? 150.578 130.610 138.739 1.00 28.21 361 ALA A C 1
ATOM 2502 O O . ALA A 1 322 ? 149.595 130.842 138.027 1.00 39.33 361 ALA A O 1
ATOM 2504 N N . GLY A 1 323 ? 151.823 130.717 138.288 1.00 18.79 362 GLY A N 1
ATOM 2505 C CA . GLY A 1 323 ? 152.112 131.105 136.924 1.00 18.94 362 GLY A CA 1
ATOM 2506 C C . GLY A 1 323 ? 152.454 132.562 136.709 1.00 32.96 362 GLY A C 1
ATOM 2507 O O . GLY A 1 323 ? 152.444 133.014 135.559 1.00 40.38 362 GLY A O 1
ATOM 2508 N N . ILE A 1 324 ? 152.747 133.311 137.770 1.00 25.35 363 ILE A N 1
ATOM 2509 C CA . ILE A 1 324 ? 153.126 134.716 137.670 1.00 22.54 363 ILE A CA 1
ATOM 2510 C C . ILE A 1 324 ? 154.642 134.810 137.780 1.00 31.52 363 ILE A C 1
ATOM 2511 O O . ILE A 1 324 ? 155.237 134.288 138.732 1.00 31.18 363 ILE A O 1
ATOM 2516 N N . LYS A 1 325 ? 155.268 135.472 136.809 1.00 27.66 364 LYS A N 1
ATOM 2517 C CA . LYS A 1 325 ? 156.723 135.542 136.721 1.00 22.76 364 LYS A CA 1
ATOM 2518 C C . LYS A 1 325 ? 157.220 136.742 137.517 1.00 27.02 364 LYS A C 1
ATOM 2519 O O . LYS A 1 325 ? 157.060 137.890 137.091 1.00 32.04 364 LYS A O 1
ATOM 2525 N N . LEU A 1 326 ? 157.836 136.475 138.666 1.00 30.40 365 LEU A N 1
ATOM 2526 C CA . LEU A 1 326 ? 158.411 137.540 139.476 1.00 30.55 365 LEU A CA 1
ATOM 2527 C C . LEU A 1 326 ? 159.695 138.039 138.829 1.00 31.11 365 LEU A C 1
ATOM 2528 O O . LEU A 1 326 ? 160.622 137.259 138.585 1.00 35.27 365 LEU A O 1
ATOM 2533 N N . THR A 1 327 ? 159.749 139.339 138.547 1.00 24.64 366 THR A N 1
ATOM 2534 C CA . THR A 1 327 ? 160.935 139.957 137.972 1.00 23.79 366 THR A CA 1
ATOM 2535 C C . THR A 1 327 ? 161.704 140.823 138.954 1.00 29.90 366 THR A C 1
ATOM 2536 O O . THR A 1 327 ? 162.914 140.987 138.791 1.00 33.21 366 THR A O 1
ATOM 2540 N N . SER A 1 328 ? 161.039 141.378 139.965 1.00 26.63 367 SER A N 1
ATOM 2541 C CA . SER A 1 328 ? 161.706 142.207 140.957 1.00 23.01 367 SER A CA 1
ATOM 2542 C C . SER A 1 328 ? 161.140 141.929 142.339 1.00 21.23 367 SER A C 1
ATOM 2543 O O . SER A 1 328 ? 159.922 141.829 142.515 1.00 30.57 367 SER A O 1
ATOM 2546 N N . ILE A 1 329 ? 162.036 141.799 143.313 1.00 23.62 368 ILE A N 1
ATOM 2547 C CA . ILE A 1 329 ? 161.685 141.780 144.727 1.00 20.01 368 ILE A CA 1
ATOM 2548 C C . ILE A 1 329 ? 162.565 142.810 145.418 1.00 22.69 368 ILE A C 1
ATOM 2549 O O . ILE A 1 329 ? 163.797 142.738 145.328 1.00 28.48 368 ILE A O 1
ATOM 2554 N N . ALA A 1 330 ? 161.940 143.772 146.092 1.00 25.74 369 ALA A N 1
ATOM 2555 C CA . ALA A 1 330 ? 162.656 144.855 146.759 1.00 19.15 369 ALA A CA 1
ATOM 2556 C C . ALA A 1 330 ? 162.203 144.911 148.211 1.00 20.99 369 ALA A C 1
ATOM 2557 O O . ALA A 1 330 ? 161.070 145.312 148.496 1.00 32.06 369 ALA A O 1
ATOM 2559 N N . SER A 1 331 ? 163.087 144.516 149.122 1.00 20.60 370 SER A N 1
ATOM 2560 C CA . SER A 1 331 ? 162.794 144.515 150.548 1.00 20.00 370 SER A CA 1
ATOM 2561 C C . SER A 1 331 ? 163.515 145.685 151.204 1.00 23.27 370 SER A C 1
ATOM 2562 O O . SER A 1 331 ? 164.740 145.812 151.087 1.00 27.17 370 SER A O 1
ATOM 2565 N N . TYR A 1 332 ? 162.755 146.538 151.886 1.00 26.36 371 TYR A N 1
ATOM 2566 C CA . TYR A 1 332 ? 163.299 147.658 152.641 1.00 16.22 371 TYR A CA 1
ATOM 2567 C C . TYR A 1 332 ? 162.872 147.530 154.093 1.00 15.50 371 TYR A C 1
ATOM 2568 O O . TYR A 1 332 ? 161.679 147.386 154.382 1.00 29.92 371 TYR A O 1
ATOM 2577 N N . ASN A 1 333 ? 163.842 147.585 154.996 1.00 20.83 372 ASN A N 1
ATOM 2578 C CA . ASN A 1 333 ? 163.585 147.587 156.426 1.00 24.23 372 ASN A CA 1
ATOM 2579 C C . ASN A 1 333 ? 164.427 148.662 157.088 1.00 22.03 372 ASN A C 1
ATOM 2580 O O . ASN A 1 333 ? 165.593 148.853 156.734 1.00 31.55 372 ASN A O 1
ATOM 2585 N N . HIS A 1 334 ? 163.830 149.367 158.043 1.00 15.25 373 HIS A N 1
ATOM 2586 C CA . HIS A 1 334 ? 164.573 150.254 158.924 1.00 20.95 373 HIS A CA 1
ATOM 2587 C C . HIS A 1 334 ? 164.118 150.017 160.354 1.00 19.21 373 HIS A C 1
ATOM 2588 O O . HIS A 1 334 ? 162.923 149.846 160.616 1.00 23.13 373 HIS A O 1
ATOM 2595 N N . LEU A 1 335 ? 165.079 149.994 161.274 1.00 17.86 374 LEU A N 1
ATOM 2596 C CA . LEU A 1 335 ? 164.801 149.654 162.660 1.00 23.59 374 LEU A CA 1
ATOM 2597 C C . LEU A 1 335 ? 165.804 150.368 163.555 1.00 21.41 374 LEU A C 1
ATOM 2598 O O . LEU A 1 335 ? 166.870 150.797 163.106 1.00 28.58 374 LEU A O 1
ATOM 2603 N N . GLY A 1 336 ? 165.446 150.497 164.831 1.00 20.99 375 GLY A N 1
ATOM 2604 C CA . GLY A 1 336 ? 166.225 151.309 165.746 1.00 21.68 375 GLY A CA 1
ATOM 2605 C C . GLY A 1 336 ? 166.597 150.665 167.066 1.00 25.56 375 GLY A C 1
ATOM 2606 O O . GLY A 1 336 ? 166.593 151.333 168.104 1.00 31.91 375 GLY A O 1
ATOM 2607 N N . ASN A 1 337 ? 166.919 149.377 167.046 1.00 25.92 376 ASN A N 1
ATOM 2608 C CA . ASN A 1 337 ? 167.394 148.662 168.218 1.00 23.06 376 ASN A CA 1
ATOM 2609 C C . ASN A 1 337 ? 168.896 148.419 168.086 1.00 27.10 376 ASN A C 1
ATOM 2610 O O . ASN A 1 337 ? 169.545 148.888 167.144 1.00 30.99 376 ASN A O 1
ATOM 2615 N N . ASN A 1 338 ? 169.462 147.693 169.051 1.00 30.38 377 ASN A N 1
ATOM 2616 C CA . ASN A 1 338 ? 170.880 147.357 168.978 1.00 26.36 377 ASN A CA 1
ATOM 2617 C C . ASN A 1 338 ? 171.174 146.421 167.808 1.00 26.00 377 ASN A C 1
ATOM 2618 O O . ASN A 1 338 ? 172.308 146.395 167.313 1.00 38.23 377 ASN A O 1
ATOM 2623 N N . ASP A 1 339 ? 170.162 145.692 167.328 1.00 27.54 378 ASP A N 1
ATOM 2624 C CA . ASP A 1 339 ? 170.326 144.877 166.128 1.00 31.63 378 ASP A CA 1
ATOM 2625 C C . ASP A 1 339 ? 170.589 145.744 164.903 1.00 34.58 378 ASP A C 1
ATOM 2626 O O . ASP A 1 339 ? 171.489 145.454 164.107 1.00 38.24 378 ASP A O 1
ATOM 2631 N N . GLY A 1 340 ? 169.805 146.810 164.730 1.00 29.41 379 GLY A N 1
ATOM 2632 C CA . GLY A 1 340 ? 170.037 147.709 163.613 1.00 28.04 379 GLY A CA 1
ATOM 2633 C C . GLY A 1 340 ? 171.298 148.531 163.773 1.00 28.40 379 GLY A C 1
ATOM 2634 O O . GLY A 1 340 ? 171.920 148.919 162.780 1.00 31.76 379 GLY A O 1
ATOM 2635 N N . LYS A 1 341 ? 171.690 148.811 165.017 1.00 34.40 380 LYS A N 1
ATOM 2636 C CA . LYS A 1 341 ? 172.931 149.537 165.260 1.00 29.10 380 LYS A CA 1
ATOM 2637 C C . LYS A 1 341 ? 174.144 148.681 164.916 1.00 33.66 380 LYS A C 1
ATOM 2638 O O . LYS A 1 341 ? 175.155 149.195 164.422 1.00 39.09 380 LYS A O 1
ATOM 2644 N N . ASN A 1 342 ? 174.069 147.373 165.178 1.00 35.79 381 ASN A N 1
ATOM 2645 C CA . ASN A 1 342 ? 175.176 146.495 164.814 1.00 29.50 381 ASN A CA 1
ATOM 2646 C C . ASN A 1 342 ? 175.226 146.244 163.312 1.00 37.46 381 ASN A C 1
ATOM 2647 O O . ASN A 1 342 ? 176.312 146.047 162.754 1.00 41.85 381 ASN A O 1
ATOM 2652 N N . LEU A 1 343 ? 174.076 146.255 162.641 1.00 35.17 382 LEU A N 1
ATOM 2653 C CA . LEU A 1 343 ? 174.019 146.056 161.198 1.00 38.99 382 LEU A CA 1
ATOM 2654 C C . LEU A 1 343 ? 174.259 147.341 160.418 1.00 38.94 382 LEU A C 1
ATOM 2655 O O . LEU A 1 343 ? 174.203 147.318 159.184 1.00 40.93 382 LEU A O 1
ATOM 2660 N N . SER A 1 344 ? 174.511 148.457 161.106 1.00 40.70 383 SER A N 1
ATOM 2661 C CA . SER A 1 344 ? 174.912 149.690 160.441 1.00 42.07 383 SER A CA 1
ATOM 2662 C C . SER A 1 344 ? 176.326 149.615 159.882 1.00 45.12 383 SER A C 1
ATOM 2663 O O . SER A 1 344 ? 176.725 150.508 159.127 1.00 48.21 383 SER A O 1
ATOM 2666 N N . SER A 1 345 ? 177.088 148.584 160.239 1.00 49.60 384 SER A N 1
ATOM 2667 C CA . SER A 1 345 ? 178.402 148.346 159.659 1.00 49.57 384 SER A CA 1
ATOM 2668 C C . SER A 1 345 ? 178.274 147.384 158.485 1.00 50.30 384 SER A C 1
ATOM 2669 O O . SER A 1 345 ? 177.494 146.428 158.533 1.00 52.25 384 SER A O 1
ATOM 2672 N N . GLN A 1 346 ? 179.045 147.646 157.426 1.00 55.64 385 GLN A N 1
ATOM 2673 C CA . GLN A 1 346 ? 178.897 146.880 156.191 1.00 56.42 385 GLN A CA 1
ATOM 2674 C C . GLN A 1 346 ? 179.264 145.413 156.387 1.00 56.41 385 GLN A C 1
ATOM 2675 O O . GLN A 1 346 ? 178.563 144.520 155.893 1.00 57.07 385 GLN A O 1
ATOM 2681 N N . ARG A 1 347 ? 180.356 145.143 157.109 1.00 53.44 386 ARG A N 1
ATOM 2682 C CA . ARG A 1 347 ? 180.824 143.769 157.258 1.00 52.99 386 ARG A CA 1
ATOM 2683 C C . ARG A 1 347 ? 179.825 142.907 158.019 1.00 53.76 386 ARG A C 1
ATOM 2684 O O . ARG A 1 347 ? 179.758 141.693 157.792 1.00 51.81 386 ARG A O 1
ATOM 2692 N N . GLN A 1 348 ? 179.047 143.506 158.918 1.00 52.79 387 GLN A N 1
ATOM 2693 C CA . GLN A 1 348 ? 178.020 142.774 159.645 1.00 49.84 387 GLN A CA 1
ATOM 2694 C C . GLN A 1 348 ? 176.670 142.800 158.942 1.00 49.55 387 GLN A C 1
ATOM 2695 O O . GLN A 1 348 ? 175.838 141.919 159.192 1.00 54.03 387 GLN A O 1
ATOM 2701 N N . PHE A 1 349 ? 176.435 143.788 158.077 1.00 47.31 388 PHE A N 1
ATOM 2702 C CA . PHE A 1 349 ? 175.216 143.826 157.276 1.00 46.01 388 PHE A CA 1
ATOM 2703 C C . PHE A 1 349 ? 175.258 142.822 156.131 1.00 47.14 388 PHE A C 1
ATOM 2704 O O . PHE A 1 349 ? 174.203 142.349 155.685 1.00 48.85 388 PHE A O 1
ATOM 2712 N N . ARG A 1 350 ? 176.459 142.499 155.642 1.00 51.15 389 ARG A N 1
ATOM 2713 C CA . ARG A 1 350 ? 176.583 141.586 154.510 1.00 47.39 389 ARG A CA 1
ATOM 2714 C C . ARG A 1 350 ? 176.017 140.210 154.839 1.00 48.68 389 ARG A C 1
ATOM 2715 O O . ARG A 1 350 ? 175.372 139.580 153.994 1.00 54.09 389 ARG A O 1
ATOM 2723 N N . SER A 1 351 ? 176.253 139.725 156.061 1.00 46.11 390 SER A N 1
ATOM 2724 C CA . SER A 1 351 ? 175.759 138.405 156.444 1.00 43.89 390 SER A CA 1
ATOM 2725 C C . SER A 1 351 ? 174.235 138.360 156.431 1.00 44.50 390 SER A C 1
ATOM 2726 O O . SER A 1 351 ? 173.632 137.424 155.888 1.00 45.16 390 SER A O 1
ATOM 2729 N N . LYS A 1 352 ? 173.592 139.373 157.017 1.00 44.92 391 LYS A N 1
ATOM 2730 C CA . LYS A 1 352 ? 172.133 139.410 157.024 1.00 46.09 391 LYS A CA 1
ATOM 2731 C C . LYS A 1 352 ? 171.580 139.560 155.612 1.00 45.73 391 LYS A C 1
ATOM 2732 O O . LYS A 1 352 ? 170.558 138.954 155.274 1.00 50.45 391 LYS A O 1
ATOM 2738 N N . GLU A 1 353 ? 172.242 140.363 154.775 1.00 49.04 392 GLU A N 1
ATOM 2739 C CA . GLU A 1 353 ? 171.785 140.527 153.398 1.00 47.21 392 GLU A CA 1
ATOM 2740 C C . GLU A 1 353 ? 171.880 139.216 152.625 1.00 49.74 392 GLU A C 1
ATOM 2741 O O . GLU A 1 353 ? 170.967 138.865 151.866 1.00 47.91 392 GLU A O 1
ATOM 2747 N N . ILE A 1 354 ? 172.975 138.474 152.811 1.00 47.84 393 ILE A N 1
ATOM 2748 C CA . ILE A 1 354 ? 173.115 137.174 152.160 1.00 45.76 393 ILE A CA 1
ATOM 2749 C C . ILE A 1 354 ? 172.037 136.218 152.650 1.00 48.12 393 ILE A C 1
ATOM 2750 O O . ILE A 1 354 ? 171.428 135.486 151.860 1.00 51.97 393 ILE A O 1
ATOM 2755 N N . SER A 1 355 ? 171.778 136.213 153.961 1.00 44.98 394 SER A N 1
ATOM 2756 C CA . SER A 1 355 ? 170.758 135.322 154.506 1.00 41.88 394 SER A CA 1
ATOM 2757 C C . SER A 1 355 ? 169.379 135.649 153.944 1.00 46.98 394 SER A C 1
ATOM 2758 O O . SER A 1 355 ? 168.597 134.744 153.632 1.00 46.60 394 SER A O 1
ATOM 2761 N N . LYS A 1 356 ? 169.063 136.939 153.808 1.00 44.32 395 LYS A N 1
ATOM 2762 C CA . LYS A 1 356 ? 167.745 137.326 153.314 1.00 44.06 395 LYS A CA 1
ATOM 2763 C C . LYS A 1 356 ? 167.611 137.113 151.810 1.00 45.09 395 LYS A C 1
ATOM 2764 O O . LYS A 1 356 ? 166.500 136.887 151.317 1.00 47.55 395 LYS A O 1
ATOM 2770 N N . SER A 1 357 ? 168.715 137.184 151.066 1.00 45.86 396 SER A N 1
ATOM 2771 C CA . SER A 1 357 ? 168.643 137.161 149.610 1.00 45.69 396 SER A CA 1
ATOM 2772 C C . SER A 1 357 ? 168.524 135.760 149.020 1.00 49.02 396 SER A C 1
ATOM 2773 O O . SER A 1 357 ? 168.201 135.638 147.834 1.00 55.77 396 SER A O 1
ATOM 2776 N N . ASN A 1 358 ? 168.771 134.707 149.800 1.00 51.77 397 ASN A N 1
ATOM 2777 C CA . ASN A 1 358 ? 168.863 133.351 149.271 1.00 54.76 397 ASN A CA 1
ATOM 2778 C C . ASN A 1 358 ? 167.635 132.505 149.598 1.00 53.70 397 ASN A C 1
ATOM 2779 O O . ASN A 1 358 ? 167.721 131.276 149.656 1.00 58.17 397 ASN A O 1
ATOM 2784 N N . VAL A 1 359 ? 166.480 133.145 149.803 1.00 44.39 398 VAL A N 1
ATOM 2785 C CA . VAL A 1 359 ? 165.261 132.409 150.133 1.00 49.18 398 VAL A CA 1
ATOM 2786 C C . VAL A 1 359 ? 164.419 132.072 148.907 1.00 49.18 398 VAL A C 1
ATOM 2787 O O . VAL A 1 359 ? 163.498 131.246 149.010 1.00 49.70 398 VAL A O 1
ATOM 2791 N N . VAL A 1 360 ? 164.712 132.660 147.745 1.00 55.92 399 VAL A N 1
ATOM 2792 C CA . VAL A 1 360 ? 163.875 132.508 146.559 1.00 49.46 399 VAL A CA 1
ATOM 2793 C C . VAL A 1 360 ? 164.554 131.724 145.447 1.00 50.29 399 VAL A C 1
ATOM 2794 O O . VAL A 1 360 ? 163.912 131.453 144.421 1.00 49.32 399 VAL A O 1
ATOM 2798 N N . ASP A 1 361 ? 165.824 131.343 145.608 1.00 54.66 400 ASP A N 1
ATOM 2799 C CA . ASP A 1 361 ? 166.519 130.658 144.522 1.00 49.98 400 ASP A CA 1
ATOM 2800 C C . ASP A 1 361 ? 165.939 129.268 144.258 1.00 50.74 400 ASP A C 1
ATOM 2801 O O . ASP A 1 361 ? 165.846 128.847 143.095 1.00 54.08 400 ASP A O 1
ATOM 2806 N N . ASP A 1 362 ? 165.503 128.565 145.311 1.00 49.83 401 ASP A N 1
ATOM 2807 C CA . ASP A 1 362 ? 164.939 127.228 145.135 1.00 48.42 401 ASP A CA 1
ATOM 2808 C C . ASP A 1 362 ? 163.589 127.277 144.422 1.00 47.05 401 ASP A C 1
ATOM 2809 O O . ASP A 1 362 ? 163.284 126.407 143.588 1.00 47.12 401 ASP A O 1
ATOM 2814 N N . MET A 1 363 ? 162.800 128.318 144.683 1.00 47.73 402 MET A N 1
ATOM 2815 C CA . MET A 1 363 ? 161.506 128.455 144.029 1.00 43.54 402 MET A CA 1
ATOM 2816 C C . MET A 1 363 ? 161.640 128.811 142.553 1.00 41.74 402 MET A C 1
ATOM 2817 O O . MET A 1 363 ? 160.802 128.393 141.746 1.00 46.55 402 MET A O 1
ATOM 2822 N N . VAL A 1 364 ? 162.680 129.563 142.180 1.00 36.88 403 VAL A N 1
ATOM 2823 C CA . VAL A 1 364 ? 162.890 129.907 140.776 1.00 37.02 403 VAL A CA 1
ATOM 2824 C C . VAL A 1 364 ? 163.577 128.771 140.024 1.00 39.37 403 VAL A C 1
ATOM 2825 O O . VAL A 1 364 ? 163.374 128.626 138.810 1.00 39.53 403 VAL A O 1
ATOM 2829 N N . GLU A 1 365 ? 164.338 127.913 140.712 1.00 49.68 404 GLU A N 1
ATOM 2830 C CA . GLU A 1 365 ? 164.835 126.723 140.027 1.00 47.26 404 GLU A CA 1
ATOM 2831 C C . GLU A 1 365 ? 163.787 125.619 139.914 1.00 46.30 404 GLU A C 1
ATOM 2832 O O . GLU A 1 365 ? 163.931 124.747 139.052 1.00 48.52 404 GLU A O 1
ATOM 2838 N N . ALA A 1 366 ? 162.731 125.631 140.741 1.00 41.79 405 ALA A N 1
ATOM 2839 C CA . ALA A 1 366 ? 161.686 124.619 140.565 1.00 39.17 405 ALA A CA 1
ATOM 2840 C C . ALA A 1 366 ? 160.781 124.892 139.364 1.00 39.30 405 ALA A C 1
ATOM 2841 O O . ALA A 1 366 ? 160.245 123.945 138.779 1.00 45.81 405 ALA A O 1
ATOM 2843 N N . ASN A 1 367 ? 160.578 126.158 138.991 1.00 30.75 406 ASN A N 1
ATOM 2844 C CA . ASN A 1 367 ? 159.689 126.521 137.881 1.00 33.04 406 ASN A CA 1
ATOM 2845 C C . ASN A 1 367 ? 160.545 126.730 136.637 1.00 29.07 406 ASN A C 1
ATOM 2846 O O . ASN A 1 367 ? 161.024 127.832 136.364 1.00 37.15 406 ASN A O 1
ATOM 2851 N N . THR A 1 368 ? 160.735 125.658 135.874 1.00 35.60 407 THR A N 1
ATOM 2852 C CA . THR A 1 368 ? 161.469 125.726 134.618 1.00 36.88 407 THR A CA 1
ATOM 2853 C C . THR A 1 368 ? 160.590 126.163 133.452 1.00 37.85 407 THR A C 1
ATOM 2854 O O . THR A 1 368 ? 161.092 126.304 132.333 1.00 45.36 407 THR A O 1
ATOM 2858 N N . VAL A 1 369 ? 159.294 126.374 133.691 1.00 37.71 408 VAL A N 1
ATOM 2859 C CA . VAL A 1 369 ? 158.401 126.888 132.658 1.00 37.74 408 VAL A CA 1
ATOM 2860 C C . VAL A 1 369 ? 158.521 128.404 132.552 1.00 38.98 408 VAL A C 1
ATOM 2861 O O . VAL A 1 369 ? 158.441 128.973 131.457 1.00 45.44 408 VAL A O 1
ATOM 2865 N N . LEU A 1 370 ? 158.728 129.079 133.681 1.00 29.74 409 LEU A N 1
ATOM 2866 C CA . LEU A 1 370 ? 158.849 130.531 133.688 1.00 30.72 409 LEU A CA 1
ATOM 2867 C C . LEU A 1 370 ? 160.298 130.991 133.558 1.00 31.36 409 LEU A C 1
ATOM 2868 O O . LEU A 1 370 ? 160.595 131.886 132.760 1.00 34.71 409 LEU A O 1
ATOM 2873 N N . TYR A 1 371 ? 161.207 130.396 134.331 1.00 39.38 410 TYR A N 1
ATOM 2874 C CA . TYR A 1 371 ? 162.589 130.852 134.416 1.00 39.91 410 TYR A CA 1
ATOM 2875 C C . TYR A 1 371 ? 163.498 129.919 133.634 1.00 39.19 410 TYR A C 1
ATOM 2876 O O . TYR A 1 371 ? 163.506 128.705 133.864 1.00 42.74 410 TYR A O 1
ATOM 2885 N N . LYS A 1 372 ? 164.256 130.493 132.712 1.00 43.13 411 LYS A N 1
ATOM 2886 C CA . LYS A 1 372 ? 165.262 129.744 131.997 1.00 45.09 411 LYS A CA 1
ATOM 2887 C C . LYS A 1 372 ? 166.455 129.476 132.915 1.00 46.83 411 LYS A C 1
ATOM 2888 O O . LYS A 1 372 ? 166.619 130.142 133.940 1.00 48.36 411 LYS A O 1
ATOM 2894 N N . PRO A 1 373 ? 167.280 128.479 132.597 1.00 56.77 412 PRO A N 1
ATOM 2895 C CA . PRO A 1 373 ? 168.471 128.250 133.424 1.00 55.39 412 PRO A CA 1
ATOM 2896 C C . PRO A 1 373 ? 169.344 129.497 133.439 1.00 54.25 412 PRO A C 1
ATOM 2897 O O . PRO A 1 373 ? 169.701 130.039 132.391 1.00 54.43 412 PRO A O 1
ATOM 2901 N N . GLY A 1 374 ? 169.656 129.968 134.645 1.00 51.24 413 GLY A N 1
ATOM 2902 C CA . GLY A 1 374 ? 170.384 131.204 134.825 1.00 48.79 413 GLY A CA 1
ATOM 2903 C C . GLY A 1 374 ? 169.531 132.447 134.949 1.00 50.57 413 GLY A C 1
ATOM 2904 O O . GLY A 1 374 ? 170.084 133.541 135.125 1.00 54.16 413 GLY A O 1
ATOM 2905 N N . GLU A 1 375 ? 168.208 132.322 134.865 1.00 51.41 414 GLU A N 1
ATOM 2906 C CA . GLU A 1 375 ? 167.311 133.465 134.981 1.00 50.21 414 GLU A CA 1
ATOM 2907 C C . GLU A 1 375 ? 166.910 133.645 136.439 1.00 49.53 414 GLU A C 1
ATOM 2908 O O . GLU A 1 375 ? 166.275 132.762 137.028 1.00 50.63 414 GLU A O 1
ATOM 2914 N N . HIS A 1 376 ? 167.275 134.787 137.017 1.00 49.54 415 HIS A N 1
ATOM 2915 C CA . HIS A 1 376 ? 166.924 135.110 138.387 1.00 46.38 415 HIS A CA 1
ATOM 2916 C C . HIS A 1 376 ? 166.325 136.508 138.449 1.00 44.68 415 HIS A C 1
ATOM 2917 O O . HIS A 1 376 ? 166.756 137.405 137.715 1.00 49.63 415 HIS A O 1
ATOM 2924 N N . PRO A 1 377 ? 165.329 136.723 139.304 1.00 40.22 416 PRO A N 1
ATOM 2925 C CA . PRO A 1 377 ? 164.762 138.068 139.450 1.00 39.48 416 PRO A CA 1
ATOM 2926 C C . PRO A 1 377 ? 165.725 139.000 140.169 1.00 38.16 416 PRO A C 1
ATOM 2927 O O . PRO A 1 377 ? 166.698 138.579 140.799 1.00 40.49 416 PRO A O 1
ATOM 2931 N N . ASP A 1 378 ? 165.441 140.295 140.054 1.00 35.48 417 ASP A N 1
ATOM 2932 C CA . ASP A 1 378 ? 166.231 141.330 140.716 1.00 31.20 417 ASP A CA 1
ATOM 2933 C C . ASP A 1 378 ? 165.816 141.378 142.181 1.00 29.73 417 ASP A C 1
ATOM 2934 O O . ASP A 1 378 ? 164.753 141.900 142.524 1.00 38.01 417 ASP A O 1
ATOM 2939 N N . HIS A 1 379 ? 166.658 140.830 143.053 1.00 26.61 418 HIS A N 1
ATOM 2940 C CA . HIS A 1 379 ? 166.376 140.743 144.482 1.00 27.83 418 HIS A CA 1
ATOM 2941 C C . HIS A 1 379 ? 167.289 141.717 145.216 1.00 26.72 418 HIS A C 1
ATOM 2942 O O . HIS A 1 379 ? 168.508 141.520 145.262 1.00 35.29 418 HIS A O 1
ATOM 2949 N N . ILE A 1 380 ? 166.700 142.762 145.794 1.00 25.20 419 ILE A N 1
ATOM 2950 C CA . ILE A 1 380 ? 167.439 143.759 146.559 1.00 26.76 419 ILE A CA 1
ATOM 2951 C C . ILE A 1 380 ? 166.925 143.751 147.993 1.00 22.68 419 ILE A C 1
ATOM 2952 O O . ILE A 1 380 ? 165.722 143.601 148.238 1.00 27.43 419 ILE A O 1
ATOM 2957 N N . VAL A 1 381 ? 167.853 143.860 148.940 1.00 27.62 420 VAL A N 1
ATOM 2958 C CA . VAL A 1 381 ? 167.541 143.889 150.363 1.00 20.19 420 VAL A CA 1
ATOM 2959 C C . VAL A 1 381 ? 168.285 145.062 150.984 1.00 24.40 420 VAL A C 1
ATOM 2960 O O . VAL A 1 381 ? 169.502 145.189 150.815 1.00 33.39 420 VAL A O 1
ATOM 2964 N N . VAL A 1 382 ? 167.555 145.919 151.694 1.00 26.08 421 VAL A N 1
ATOM 2965 C CA . VAL A 1 382 ? 168.123 147.092 152.346 1.00 19.58 421 VAL A CA 1
ATOM 2966 C C . VAL A 1 382 ? 167.694 147.088 153.805 1.00 20.65 421 VAL A C 1
ATOM 2967 O O . VAL A 1 382 ? 166.511 146.899 154.108 1.00 27.47 421 VAL A O 1
ATOM 2971 N N . ILE A 1 383 ? 168.655 147.280 154.707 1.00 27.49 422 ILE A N 1
ATOM 2972 C CA . ILE A 1 383 ? 168.394 147.387 156.137 1.00 21.99 422 ILE A CA 1
ATOM 2973 C C . ILE A 1 383 ? 169.078 148.645 156.652 1.00 24.35 422 ILE A C 1
ATOM 2974 O O . ILE A 1 383 ? 170.283 148.829 156.443 1.00 29.94 422 ILE A O 1
ATOM 2979 N N . LYS A 1 384 ? 168.317 149.503 157.327 1.00 19.23 423 LYS A N 1
ATOM 2980 C CA . LYS A 1 384 ? 168.816 150.793 157.774 1.00 18.56 423 LYS A CA 1
ATOM 2981 C C . LYS A 1 384 ? 168.523 150.992 159.254 1.00 17.22 423 LYS A C 1
ATOM 2982 O O . LYS A 1 384 ? 167.610 150.385 159.820 1.00 26.56 423 LYS A O 1
ATOM 2988 N N . TYR A 1 385 ? 169.322 151.856 159.876 1.00 18.61 424 TYR A N 1
ATOM 2989 C CA . TYR A 1 385 ? 169.234 152.135 161.305 1.00 22.74 424 TYR A CA 1
ATOM 2990 C C . TYR A 1 385 ? 168.526 153.471 161.508 1.00 25.48 424 TYR A C 1
ATOM 2991 O O . TYR A 1 385 ? 169.077 154.530 161.193 1.00 28.54 424 TYR A O 1
ATOM 3000 N N . VAL A 1 386 ? 167.308 153.418 162.031 1.00 28.12 425 VAL A N 1
ATOM 3001 C CA . VAL A 1 386 ? 166.539 154.600 162.393 1.00 23.22 425 VAL A CA 1
ATOM 3002 C C . VAL A 1 386 ? 166.221 154.518 163.882 1.00 25.59 425 VAL A C 1
ATOM 3003 O O . VAL A 1 386 ? 165.279 153.840 164.290 1.00 34.84 425 VAL A O 1
ATOM 3007 N N . PRO A 1 387 ? 166.992 155.207 164.727 1.00 23.69 426 PRO A N 1
ATOM 3008 C CA . PRO A 1 387 ? 166.830 155.037 166.183 1.00 24.43 426 PRO A CA 1
ATOM 3009 C C . PRO A 1 387 ? 165.457 155.421 166.711 1.00 32.82 426 PRO A C 1
ATOM 3010 O O . PRO A 1 387 ? 165.074 154.942 167.785 1.00 37.06 426 PRO A O 1
ATOM 3014 N N . ALA A 1 388 ? 164.704 156.261 166.000 1.00 37.81 427 ALA A N 1
ATOM 3015 C CA . ALA A 1 388 ? 163.434 156.750 166.522 1.00 26.95 427 ALA A CA 1
ATOM 3016 C C . ALA A 1 388 ? 162.326 155.704 166.511 1.00 31.20 427 ALA A C 1
ATOM 3017 O O . ALA A 1 388 ? 161.391 155.812 167.312 1.00 40.13 427 ALA A O 1
ATOM 3019 N N . VAL A 1 389 ? 162.397 154.702 165.633 1.00 29.76 428 VAL A N 1
ATOM 3020 C CA . VAL A 1 389 ? 161.321 153.719 165.536 1.00 28.55 428 VAL A CA 1
ATOM 3021 C C . VAL A 1 389 ? 161.446 152.591 166.557 1.00 31.01 428 VAL A C 1
ATOM 3022 O O . VAL A 1 389 ? 160.444 151.923 166.853 1.00 38.02 428 VAL A O 1
ATOM 3026 N N . GLY A 1 390 ? 162.638 152.360 167.104 1.00 25.50 429 GLY A N 1
ATOM 3027 C CA . GLY A 1 390 ? 162.778 151.369 168.160 1.00 27.99 429 GLY A CA 1
ATOM 3028 C C . GLY A 1 390 ? 162.647 149.950 167.637 1.00 31.37 429 GLY A C 1
ATOM 3029 O O . GLY A 1 390 ? 163.100 149.618 166.536 1.00 34.95 429 GLY A O 1
ATOM 3030 N N . ASP A 1 391 ? 162.015 149.095 168.446 1.00 33.17 430 ASP A N 1
ATOM 3031 C CA . ASP A 1 391 ? 161.859 147.690 168.089 1.00 27.12 430 ASP A CA 1
ATOM 3032 C C . ASP A 1 391 ? 160.832 147.476 166.984 1.00 31.89 430 ASP A C 1
ATOM 3033 O O . ASP A 1 391 ? 160.801 146.395 166.387 1.00 37.93 430 ASP A O 1
ATOM 3038 N N . SER A 1 392 ? 159.996 148.470 166.702 1.00 30.20 431 SER A N 1
ATOM 3039 C CA . SER A 1 392 ? 158.970 148.349 165.669 1.00 33.44 431 SER A CA 1
ATOM 3040 C C . SER A 1 392 ? 159.637 148.467 164.305 1.00 37.05 431 SER A C 1
ATOM 3041 O O . SER A 1 392 ? 159.899 149.569 163.819 1.00 42.82 431 SER A O 1
ATOM 3044 N N . LYS A 1 393 ? 159.919 147.325 163.685 1.00 29.73 432 LYS A N 1
ATOM 3045 C CA . LYS A 1 393 ? 160.511 147.315 162.356 1.00 24.02 432 LYS A CA 1
ATOM 3046 C C . LYS A 1 393 ? 159.452 147.640 161.310 1.00 32.66 432 LYS A C 1
ATOM 3047 O O . LYS A 1 393 ? 158.358 147.067 161.322 1.00 38.72 432 LYS A O 1
ATOM 3053 N N . ARG A 1 394 ? 159.779 148.564 160.409 1.00 26.72 433 ARG A N 1
ATOM 3054 C CA . ARG A 1 394 ? 158.911 148.920 159.293 1.00 27.42 433 ARG A CA 1
ATOM 3055 C C . ARG A 1 394 ? 159.497 148.304 158.030 1.00 28.76 433 ARG A C 1
ATOM 3056 O O . ARG A 1 394 ? 160.585 148.690 157.588 1.00 31.05 433 ARG A O 1
ATOM 3064 N N . ALA A 1 395 ? 158.783 147.341 157.456 1.00 23.36 434 ALA A N 1
ATOM 3065 C CA . ALA A 1 395 ? 159.209 146.658 156.244 1.00 16.43 434 ALA A CA 1
ATOM 3066 C C . ALA A 1 395 ? 158.316 147.079 155.089 1.00 20.64 434 ALA A C 1
ATOM 3067 O O . ALA A 1 395 ? 157.087 147.093 155.221 1.00 28.18 434 ALA A O 1
ATOM 3069 N N . MET A 1 396 ? 158.936 147.425 153.966 1.00 24.82 435 MET A N 1
ATOM 3070 C CA . MET A 1 396 ? 158.225 147.771 152.744 1.00 24.61 435 MET A CA 1
ATOM 3071 C C . MET A 1 396 ? 158.707 146.860 151.625 1.00 23.79 435 MET A C 1
ATOM 3072 O O . MET A 1 396 ? 159.898 146.856 151.294 1.00 28.55 435 MET A O 1
ATOM 3077 N N . ASP A 1 397 ? 157.786 146.086 151.052 1.00 26.62 436 ASP A N 1
ATOM 3078 C CA . ASP A 1 397 ? 158.099 145.157 149.975 1.00 21.85 436 ASP A CA 1
ATOM 3079 C C . ASP A 1 397 ? 157.391 145.573 148.700 1.00 27.38 436 ASP A C 1
ATOM 3080 O O . ASP A 1 397 ? 156.219 145.962 148.724 1.00 35.12 436 ASP A O 1
ATOM 3085 N N . GLU A 1 398 ? 158.104 145.456 147.588 1.00 26.00 437 GLU A N 1
ATOM 3086 C CA . GLU A 1 398 ? 157.533 145.635 146.264 1.00 22.04 437 GLU A CA 1
ATOM 3087 C C . GLU A 1 398 ? 157.791 144.368 145.466 1.00 26.14 437 GLU A C 1
ATOM 3088 O O . GLU A 1 398 ? 158.947 144.027 145.193 1.00 33.97 437 GLU A O 1
ATOM 3094 N N . TYR A 1 399 ? 156.720 143.666 145.111 1.00 16.19 438 TYR A N 1
ATOM 3095 C CA . TYR A 1 399 ? 156.798 142.487 144.259 1.00 21.54 438 TYR A CA 1
ATOM 3096 C C . TYR A 1 399 ? 156.273 142.865 142.881 1.00 23.79 438 TYR A C 1
ATOM 3097 O O . TYR A 1 399 ? 155.094 143.204 142.734 1.00 35.77 438 TYR A O 1
ATOM 3106 N N . HIS A 1 400 ? 157.148 142.813 141.884 1.00 20.96 439 HIS A N 1
ATOM 3107 C CA . HIS A 1 400 ? 156.804 143.147 140.510 1.00 26.93 439 HIS A CA 1
ATOM 3108 C C . HIS A 1 400 ? 156.775 1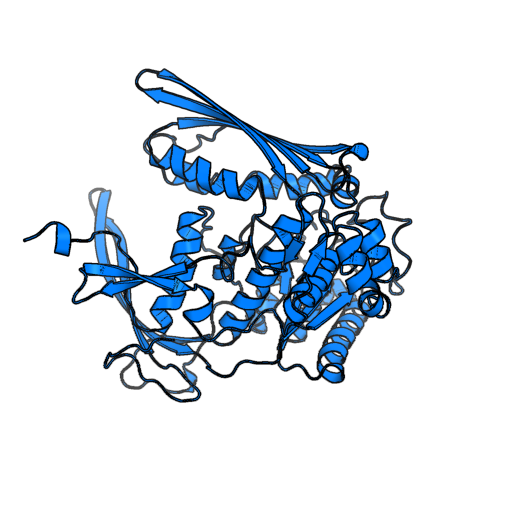41.865 139.691 1.00 29.57 439 HIS A C 1
ATOM 3109 O O . HIS A 1 400 ? 157.732 141.084 139.723 1.00 31.25 439 HIS A O 1
ATOM 3116 N N . GLY A 1 401 ? 155.681 141.648 138.962 1.00 26.98 440 GLY A N 1
ATOM 3117 C CA . GLY A 1 401 ? 155.475 140.385 138.287 1.00 25.94 440 GLY A CA 1
ATOM 3118 C C . GLY A 1 401 ? 154.886 140.574 136.904 1.00 26.94 440 GLY A C 1
ATOM 3119 O O . GLY A 1 401 ? 154.229 141.575 136.608 1.00 34.75 440 GLY A O 1
ATOM 3120 N N . GLU A 1 402 ? 155.126 139.573 136.061 1.00 34.19 441 GLU A N 1
ATOM 3121 C CA . GLU A 1 402 ? 154.640 139.547 134.687 1.00 36.16 441 GLU A CA 1
ATOM 3122 C C . GLU A 1 402 ? 153.540 138.501 134.566 1.00 35.73 441 GLU A C 1
ATOM 3123 O O . GLU A 1 402 ? 153.718 137.357 134.997 1.00 39.26 441 GLU A O 1
ATOM 3129 N N . ILE A 1 403 ? 152.410 138.893 133.980 1.00 21.57 442 ILE A N 1
ATOM 3130 C CA . ILE A 1 403 ? 151.228 138.054 133.898 1.00 17.28 442 ILE A CA 1
ATOM 3131 C C . ILE A 1 403 ? 150.740 138.016 132.451 1.00 22.03 442 ILE A C 1
ATOM 3132 O O . ILE A 1 403 ? 151.370 138.561 131.547 1.00 38.74 442 ILE A O 1
ATOM 3137 N N . PHE A 1 404 ? 149.591 137.362 132.257 1.00 17.61 443 PHE A N 1
ATOM 3138 C CA . PHE A 1 404 ? 149.026 137.037 130.947 1.00 19.41 443 PHE A CA 1
ATOM 3139 C C . PHE A 1 404 ? 149.170 138.169 129.939 1.00 21.05 443 PHE A C 1
ATOM 3140 O O . PHE A 1 404 ? 148.831 139.321 130.222 1.00 25.30 443 PHE A O 1
ATOM 3148 N N . LEU A 1 405 ? 149.682 137.821 128.755 1.00 21.15 444 LEU A N 1
ATOM 3149 C CA . LEU A 1 405 ? 149.810 138.741 127.621 1.00 29.61 444 LEU A CA 1
ATOM 3150 C C . LEU A 1 405 ? 150.708 139.933 127.943 1.00 24.18 444 LEU A C 1
ATOM 3151 O O . LEU A 1 405 ? 150.550 141.015 127.375 1.00 30.71 444 LEU A O 1
ATOM 3156 N N . GLY A 1 406 ? 151.669 139.740 128.844 1.00 22.12 445 GLY A N 1
ATOM 3157 C CA . GLY A 1 406 ? 152.601 140.800 129.171 1.00 19.74 445 GLY A CA 1
ATOM 3158 C C . GLY A 1 406 ? 152.105 141.812 130.176 1.00 23.53 445 GLY A C 1
ATOM 3159 O O . GLY A 1 406 ? 152.680 142.900 130.274 1.00 31.74 445 GLY A O 1
ATOM 3160 N N . GLY A 1 407 ? 151.054 141.492 130.929 1.00 27.64 446 GLY A N 1
ATOM 3161 C CA . GLY A 1 407 ? 150.560 142.414 131.927 1.00 22.33 446 GLY A CA 1
ATOM 3162 C C . GLY A 1 407 ? 151.492 142.536 133.117 1.00 24.53 446 GLY A C 1
ATOM 3163 O O . GLY A 1 407 ? 152.322 141.669 133.394 1.00 28.32 446 GLY A O 1
ATOM 3164 N N . HIS A 1 408 ? 151.345 143.644 133.837 1.00 34.45 447 HIS A N 1
ATOM 3165 C CA . HIS A 1 408 ? 152.168 143.945 135.000 1.00 27.94 447 HIS A CA 1
ATOM 3166 C C . HIS A 1 408 ? 151.324 143.873 136.262 1.00 30.29 447 HIS A C 1
ATOM 3167 O O . HIS A 1 408 ? 150.264 144.501 136.344 1.00 39.23 447 HIS A O 1
ATOM 3174 N N . GLN A 1 409 ? 151.795 143.110 137.240 1.00 26.57 448 GLN A N 1
ATOM 3175 C CA . GLN A 1 409 ? 151.217 143.098 138.575 1.00 24.13 448 GLN A CA 1
ATOM 3176 C C . GLN A 1 409 ? 152.238 143.660 139.551 1.00 25.33 448 GLN A C 1
ATOM 3177 O O . GLN A 1 409 ? 153.406 143.257 139.532 1.00 27.91 448 GLN A O 1
ATOM 3183 N N . THR A 1 410 ? 151.802 144.596 140.387 1.00 31.00 449 THR A N 1
ATOM 3184 C CA . THR A 1 410 ? 152.629 145.126 141.459 1.00 26.69 449 THR A CA 1
ATOM 3185 C C . THR A 1 410 ? 151.906 144.906 142.781 1.00 22.94 449 THR A C 1
ATOM 3186 O O . THR A 1 410 ? 150.694 145.129 142.883 1.00 27.95 449 THR A O 1
ATOM 3190 N N . ILE A 1 411 ? 152.637 144.392 143.764 1.00 24.34 450 ILE A N 1
ATOM 3191 C CA . ILE A 1 411 ? 152.121 144.176 145.108 1.00 19.23 450 ILE A CA 1
ATOM 3192 C C . ILE A 1 411 ? 153.024 144.941 146.062 1.00 25.48 450 ILE A C 1
ATOM 3193 O O . ILE A 1 411 ? 154.220 144.640 146.169 1.00 36.93 450 ILE A O 1
ATOM 3198 N N . SER A 1 412 ? 152.459 145.933 146.740 1.00 22.78 451 SER A N 1
ATOM 3199 C CA . SER A 1 412 ? 153.188 146.759 147.692 1.00 16.43 451 SER A CA 1
ATOM 3200 C C . SER A 1 412 ? 152.684 146.428 149.088 1.00 22.98 451 SER A C 1
ATOM 3201 O O . SER A 1 412 ? 151.481 146.513 149.353 1.00 29.55 451 SER A O 1
ATOM 3204 N N . ILE A 1 413 ? 153.601 146.053 149.975 1.00 23.87 452 ILE A N 1
ATOM 3205 C CA . ILE A 1 413 ? 153.262 145.617 151.323 1.00 20.89 452 ILE A CA 1
ATOM 3206 C C . ILE A 1 413 ? 153.976 146.512 152.322 1.00 18.45 452 ILE A C 1
ATOM 3207 O O . ILE A 1 413 ? 155.190 146.722 152.221 1.00 25.64 452 ILE A O 1
ATOM 3212 N N . ALA A 1 414 ? 153.220 147.035 153.283 1.00 27.59 453 ALA A N 1
ATOM 3213 C CA . ALA A 1 414 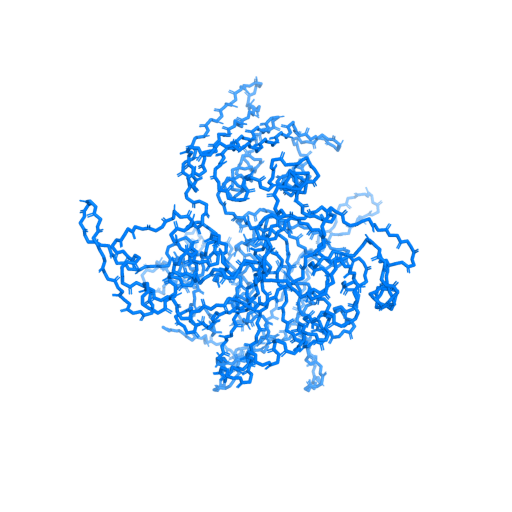? 153.765 147.777 154.412 1.00 14.48 453 ALA A CA 1
ATOM 3214 C C . ALA A 1 414 ? 153.488 146.964 155.671 1.00 16.83 453 ALA A C 1
ATOM 3215 O O . ALA A 1 414 ? 152.327 146.761 156.043 1.00 30.93 453 ALA A O 1
ATOM 3217 N N . ASN A 1 415 ? 154.552 146.493 156.315 1.00 27.35 454 ASN A N 1
ATOM 3218 C CA . ASN A 1 415 ? 154.457 145.666 157.511 1.00 21.71 454 ASN A CA 1
ATOM 3219 C C . ASN A 1 415 ? 155.045 146.435 158.687 1.00 18.19 454 ASN A C 1
ATOM 3220 O O . ASN A 1 415 ? 156.198 146.876 158.629 1.00 32.85 454 ASN A O 1
ATOM 3225 N N . VAL A 1 416 ? 154.253 146.601 159.741 1.00 31.53 455 VAL A N 1
ATOM 3226 C CA . VAL A 1 416 ? 154.711 147.188 160.995 1.00 31.98 455 VAL A CA 1
ATOM 3227 C C . VAL A 1 416 ? 154.747 146.050 162.006 1.00 31.10 455 VAL A C 1
ATOM 3228 O O . VAL A 1 416 ? 153.705 145.619 162.513 1.00 37.69 455 VAL A O 1
ATOM 3232 N N . CYS A 1 417 ? 155.944 145.556 162.308 1.00 38.91 456 CYS A N 1
ATOM 3233 C CA . CYS A 1 417 ? 156.097 144.345 163.100 1.00 42.09 456 CYS A CA 1
ATOM 3234 C C . CYS A 1 417 ? 157.047 144.589 164.261 1.00 42.26 456 CYS A C 1
ATOM 3235 O O . CYS A 1 417 ? 158.113 145.187 164.082 1.00 49.74 456 CYS A O 1
ATOM 3238 N N . GLU A 1 418 ? 156.657 144.122 165.445 1.00 47.30 457 GLU A N 1
ATOM 3239 C CA A GLU A 1 418 ? 157.533 144.128 166.611 0.47 45.94 457 GLU A CA 1
ATOM 3240 C CA B GLU A 1 418 ? 157.540 144.133 166.607 0.53 45.95 457 GLU A CA 1
ATOM 3241 C C . GLU A 1 418 ? 158.514 142.967 166.474 1.00 46.20 457 GLU A C 1
ATOM 3242 O O . GLU A 1 418 ? 158.119 141.804 166.575 1.00 52.82 457 GLU A O 1
ATOM 3253 N N . ASP A 1 419 ? 159.795 143.275 166.245 1.00 27.25 458 ASP A N 1
ATOM 3254 C CA . ASP A 1 419 ? 160.769 142.232 165.912 1.00 29.31 458 ASP A CA 1
ATOM 3255 C C . ASP A 1 419 ? 160.894 141.183 167.021 1.00 20.56 458 ASP A C 1
ATOM 3256 O O . ASP A 1 419 ? 160.862 139.968 166.756 1.00 26.30 458 ASP A O 1
ATOM 3261 N N . SER A 1 420 ? 161.009 141.629 168.273 1.00 26.54 459 SER A N 1
ATOM 3262 C CA . SER A 1 420 ? 161.240 140.710 169.380 1.00 18.75 459 SER A CA 1
ATOM 3263 C C . SER A 1 420 ? 160.020 139.842 169.675 1.00 22.87 459 SER A C 1
ATOM 3264 O O . SER A 1 420 ? 160.178 138.654 170.010 1.00 30.85 459 SER A O 1
ATOM 3267 N N . LEU A 1 421 ? 158.816 140.383 169.467 1.00 20.24 460 LEU A N 1
ATOM 3268 C CA . LEU A 1 421 ? 157.567 139.659 169.660 1.00 19.29 460 LEU A CA 1
ATOM 3269 C C . LEU A 1 421 ? 157.253 138.696 168.524 1.00 21.10 460 LEU A C 1
ATOM 3270 O O . LEU A 1 421 ? 156.351 137.865 168.671 1.00 31.00 460 LEU A O 1
ATOM 3275 N N . LEU A 1 422 ? 157.963 138.791 167.399 1.00 18.42 461 LEU A N 1
ATOM 3276 C CA . LEU A 1 422 ? 157.843 137.810 166.330 1.00 19.32 461 LEU A CA 1
ATOM 3277 C C . LEU A 1 422 ? 158.950 136.772 166.354 1.00 30.20 461 LEU A C 1
ATOM 3278 O O . LEU A 1 422 ? 158.780 135.695 165.769 1.00 35.98 461 LEU A O 1
ATOM 3283 N N . ALA A 1 423 ? 160.075 137.059 167.015 1.00 29.25 462 ALA A N 1
ATOM 3284 C CA . ALA A 1 423 ? 161.130 136.056 167.100 1.00 24.06 462 ALA A CA 1
ATOM 3285 C C . ALA A 1 423 ? 161.100 135.228 168.381 1.00 27.56 462 ALA A C 1
ATOM 3286 O O . ALA A 1 423 ? 161.616 134.107 168.373 1.00 32.48 462 ALA A O 1
ATOM 3288 N N . SER A 1 424 ? 160.508 135.721 169.471 1.00 22.76 463 SER A N 1
ATOM 3289 C CA . SER A 1 424 ? 160.481 134.921 170.697 1.00 24.25 463 SER A CA 1
ATOM 3290 C C . SER A 1 424 ? 159.751 133.585 170.558 1.00 23.06 463 SER A C 1
ATOM 3291 O O . SER A 1 424 ? 160.315 132.558 170.978 1.00 34.27 463 SER A O 1
ATOM 3294 N N . PRO A 1 425 ? 158.527 133.511 170.021 1.00 30.94 464 PRO A N 1
ATOM 3295 C CA . PRO A 1 425 ? 157.890 132.191 169.844 1.00 26.73 464 PRO A CA 1
ATOM 3296 C C . PRO A 1 425 ? 158.654 131.276 168.910 1.00 28.04 464 PRO A C 1
ATOM 3297 O O . PRO A 1 425 ? 158.536 130.049 169.016 1.00 31.25 464 PRO A O 1
ATOM 3301 N N . LEU A 1 426 ? 159.416 131.844 167.975 1.00 24.42 465 LEU A N 1
ATOM 3302 C CA . LEU A 1 426 ? 160.277 131.032 167.126 1.00 29.43 465 LEU A CA 1
ATOM 3303 C C . LEU A 1 426 ? 161.342 130.323 167.949 1.00 29.17 465 LEU A C 1
ATOM 3304 O O . LEU A 1 426 ? 161.675 129.164 167.683 1.00 37.54 465 LEU A O 1
ATOM 3309 N N . ILE A 1 427 ? 161.895 131.006 168.951 1.00 21.33 466 ILE A N 1
ATOM 3310 C CA . ILE A 1 427 ? 162.890 130.372 169.808 1.00 22.54 466 ILE A CA 1
ATOM 3311 C C . ILE A 1 427 ? 162.258 129.248 170.626 1.00 28.37 466 ILE A C 1
ATOM 3312 O O . ILE A 1 427 ? 162.844 128.165 170.780 1.00 36.39 466 ILE A O 1
ATOM 3317 N N . ILE A 1 428 ? 161.039 129.468 171.122 1.00 25.44 467 ILE A N 1
ATOM 3318 C CA . ILE A 1 428 ? 160.311 128.414 171.828 1.00 25.39 467 ILE A CA 1
ATOM 3319 C C . ILE A 1 428 ? 160.092 127.215 170.909 1.00 24.29 467 ILE A C 1
ATOM 3320 O O . ILE A 1 428 ? 160.312 126.058 171.295 1.00 32.58 467 ILE A O 1
ATOM 3325 N N . ASP A 1 429 ? 159.664 127.479 169.672 1.00 30.35 468 ASP A N 1
ATOM 3326 C CA . ASP A 1 429 ? 159.449 126.408 168.703 1.00 31.76 468 ASP A CA 1
ATOM 3327 C C . ASP A 1 429 ? 160.734 125.635 168.452 1.00 31.29 468 ASP A C 1
ATOM 3328 O O . ASP A 1 429 ? 160.738 124.397 168.431 1.00 34.91 468 ASP A O 1
ATOM 3333 N N . LEU A 1 430 ? 161.839 126.358 168.255 1.00 31.39 469 LEU A N 1
ATOM 3334 C CA . LEU A 1 430 ? 163.114 125.719 167.959 1.00 28.95 469 LEU A CA 1
ATOM 3335 C C . LEU A 1 430 ? 163.534 124.798 169.093 1.00 30.21 469 LEU A C 1
ATOM 3336 O O . LEU A 1 430 ? 163.907 123.642 168.861 1.00 37.91 469 LEU A O 1
ATOM 3341 N N . VAL A 1 431 ? 163.451 125.281 170.335 1.00 21.28 470 VAL A N 1
ATOM 3342 C CA . VAL A 1 431 ? 163.914 124.458 171.449 1.00 24.27 470 VAL A CA 1
ATOM 3343 C C . VAL A 1 431 ? 162.996 123.254 171.653 1.00 24.51 470 VAL A C 1
ATOM 3344 O O . VAL A 1 431 ? 163.467 122.143 171.924 1.00 27.14 470 VAL A O 1
ATOM 3348 N N . ILE A 1 432 ? 161.681 123.437 171.494 1.00 20.82 471 ILE A N 1
ATOM 3349 C CA . ILE A 1 432 ? 160.756 122.326 171.706 1.00 23.84 471 ILE A CA 1
ATOM 3350 C C . ILE A 1 432 ? 160.968 121.239 170.651 1.00 32.11 471 ILE A C 1
ATOM 3351 O O . ILE A 1 432 ? 161.055 120.040 170.974 1.00 32.19 471 ILE A O 1
ATOM 3356 N N . VAL A 1 433 ? 161.116 121.639 169.384 1.00 26.52 472 VAL A N 1
ATOM 3357 C CA . VAL A 1 433 ? 161.305 120.656 168.322 1.00 21.07 472 VAL A CA 1
ATOM 3358 C C . VAL A 1 433 ? 162.673 119.989 168.440 1.00 24.71 472 VAL A C 1
ATOM 3359 O O . VAL A 1 433 ? 162.807 118.784 168.195 1.00 36.32 472 VAL A O 1
ATOM 3363 N N . ALA A 1 434 ? 163.709 120.748 168.816 1.00 21.86 473 ALA A N 1
ATOM 3364 C CA . ALA A 1 434 ? 165.031 120.150 168.981 1.00 20.41 473 ALA A CA 1
ATOM 3365 C C . ALA A 1 434 ? 165.038 119.135 170.115 1.00 24.42 473 ALA A C 1
ATOM 3366 O O . ALA A 1 434 ? 165.631 118.058 169.986 1.00 34.06 473 ALA A O 1
ATOM 3368 N N . GLU A 1 435 ? 164.382 119.457 171.234 1.00 26.21 474 GLU A N 1
ATOM 3369 C CA . GLU A 1 435 ? 164.288 118.495 172.325 1.00 23.83 474 GLU A CA 1
ATOM 3370 C C . GLU A 1 435 ? 163.567 117.232 171.872 1.00 24.01 474 GLU A C 1
ATOM 3371 O O . GLU A 1 435 ? 163.997 116.116 172.194 1.00 20.69 474 GLU A O 1
ATOM 3377 N N . LEU A 1 436 ? 162.479 117.380 171.109 1.00 31.23 475 LEU A N 1
ATOM 3378 C CA . LEU A 1 436 ? 161.800 116.189 170.605 1.00 30.79 475 LEU A CA 1
ATOM 3379 C C . LEU A 1 436 ? 162.710 115.371 169.692 1.00 25.33 475 LEU A C 1
ATOM 3380 O O . LEU A 1 436 ? 162.718 114.136 169.761 1.00 30.66 475 LEU A O 1
ATOM 3385 N N . MET A 1 437 ? 163.490 116.039 168.835 1.00 31.92 476 MET A N 1
ATOM 3386 C CA . MET A 1 437 ? 164.352 115.311 167.906 1.00 33.07 476 MET A CA 1
ATOM 3387 C C . MET A 1 437 ? 165.474 114.572 168.629 1.00 29.75 476 MET A C 1
ATOM 3388 O O . MET A 1 437 ? 166.006 113.590 168.098 1.00 33.29 476 MET A O 1
ATOM 3393 N N . THR A 1 438 ? 165.852 115.023 169.826 1.00 30.45 477 THR A N 1
ATOM 3394 C CA . THR A 1 438 ? 166.800 114.268 170.638 1.00 24.78 477 THR A CA 1
ATOM 3395 C C . THR A 1 438 ? 166.187 113.001 171.221 1.00 29.76 477 THR A C 1
ATOM 3396 O O . THR A 1 438 ? 166.917 112.195 171.809 1.00 34.34 477 THR A O 1
ATOM 3400 N N . ARG A 1 439 ? 164.877 112.808 171.077 1.00 34.17 478 ARG A N 1
ATOM 3401 C CA . ARG A 1 439 ? 164.180 111.671 171.664 1.00 28.94 478 ARG A CA 1
ATOM 3402 C C . ARG A 1 439 ? 163.611 110.713 170.624 1.00 28.81 478 ARG A C 1
ATOM 3403 O O . ARG A 1 439 ? 162.797 109.853 170.975 1.00 30.55 478 ARG A O 1
ATOM 3411 N N . ILE A 1 440 ? 164.013 110.830 169.360 1.00 27.47 479 ILE A N 1
ATOM 3412 C CA . ILE A 1 440 ? 163.483 110.001 168.284 1.00 23.34 479 ILE A CA 1
ATOM 3413 C C . ILE A 1 440 ? 164.629 109.217 167.660 1.00 32.16 479 ILE A C 1
ATOM 3414 O O . ILE A 1 440 ? 165.674 109.790 167.331 1.00 40.74 479 ILE A O 1
ATOM 3419 N N . GLN A 1 441 ? 164.432 107.909 167.503 1.00 27.30 480 GLN A N 1
ATOM 3420 C CA . GLN A 1 441 ? 165.401 107.043 166.853 1.00 31.08 480 GLN A CA 1
ATOM 3421 C C . GLN A 1 441 ? 164.719 106.276 165.729 1.00 26.59 480 GLN A C 1
ATOM 3422 O O . GLN A 1 441 ? 163.500 106.090 165.724 1.00 27.00 480 GLN A O 1
ATOM 3428 N N . TRP A 1 442 ? 165.529 105.833 164.770 1.00 27.85 481 TRP A N 1
ATOM 3429 C CA . TRP A 1 442 ? 165.031 105.188 163.565 1.00 26.80 481 TRP A CA 1
ATOM 3430 C C . TRP A 1 442 ? 165.917 104.001 163.218 1.00 30.29 481 TRP A C 1
ATOM 3431 O O . TRP A 1 442 ? 167.064 103.903 163.663 1.00 32.43 481 TRP A O 1
ATOM 3442 N N . ARG A 1 443 ? 165.364 103.093 162.418 1.00 36.76 482 ARG A N 1
ATOM 3443 C CA . ARG A 1 443 ? 166.131 101.989 161.855 1.00 32.92 482 ARG A CA 1
ATOM 3444 C C . ARG A 1 443 ? 165.370 101.438 160.658 1.00 28.42 482 ARG A C 1
ATOM 3445 O O . ARG A 1 443 ? 164.201 101.763 160.434 1.00 33.51 482 ARG A O 1
ATOM 3453 N N . LEU A 1 444 ? 166.057 100.604 159.882 1.00 39.00 483 LEU A N 1
ATOM 3454 C CA . LEU A 1 444 ? 165.448 99.917 158.754 1.00 34.80 483 LEU A CA 1
ATOM 3455 C C . LEU A 1 444 ? 164.778 98.638 159.234 1.00 38.63 483 LEU A C 1
ATOM 3456 O O . LEU A 1 444 ? 165.314 97.924 160.086 1.00 42.62 483 LEU A O 1
ATOM 3461 N N . HIS A 1 445 ? 163.600 98.354 158.683 1.00 47.14 484 HIS A N 1
ATOM 3462 C CA . HIS A 1 445 ? 162.824 97.191 159.097 1.00 43.59 484 HIS A CA 1
ATOM 3463 C C . HIS A 1 445 ? 163.445 95.935 158.501 1.00 46.88 484 HIS A C 1
ATOM 3464 O O . HIS A 1 445 ? 163.434 95.743 157.281 1.00 49.63 484 HIS A O 1
ATOM 3471 N N . LYS A 1 446 ? 163.988 95.081 159.363 1.00 57.63 485 LYS A N 1
ATOM 3472 C CA . LYS A 1 446 ? 164.548 93.802 158.961 1.00 58.29 485 LYS A CA 1
ATOM 3473 C C . LYS A 1 446 ? 163.900 92.698 159.783 1.00 61.75 485 LYS A C 1
ATOM 3474 O O . LYS A 1 446 ? 163.292 92.946 160.827 1.00 62.21 485 LYS A O 1
ATOM 3480 N N . GLU A 1 447 ? 164.031 91.466 159.293 1.00 78.58 486 GLU A N 1
ATOM 3481 C CA . GLU A 1 447 ? 163.468 90.316 159.987 1.00 79.35 486 GLU A CA 1
ATOM 3482 C C . GLU A 1 447 ? 164.304 89.875 161.181 1.00 79.82 486 GLU A C 1
ATOM 3483 O O . GLU A 1 447 ? 163.863 88.998 161.932 1.00 82.05 486 GLU A O 1
ATOM 3489 N N . ASP A 1 448 ? 165.492 90.456 161.378 1.00 77.07 487 ASP A N 1
ATOM 3490 C CA . ASP A 1 448 ? 166.364 90.073 162.482 1.00 77.91 487 ASP A CA 1
ATOM 3491 C C . ASP A 1 448 ? 166.969 91.292 163.171 1.00 76.73 487 ASP A C 1
ATOM 3492 O O . ASP A 1 448 ? 168.077 91.215 163.714 1.00 75.80 487 ASP A O 1
ATOM 3497 N N . ALA A 1 449 ? 166.261 92.420 163.155 1.00 68.01 488 ALA A N 1
ATOM 3498 C CA . ALA A 1 449 ? 166.809 93.657 163.696 1.00 66.74 488 ALA A CA 1
ATOM 3499 C C . ALA A 1 449 ? 167.031 93.545 165.200 1.00 66.76 488 ALA A C 1
ATOM 3500 O O . ALA A 1 449 ? 166.229 92.946 165.922 1.00 64.42 488 ALA A O 1
ATOM 3502 N N . THR A 1 450 ? 168.129 94.128 165.668 1.00 65.05 489 THR A N 1
ATOM 3503 C CA . THR A 1 450 ? 168.496 94.130 167.076 1.00 64.11 489 THR A CA 1
ATOM 3504 C C . THR A 1 450 ? 168.402 95.547 167.639 1.00 63.05 489 THR A C 1
ATOM 3505 O O . THR A 1 450 ? 168.127 96.514 166.922 1.00 60.62 489 THR A O 1
ATOM 3509 N N . GLU A 1 451 ? 168.639 95.660 168.948 1.00 58.98 490 GLU A N 1
ATOM 3510 C CA . GLU A 1 451 ? 168.620 96.961 169.604 1.00 56.13 490 GLU A CA 1
ATOM 3511 C C . GLU A 1 451 ? 169.825 97.816 169.233 1.00 58.23 490 GLU A C 1
ATOM 3512 O O . GLU A 1 451 ? 169.754 99.045 169.350 1.00 57.10 490 GLU A O 1
ATOM 3518 N N . ALA A 1 452 ? 170.922 97.202 168.787 1.00 56.79 491 ALA A N 1
ATOM 3519 C CA . ALA A 1 452 ? 172.113 97.947 168.402 1.00 55.94 491 ALA A CA 1
ATOM 3520 C C . ALA A 1 452 ? 171.960 98.679 167.075 1.00 57.89 491 ALA A C 1
ATOM 3521 O O . ALA A 1 452 ? 172.818 99.504 166.743 1.00 60.34 491 ALA A O 1
ATOM 3523 N N . ASP A 1 453 ? 170.900 98.408 166.318 1.00 52.93 492 ASP A N 1
ATOM 3524 C CA . ASP A 1 453 ? 170.692 99.025 165.015 1.00 50.43 492 ASP A CA 1
ATOM 3525 C C . ASP A 1 453 ? 169.938 100.346 165.094 1.00 50.51 492 ASP A C 1
ATOM 3526 O O . ASP A 1 453 ? 169.657 100.946 164.051 1.00 51.27 492 ASP A O 1
ATOM 3531 N N . TRP A 1 454 ? 169.602 100.812 166.294 1.00 38.97 493 TRP A N 1
ATOM 3532 C CA . TRP A 1 454 ? 168.900 102.081 166.432 1.00 35.04 493 TRP A CA 1
ATOM 3533 C C . TRP A 1 454 ? 169.849 103.242 166.165 1.00 31.41 493 TRP A C 1
ATOM 3534 O O . TRP A 1 454 ? 170.965 103.283 166.693 1.00 32.93 493 TRP A O 1
ATOM 3545 N N . LYS A 1 455 ? 169.400 104.188 165.345 1.00 30.01 494 LYS A N 1
ATOM 3546 C CA . LYS A 1 455 ? 170.199 105.339 164.962 1.00 29.15 494 LYS A CA 1
ATOM 3547 C C . LYS A 1 455 ? 169.397 106.611 165.189 1.00 29.55 494 LYS A C 1
ATOM 3548 O O . LYS A 1 455 ? 168.164 106.595 165.238 1.00 37.79 494 LYS A O 1
ATOM 3554 N N . TYR A 1 456 ? 170.114 107.718 165.335 1.00 35.87 495 TYR A N 1
ATOM 3555 C CA . TYR A 1 456 ? 169.507 109.027 165.510 1.00 28.04 495 TYR A CA 1
ATOM 3556 C C . TYR A 1 456 ? 169.378 109.732 164.165 1.00 27.59 495 TYR A C 1
ATOM 3557 O O . TYR A 1 456 ? 169.916 109.293 163.146 1.00 35.31 495 TYR A O 1
ATOM 3566 N N . PHE A 1 457 ? 168.647 110.842 164.172 1.00 28.49 496 PHE A N 1
ATOM 3567 C CA . PHE A 1 457 ? 168.614 111.707 163.005 1.00 29.50 496 PHE A CA 1
ATOM 3568 C C . PHE A 1 457 ? 169.985 112.344 162.802 1.00 33.93 496 PHE A C 1
ATOM 3569 O O . PHE A 1 457 ? 170.801 112.424 163.724 1.00 38.27 496 PHE A O 1
ATOM 3577 N N . HIS A 1 458 ? 170.239 112.793 161.575 1.00 31.73 497 HIS A N 1
ATOM 3578 C CA . HIS A 1 458 ? 171.549 113.344 161.257 1.00 29.03 497 HIS A CA 1
ATOM 3579 C C . HIS A 1 458 ? 171.830 114.574 162.112 1.00 35.49 497 HIS A C 1
ATOM 3580 O O . HIS A 1 458 ? 170.918 115.307 162.505 1.00 39.76 497 HIS A O 1
ATOM 3587 N N . SER A 1 459 ? 173.117 114.786 162.404 1.00 35.37 498 SER A N 1
ATOM 3588 C CA . SER A 1 459 ? 173.518 115.828 163.346 1.00 36.97 498 SER A CA 1
ATOM 3589 C C . SER A 1 459 ? 172.991 117.198 162.944 1.00 36.12 498 SER A C 1
ATOM 3590 O O . SER A 1 459 ? 172.706 118.032 163.811 1.00 30.13 498 SER A O 1
ATOM 3593 N N . VAL A 1 460 ? 172.849 117.449 161.647 1.00 29.47 499 VAL A N 1
ATOM 3594 C CA . VAL A 1 460 ? 172.297 118.703 161.151 1.00 30.71 499 VAL A CA 1
ATOM 3595 C C . VAL A 1 460 ? 170.780 118.553 161.100 1.00 36.87 499 VAL A C 1
ATOM 3596 O O . VAL A 1 460 ? 170.249 117.781 160.297 1.00 42.26 499 VAL A O 1
ATOM 3600 N N . LEU A 1 461 ? 170.083 119.293 161.960 1.00 34.71 500 LEU A N 1
ATOM 3601 C CA . LEU A 1 461 ? 168.627 119.220 162.068 1.00 32.40 500 LEU A CA 1
ATOM 3602 C C . LEU A 1 461 ? 168.000 120.131 161.024 1.00 34.43 500 LEU A C 1
ATOM 3603 O O . LEU A 1 461 ? 167.823 121.329 161.255 1.00 44.64 500 LEU A O 1
ATOM 3608 N N . SER A 1 462 ? 167.651 119.560 159.872 1.00 37.87 501 SER A N 1
ATOM 3609 C CA . SER A 1 462 ? 166.924 120.306 158.856 1.00 32.51 501 SER A CA 1
ATOM 3610 C C . SER A 1 462 ? 165.430 120.383 159.138 1.00 37.21 501 SER A C 1
ATOM 3611 O O . SER A 1 462 ? 164.741 121.196 158.513 1.00 40.96 501 SER A O 1
ATOM 3614 N N . ILE A 1 463 ? 164.914 119.568 160.061 1.00 38.02 502 ILE A N 1
ATOM 3615 C CA . ILE A 1 463 ? 163.503 119.628 160.425 1.00 31.14 502 ILE A CA 1
ATOM 3616 C C . ILE A 1 463 ? 163.139 120.939 161.106 1.00 39.66 502 ILE A C 1
ATOM 3617 O O . ILE A 1 463 ? 161.951 121.254 161.244 1.00 45.43 502 ILE A O 1
ATOM 3622 N N . LEU A 1 464 ? 164.134 121.721 161.521 1.00 34.50 503 LEU A N 1
ATOM 3623 C CA . LEU A 1 464 ? 163.909 123.047 162.081 1.00 32.23 503 LEU A CA 1
ATOM 3624 C C . LEU A 1 464 ? 163.781 124.125 161.013 1.00 32.64 503 LEU A C 1
ATOM 3625 O O . LEU A 1 464 ? 163.610 125.297 161.364 1.00 37.05 503 LEU A O 1
ATOM 3630 N N . SER A 1 465 ? 163.844 123.756 159.729 1.00 31.55 504 SER A N 1
ATOM 3631 C CA . SER A 1 465 ? 163.947 124.737 158.652 1.00 26.63 504 SER A CA 1
ATOM 3632 C C . SER A 1 465 ? 162.763 125.693 158.601 1.00 32.55 504 SER A C 1
ATOM 3633 O O . SER A 1 465 ? 162.877 126.763 157.992 1.00 35.31 504 SER A O 1
ATOM 3636 N N . TYR A 1 466 ? 161.633 125.335 159.214 1.00 29.84 505 TYR A N 1
ATOM 3637 C CA . TYR A 1 466 ? 160.484 126.236 159.221 1.00 24.99 505 TYR A CA 1
ATOM 3638 C C . TYR A 1 466 ? 160.809 127.541 159.938 1.00 29.10 505 TYR A C 1
ATOM 3639 O O . TYR A 1 466 ? 160.365 128.616 159.517 1.00 33.75 505 TYR A O 1
ATOM 3648 N N . MET A 1 467 ? 161.579 127.469 161.021 1.00 33.23 506 MET A N 1
ATOM 3649 C CA . MET A 1 467 ? 161.896 128.631 161.838 1.00 28.83 506 MET A CA 1
ATOM 3650 C C . MET A 1 467 ? 163.212 129.301 161.458 1.00 36.75 506 MET A C 1
ATOM 3651 O O . MET A 1 467 ? 163.606 130.269 162.115 1.00 38.78 506 MET A O 1
ATOM 3656 N N . LEU A 1 468 ? 163.893 128.828 160.416 1.00 33.02 507 LEU A N 1
ATOM 3657 C CA . LEU A 1 468 ? 165.234 129.291 160.076 1.00 31.52 507 LEU A CA 1
ATOM 3658 C C . LEU A 1 468 ? 165.241 129.940 158.699 1.00 33.38 507 LEU A C 1
ATOM 3659 O O . LEU A 1 468 ? 164.708 129.377 157.738 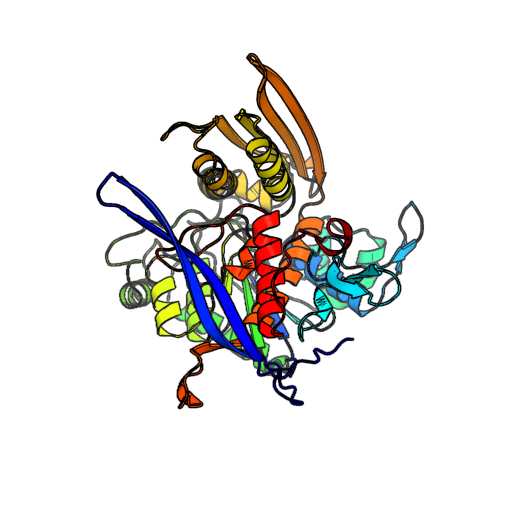1.00 30.79 507 LEU A O 1
ATOM 3664 N N . LYS A 1 469 ? 165.851 131.128 158.612 1.00 30.96 508 LYS A N 1
ATOM 3665 C CA . LYS A 1 469 ? 165.905 131.857 157.347 1.00 35.39 508 LYS A CA 1
ATOM 3666 C C . LYS A 1 469 ? 166.928 131.253 156.392 1.00 35.73 508 LYS A C 1
ATOM 3667 O O . LYS A 1 469 ? 166.686 131.175 155.181 1.00 37.21 508 LYS A O 1
ATOM 3673 N N . ALA A 1 470 ? 168.085 130.839 156.912 1.00 37.43 509 ALA A N 1
ATOM 3674 C CA . ALA A 1 470 ? 169.142 130.218 156.117 1.00 35.40 509 ALA A CA 1
ATOM 3675 C C . ALA A 1 470 ? 169.276 128.780 156.595 1.00 32.89 509 ALA A C 1
ATOM 3676 O O . ALA A 1 470 ? 170.119 128.475 157.455 1.00 38.10 509 ALA A O 1
ATOM 3678 N N . PRO A 1 471 ? 168.462 127.863 156.072 1.00 35.90 510 PRO A N 1
ATOM 3679 C CA . PRO A 1 471 ? 168.467 126.489 156.590 1.00 33.65 510 PRO A CA 1
ATOM 3680 C C . PRO A 1 471 ? 169.791 125.798 156.303 1.00 35.66 510 PRO A C 1
ATOM 3681 O O . PRO A 1 471 ? 170.319 125.866 155.191 1.00 42.61 510 PRO A O 1
ATOM 3685 N N . MET A 1 472 ? 170.318 125.129 157.319 1.00 43.40 511 MET A N 1
ATOM 3686 C CA . MET A 1 472 ? 171.517 124.318 157.188 1.00 44.01 511 MET A CA 1
ATOM 3687 C C . MET A 1 472 ? 171.087 122.865 157.061 1.00 48.30 511 MET A C 1
ATOM 3688 O O . MET A 1 472 ? 170.344 122.357 157.908 1.00 51.24 511 MET A O 1
ATOM 3693 N N . THR A 1 473 ? 171.533 122.211 156.001 1.00 48.71 512 THR A N 1
ATOM 3694 C CA . THR A 1 473 ? 171.138 120.854 155.675 1.00 48.18 512 THR A CA 1
ATOM 3695 C C . THR A 1 473 ? 172.348 119.934 155.751 1.00 50.38 512 THR A C 1
ATOM 3696 O O . THR A 1 473 ? 173.494 120.398 155.718 1.00 50.16 512 THR A O 1
ATOM 3700 N N . PRO A 1 474 ? 172.129 118.625 155.877 1.00 51.40 513 PRO A N 1
ATOM 3701 C CA . PRO A 1 474 ? 173.245 117.685 155.902 1.00 48.52 513 PRO A CA 1
ATOM 3702 C C . PRO A 1 474 ? 174.112 117.838 154.670 1.00 49.58 513 PRO A C 1
ATOM 3703 O O . PRO A 1 474 ? 173.627 118.088 153.570 1.00 50.31 513 PRO A O 1
ATOM 3707 N N . PRO A 1 475 ? 175.430 117.710 154.818 1.00 54.57 514 PRO A N 1
ATOM 3708 C CA . PRO A 1 475 ? 176.373 118.032 153.708 1.00 54.10 514 PRO A CA 1
ATOM 3709 C C . PRO A 1 475 ? 176.081 117.217 152.462 1.00 58.37 514 PRO A C 1
ATOM 3710 O O . PRO A 1 475 ? 176.180 115.986 152.471 1.00 56.03 514 PRO A O 1
ATOM 3714 N N . GLY A 1 476 ? 175.754 117.923 151.393 1.00 57.44 515 GLY A N 1
ATOM 3715 C CA . GLY A 1 476 ? 175.482 117.311 150.109 1.00 52.84 515 GLY A CA 1
ATOM 3716 C C . GLY A 1 476 ? 174.020 117.242 149.716 1.00 55.42 515 GLY A C 1
ATOM 3717 O O . GLY A 1 476 ? 173.700 116.672 148.668 1.00 57.79 515 GLY A O 1
ATOM 3718 N N . THR A 1 477 ? 173.120 117.808 150.523 1.00 53.99 516 THR A N 1
ATOM 3719 C CA . THR A 1 477 ? 171.693 117.725 150.272 1.00 53.54 516 THR A CA 1
ATOM 3720 C C . THR A 1 477 ? 171.114 119.100 149.932 1.00 53.23 516 THR A C 1
ATOM 3721 O O . THR A 1 477 ? 171.665 120.130 150.335 1.00 52.69 516 THR A O 1
ATOM 3725 N N . PRO A 1 478 ? 170.015 119.148 149.179 1.00 48.46 517 PRO A N 1
ATOM 3726 C CA . PRO A 1 478 ? 169.414 120.439 148.822 1.00 52.19 517 PRO A CA 1
ATOM 3727 C C . PRO A 1 478 ? 168.686 121.075 149.999 1.00 50.56 517 PRO A C 1
ATOM 3728 O O . PRO A 1 478 ? 168.420 120.453 151.029 1.00 52.07 517 PRO A O 1
ATOM 3732 N N . VAL A 1 479 ? 168.350 122.352 149.816 1.00 49.32 518 VAL A N 1
ATOM 3733 C CA . VAL A 1 479 ? 167.739 123.184 150.847 1.00 46.11 518 VAL A CA 1
ATOM 3734 C C . VAL A 1 479 ? 166.303 123.496 150.449 1.00 45.99 518 VAL A C 1
ATOM 3735 O O . VAL A 1 479 ? 166.026 123.829 149.291 1.00 49.56 518 VAL A O 1
ATOM 3739 N N . VAL A 1 480 ? 165.391 123.388 151.413 1.00 44.57 519 VAL A N 1
ATOM 3740 C CA . VAL A 1 480 ? 163.977 123.692 151.217 1.00 43.62 519 VAL A CA 1
ATOM 3741 C C . VAL A 1 480 ? 163.681 125.014 151.914 1.00 43.68 519 VAL A C 1
ATOM 3742 O O . VAL A 1 480 ? 163.943 125.162 153.115 1.00 45.21 519 VAL A O 1
ATOM 3746 N N . ASN A 1 481 ? 163.132 125.974 151.166 1.00 43.96 520 ASN A N 1
ATOM 3747 C CA . ASN A 1 481 ? 162.863 127.303 151.694 1.00 40.94 520 ASN A CA 1
ATOM 3748 C C . ASN A 1 481 ? 161.395 127.704 151.670 1.00 43.33 520 ASN A C 1
ATOM 3749 O O . ASN A 1 481 ? 161.061 128.771 152.198 1.00 47.60 520 ASN A O 1
ATOM 3754 N N . ALA A 1 482 ? 160.513 126.900 151.080 1.00 41.84 521 ALA A N 1
ATOM 3755 C CA . ALA A 1 482 ? 159.094 127.227 151.046 1.00 35.81 521 ALA A CA 1
ATOM 3756 C C . ALA A 1 482 ? 158.464 126.952 152.405 1.00 34.28 521 ALA A C 1
ATOM 3757 O O . ALA A 1 482 ? 158.657 125.878 152.982 1.00 36.91 521 ALA A O 1
ATOM 3759 N N . LEU A 1 483 ? 157.704 127.926 152.912 1.00 32.25 522 LEU A N 1
ATOM 3760 C CA . LEU A 1 483 ? 157.141 127.817 154.255 1.00 32.28 522 LEU A CA 1
ATOM 3761 C C . LEU A 1 483 ? 156.137 126.674 154.352 1.00 33.29 522 LEU A C 1
ATOM 3762 O O . LEU A 1 483 ? 156.165 125.888 155.309 1.00 37.06 522 LEU A O 1
ATOM 3767 N N . ALA A 1 484 ? 155.237 126.570 153.371 1.00 33.57 523 ALA A N 1
ATOM 3768 C CA . ALA A 1 484 ? 154.244 125.501 153.390 1.00 28.55 523 ALA A CA 1
ATOM 3769 C C . ALA A 1 484 ? 154.911 124.136 153.313 1.00 33.04 523 ALA A C 1
ATOM 3770 O O . ALA A 1 484 ? 154.503 123.197 154.006 1.00 37.26 523 ALA A O 1
ATOM 3772 N N . LYS A 1 485 ? 155.945 124.010 152.478 1.00 31.89 524 LYS A N 1
ATOM 3773 C CA . LYS A 1 485 ? 156.658 122.743 152.364 1.00 29.28 524 LYS A CA 1
ATOM 3774 C C . LYS A 1 485 ? 157.330 122.364 153.677 1.00 33.47 524 LYS A C 1
ATOM 3775 O O . LYS A 1 485 ? 157.304 121.197 154.078 1.00 39.69 524 LYS A O 1
ATOM 3781 N N . GLN A 1 486 ? 157.932 123.336 154.368 1.00 30.98 525 GLN A N 1
ATOM 3782 C CA . GLN A 1 486 ? 158.597 123.037 155.635 1.00 27.09 525 GLN A CA 1
ATOM 3783 C C . GLN A 1 486 ? 157.593 122.653 156.718 1.00 27.59 525 GLN A C 1
ATOM 3784 O O . GLN A 1 486 ? 157.831 121.713 157.490 1.00 35.41 525 GLN A O 1
ATOM 3790 N N . ARG A 1 487 ? 156.465 123.366 156.793 1.00 26.51 526 ARG A N 1
ATOM 3791 C CA . ARG A 1 487 ? 155.438 123.009 157.766 1.00 22.86 526 ARG A CA 1
ATOM 3792 C C . ARG A 1 487 ? 154.869 121.623 157.482 1.00 26.62 526 ARG A C 1
ATOM 3793 O O . ARG A 1 487 ? 154.653 120.827 158.406 1.00 26.49 526 ARG A O 1
ATOM 3801 N N . ALA A 1 488 ? 154.629 121.314 156.204 1.00 27.29 527 ALA A N 1
ATOM 3802 C CA . ALA A 1 488 ? 154.149 119.988 155.838 1.00 20.94 527 ALA A CA 1
ATOM 3803 C C . ALA A 1 488 ? 155.184 118.920 156.162 1.00 25.55 527 ALA A C 1
ATOM 3804 O O . ALA A 1 488 ? 154.832 117.817 156.590 1.00 30.33 527 ALA A O 1
ATOM 3806 N N . ALA A 1 489 ? 156.466 119.229 155.960 1.00 30.95 528 ALA A N 1
ATOM 3807 C CA . ALA A 1 489 ? 157.524 118.289 156.310 1.00 26.75 528 ALA A CA 1
ATOM 3808 C C . ALA A 1 489 ? 157.503 117.981 157.799 1.00 22.69 528 ALA A C 1
ATOM 3809 O O . ALA A 1 489 ? 157.554 116.814 158.205 1.00 22.84 528 ALA A O 1
ATOM 3811 N N . MET A 1 490 ? 157.409 119.021 158.630 1.00 26.75 529 MET A N 1
ATOM 3812 C CA . MET A 1 490 ? 157.365 118.810 160.074 1.00 32.04 529 MET A CA 1
ATOM 3813 C C . MET A 1 490 ? 156.149 117.977 160.469 1.00 33.54 529 MET A C 1
ATOM 3814 O O . MET A 1 490 ? 156.266 117.000 161.223 1.00 31.93 529 MET A O 1
ATOM 3819 N N . ALA A 1 491 ? 154.973 118.334 159.942 1.00 29.68 530 ALA A N 1
ATOM 3820 C CA . ALA A 1 491 ? 153.750 117.628 160.314 1.00 22.26 530 ALA A CA 1
ATOM 3821 C C . ALA A 1 491 ? 153.788 116.169 159.871 1.00 24.30 530 ALA A C 1
ATOM 3822 O O . ALA A 1 491 ? 153.395 115.272 160.628 1.00 28.25 530 ALA A O 1
ATOM 3824 N N . ASN A 1 492 ? 154.267 115.907 158.653 1.00 21.21 531 ASN A N 1
ATOM 3825 C CA . ASN A 1 492 ? 154.272 114.543 158.140 1.00 16.59 531 ASN A CA 1
ATOM 3826 C C . ASN A 1 492 ? 155.348 113.693 158.802 1.00 22.15 531 ASN A C 1
ATOM 3827 O O . ASN A 1 492 ? 155.157 112.484 158.971 1.00 31.72 531 ASN A O 1
ATOM 3832 N N . ILE A 1 493 ? 156.479 114.294 159.183 1.00 23.28 532 ILE A N 1
ATOM 3833 C CA . ILE A 1 493 ? 157.480 113.552 159.942 1.00 23.08 532 ILE A CA 1
ATOM 3834 C C . ILE A 1 493 ? 156.945 113.213 161.327 1.00 27.86 532 ILE A C 1
ATOM 3835 O O . ILE A 1 493 ? 157.184 112.117 161.849 1.00 29.52 532 ILE A O 1
ATOM 3840 N N . PHE A 1 494 ? 156.199 114.138 161.938 1.00 23.96 533 PHE A N 1
ATOM 3841 C CA . PHE A 1 494 ? 155.588 113.842 163.230 1.00 24.18 533 PHE A CA 1
ATOM 3842 C C . PHE A 1 494 ? 154.536 112.746 163.103 1.00 26.02 533 PHE A C 1
ATOM 3843 O O . PHE A 1 494 ? 154.389 111.911 164.003 1.00 28.71 533 PHE A O 1
ATOM 3851 N N . ARG A 1 495 ? 153.791 112.735 161.994 1.00 32.09 534 ARG A N 1
ATOM 3852 C CA . ARG A 1 495 ? 152.788 111.694 161.787 1.00 24.25 534 ARG A CA 1
ATOM 3853 C C . ARG A 1 495 ? 153.423 110.355 161.435 1.00 26.03 534 ARG A C 1
ATOM 3854 O O . ARG A 1 495 ? 152.827 109.303 161.693 1.00 29.97 534 ARG A O 1
ATOM 3862 N N . ALA A 1 496 ? 154.620 110.368 160.840 1.00 31.13 535 ALA A N 1
ATOM 3863 C CA . ALA A 1 496 ? 155.287 109.115 160.503 1.00 24.15 535 ALA A CA 1
ATOM 3864 C C . ALA A 1 496 ? 155.709 108.347 161.747 1.00 25.30 535 ALA A C 1
ATOM 3865 O O . ALA A 1 496 ? 155.736 107.112 161.731 1.00 28.75 535 ALA A O 1
ATOM 3867 N N . CYS A 1 497 ? 156.053 109.055 162.825 1.00 29.70 536 CYS A N 1
ATOM 3868 C CA . CYS A 1 497 ? 156.365 108.398 164.087 1.00 24.39 536 CYS A CA 1
ATOM 3869 C C . CYS A 1 497 ? 155.137 107.775 164.735 1.00 30.61 536 CYS A C 1
ATOM 3870 O O . CYS A 1 497 ? 155.285 106.972 165.663 1.00 40.00 536 CYS A O 1
ATOM 3873 N N . LEU A 1 498 ? 153.940 108.124 164.272 1.00 29.29 537 LEU A N 1
ATOM 3874 C CA . LEU A 1 498 ? 152.701 107.528 164.747 1.00 25.00 537 LEU A CA 1
ATOM 3875 C C . LEU A 1 498 ? 152.144 106.488 163.785 1.00 26.79 537 LEU A C 1
ATOM 3876 O O . LEU A 1 498 ? 151.039 105.985 164.009 1.00 33.75 537 LEU A O 1
ATOM 3881 N N . GLY A 1 499 ? 152.873 106.164 162.719 1.00 28.49 538 GLY A N 1
ATOM 3882 C CA . GLY A 1 499 ? 152.396 105.199 161.750 1.00 29.90 538 GLY A CA 1
ATOM 3883 C C . GLY A 1 499 ? 151.297 105.697 160.841 1.00 34.95 538 GLY A C 1
ATOM 3884 O O . GLY A 1 499 ? 150.681 104.888 160.140 1.00 38.64 538 GLY A O 1
ATOM 3885 N N . LEU A 1 500 ? 151.034 106.999 160.826 1.00 32.52 539 LEU A N 1
ATOM 3886 C CA . LEU A 1 500 ? 149.958 107.578 160.037 1.00 28.22 539 LEU A CA 1
ATOM 3887 C C . LEU A 1 500 ? 150.484 108.071 158.695 1.00 26.99 539 LEU A C 1
ATOM 3888 O O . LEU A 1 500 ? 151.633 108.503 158.574 1.00 37.34 539 LEU A O 1
ATOM 3893 N N . ASP A 1 501 ? 149.625 107.999 157.682 1.00 41.58 540 ASP A N 1
ATOM 3894 C CA . ASP A 1 501 ? 150.012 108.381 156.335 1.00 38.20 540 ASP A CA 1
ATOM 3895 C C . ASP A 1 501 ? 149.992 109.901 156.170 1.00 35.67 540 ASP A C 1
ATOM 3896 O O . ASP A 1 501 ? 149.216 110.596 156.832 1.00 39.23 540 ASP A O 1
ATOM 3901 N N . PRO A 1 502 ? 150.840 110.438 155.294 1.00 33.30 541 PRO A N 1
ATOM 3902 C CA . PRO A 1 502 ? 150.891 111.893 155.110 1.00 36.24 541 PRO A CA 1
ATOM 3903 C C . PRO A 1 502 ? 149.598 112.440 154.528 1.00 37.54 541 PRO A C 1
ATOM 3904 O O . PRO A 1 502 ? 148.874 111.756 153.800 1.00 39.02 541 PRO A O 1
ATOM 3908 N N . GLU A 1 503 ? 149.309 113.696 154.864 1.00 38.15 542 GLU A N 1
ATOM 3909 C CA . GLU A 1 503 ? 148.123 114.349 154.328 1.00 39.00 542 GLU A CA 1
ATOM 3910 C C . GLU A 1 503 ? 148.289 114.595 152.837 1.00 41.82 542 GLU A C 1
ATOM 3911 O O . GLU A 1 503 ? 149.298 115.152 152.394 1.00 45.58 542 GLU A O 1
ATOM 3917 N N . ASN A 1 504 ? 147.276 114.198 152.069 1.00 40.35 543 ASN A N 1
ATOM 3918 C CA . ASN A 1 504 ? 147.290 114.338 150.623 1.00 39.53 543 ASN A CA 1
ATOM 3919 C C . ASN A 1 504 ? 146.323 115.390 150.101 1.00 41.65 543 ASN A C 1
ATOM 3920 O O . ASN A 1 504 ? 146.498 115.849 148.968 1.00 42.50 543 ASN A O 1
ATOM 3925 N N . ASP A 1 505 ? 145.314 115.769 150.887 1.00 45.59 544 ASP A N 1
ATOM 3926 C CA . ASP A 1 505 ? 144.311 116.779 150.554 1.00 45.41 544 ASP A CA 1
ATOM 3927 C C . ASP A 1 505 ? 143.437 116.392 149.366 1.00 47.69 544 ASP A C 1
ATOM 3928 O O . ASP A 1 505 ? 142.719 117.244 148.830 1.00 50.11 544 ASP A O 1
ATOM 3933 N N . MET A 1 506 ? 143.463 115.127 148.947 1.00 44.44 545 MET A N 1
ATOM 3934 C CA . MET A 1 506 ? 142.689 114.727 147.776 1.00 42.37 545 MET A CA 1
ATOM 3935 C C . MET A 1 506 ? 141.193 114.700 148.077 1.00 43.59 545 MET A C 1
ATOM 3936 O O . MET A 1 506 ? 140.389 115.236 147.305 1.00 47.59 545 MET A O 1
ATOM 3941 N N . THR A 1 507 ? 140.803 114.088 149.200 1.00 51.69 546 THR A N 1
ATOM 3942 C CA . THR A 1 507 ? 139.400 113.973 149.606 1.00 48.05 546 THR A CA 1
ATOM 3943 C C . THR A 1 507 ? 138.589 113.310 148.482 1.00 48.97 546 THR A C 1
ATOM 3944 O O . THR A 1 507 ? 137.789 113.922 147.771 1.00 50.35 546 THR A O 1
ATOM 3948 N N . LEU A 1 508 ? 138.908 112.032 148.272 1.00 48.57 547 LEU A N 1
ATOM 3949 C CA . LEU A 1 508 ? 138.211 111.266 147.247 1.00 47.22 547 LEU A CA 1
ATOM 3950 C C . LEU A 1 508 ? 136.884 110.702 147.734 1.00 46.35 547 LEU A C 1
ATOM 3951 O O . LEU A 1 508 ? 136.020 110.393 146.906 1.00 48.47 547 LEU A O 1
ATOM 3956 N N . GLU A 1 509 ? 136.699 110.565 149.050 1.00 53.75 548 GLU A N 1
ATOM 3957 C CA . GLU A 1 509 ? 135.427 110.088 149.581 1.00 55.71 548 GLU A CA 1
ATOM 3958 C C . GLU A 1 509 ? 134.297 111.085 149.355 1.00 56.90 548 GLU A C 1
ATOM 3959 O O . GLU A 1 509 ? 133.124 110.709 149.459 1.00 59.07 548 GLU A O 1
ATOM 3965 N N . HIS A 1 510 ? 134.622 112.343 149.056 1.00 51.94 549 HIS A N 1
ATOM 3966 C CA . HIS A 1 510 ? 133.625 113.355 148.737 1.00 51.97 549 HIS A CA 1
ATOM 3967 C C . HIS A 1 510 ? 133.488 113.601 147.241 1.00 55.79 549 HIS A C 1
ATOM 3968 O O . HIS A 1 510 ? 132.605 114.363 146.834 1.00 58.71 549 HIS A O 1
ATOM 3975 N N . LYS A 1 511 ? 134.339 112.986 146.419 1.00 41.88 550 LYS A N 1
ATOM 3976 C CA . LYS A 1 511 ? 134.276 113.134 144.971 1.00 39.65 550 LYS A CA 1
ATOM 3977 C C . LYS A 1 511 ? 133.815 111.878 144.249 1.00 43.14 550 LYS A C 1
ATOM 3978 O O . LYS A 1 511 ? 133.212 111.985 143.179 1.00 48.13 550 LYS A O 1
ATOM 3984 N N . LEU A 1 512 ? 134.077 110.698 144.805 1.00 48.18 551 LEU A N 1
ATOM 3985 C CA . LEU A 1 512 ? 133.754 109.425 144.164 1.00 50.67 551 LEU A CA 1
ATOM 3986 C C . LEU A 1 512 ? 132.658 108.732 144.966 1.00 51.66 551 LEU A C 1
ATOM 3987 O O . LEU A 1 512 ? 132.940 108.032 145.943 1.00 51.18 551 LEU A O 1
ATOM 3992 N N . PHE A 1 513 ? 131.412 108.923 144.545 1.00 58.00 552 PHE A N 1
ATOM 3993 C CA . PHE A 1 513 ? 130.278 108.229 145.149 1.00 56.71 552 PHE A CA 1
ATOM 3994 C C . PHE A 1 513 ? 129.056 108.301 144.239 1.00 59.85 552 PHE A C 1
ATOM 3995 O O . PHE A 1 513 ? 128.655 107.302 143.641 1.00 60.82 552 PHE A O 1
#

Foldseek 3Di:
DDADPDPQWDDDPFKTWGKAWDWDWDWDADPVGDIDIDIDIFIKIKIFTQDDWQEEEAEEQCLFLQNLVQVLLLVQQLVQDWWADPVGIDTRALPLFQQRHHWDWDAADPPPRHTDIDGNVPLGNFDDSNRYHYAYAYQAFQFSLVSNVQQPQDDPRSSVVCVVVRRVGTHAAAAAQPQWFDPVCPVRGDRHDPDNFFAVVRLVVLLVVQVCVCVVVVTDAYAYEYPDAFTFEQDDDPQDFAAQVSVVVNSHVGDSRQDSLLSNLQSCLVNQHEYEAAHLYCSQTNNSLNSCQVRVHAYWFYHFCFDPLLVVLAVLLVQLVVPWAWAEKEKEKEAAGVRQVRCQDPRRVVSVFVLSQPLCPVVLVVRCVRAPVVRDHHYYHYYHHDNVHRQFMWMWIWTWTADPPGDIDIDIDTDGDRNSSNRSSLVVNLSRVVSSQVRMWMAGDDPDDDPVRTHGDRSYDQLSLLGHSGTDDDPPDDHDNRNVVSVQVNSQVSVSSSRDHRDDPPPVVVVPD

B-factor: mean 37.74, std 12.72, range [3.3, 85.36]

Organism: Chaetomium thermophilum (strain DSM 1495 / CBS 144.50 / IMI 039719) (NCBI:txid759272)

Solvent-accessible surface area: 23665 Å² total; per-residue (Å²): 220,41,124,20,158,36,132,63,11,86,53,59,119,66,40,5,76,6,58,18,27,109,132,57,90,87,90,63,98,25,186,124,52,56,139,83,70,43,107,127,111,46,49,53,17,19,23,0,54,71,131,76,22,98,1,0,2,0,1,5,6,14,1,19,27,31,0,1,7,5,3,0,25,4,3,2,26,110,106,50,21,66,35,90,33,230,135,24,129,77,118,27,62,34,169,42,5,12,2,56,51,37,69,8,47,47,25,63,51,91,174,80,98,143,81,68,86,23,70,0,28,58,6,4,30,6,5,93,3,51,94,6,40,26,4,2,1,14,22,7,18,72,36,0,2,66,0,3,57,72,8,129,20,24,77,95,33,13,27,65,70,0,88,175,60,0,52,96,41,101,1,67,50,6,8,25,1,66,72,0,20,4,95,47,2,112,122,52,18,104,21,73,26,130,41,100,99,5,53,51,118,7,0,61,54,2,60,92,18,4,116,82,26,87,85,92,56,46,11,81,72,3,2,0,0,9,18,34,27,3,2,17,96,2,57,86,67,146,44,20,2,50,46,1,72,43,1,30,76,5,0,102,126,12,59,99,22,3,0,6,0,2,0,2,0,0,0,1,3,39,46,58,14,10,0,2,0,8,3,5,0,30,0,12,4,66,2,0,29,77,1,0,76,126,96,52,6,20,0,0,0,18,2,16,0,22,9,7,3,51,76,2,1,50,30,0,27,118,2,5,116,65,45,31,38,2,30,34,1,16,0,97,4,54,7,13,18,33,48,2,70,0,8,70,32,131,144,6,30,126,1,26,37,50,7,15,26,84,0,1,59,28,13,10,120,81,28,97,126,34,5,101,137,88,67,86,12,101,33,74,9,53,16,132,78,53,86,100,33,14,5,28,11,89,3,114,11,60,1,51,1,71,68,175,163,58,24,134,66,90,41,89,40,80,38,104,8,45,29,1,87,59,5,11,15,3,2,7,1,0,0,0,0,0,1,0,0,19,11,0,28,61,31,80,67,116,174,123,30,83,107,96,66,25,103,116,54,74,13,4,4,48,20,0,10,17,1,1,14,30,18,34,25,28,85,86,64,119,57,57,7,3,26,70,124,8,64,47,47,0,3,37,55,0,12,8,0,5,22,43,93,51,55,99,124,101,42,81,86,79,132,128,217

InterPro domains:
  IPR002587 Myo-inositol-1-phosphate synthase [PF07994] (94-534)
  IPR002587 Myo-inositol-1-phosphate synthase [PIRSF015578] (83-550)
  IPR002587 Myo-inositol-1-phosphate synthase [PTHR11510] (41-550)
  IPR013021 Myo-inositol-1-phosphate synthase, GAPDH-like [PF01658] (346-459)
  IPR036291 NAD(P)-binding domain superfamily [SSF51735] (41-551)

Nearest PDB structures (foldseek):
  9f2k-assembly1_A  TM=1.002E+00  e=0.000E+00  Thermochaetoides thermophila DSM 1495
  1vko-assembly1_A  TM=9.841E-01  e=1.000E-71  Caenorhabditis elegans
  1la2-assembly1_C  TM=9.509E-01  e=5.650E-69  Saccharomyces cerevisiae
  1p1f-assembly1_A-2  TM=9.501E-01  e=2.021E-66  Saccharomyces cerevisiae
  1p1i-assembly1_A-2  TM=9.502E-01  e=4.758E-66  Saccharomyces cerevisiae